Protein AF-A0A261XWN3-F1 (afdb_monomer)

Radius of gyration: 33.38 Å; Cα contacts (8 Å, |Δi|>4): 1521; chains: 1; bounding box: 101×88×65 Å

Secondary structure (DSSP, 8-state):
-PPP-SS--EEEEEEE----S-TT-PPEEEEEEEEEEPTTS--TTTSEEEEETTEEEEEEEETTEEEEEEEEGGGTT-GGG-EEEETTEEESSPPPTT-TT-SB----SSSS--PPPP--SS----SEEEEEGGG-SSSSEEEEEEEEEEEETTEEEEE-PEEEEE---------SS-TTB--GGGGGGB--GGGGGGG--TT-EEEE--BTTBS---HHHHHHHHHHHHHT-TTTS-EEEEESS---HHHHHHHHHTT-EEEEES----HHHHHHHHTTSSEE----TTHHHHHHHTTTTTTT-SS-SSEEEEEEEESEE-TT--EE--SB-BTHHHHHHTEEEEEEEEESSS---TTSEEB-PPPPTTSPPPP---STT---SBSSB---GGGEEEEEEE-PPP---PPPPPPHHHHHHHHHHHHHHHHHHHTTSS-TT-S-EEE-SSHHHHHHHHHHHHSS--SEEEE-SEE-THHHHHHHTT-EEEEEESEE---HHHHHHHHHTHHHHGGGEEEEBHHHHT-HHHHHHHT-EEEE--SEEETTS-EESSEETTTEE-S--TTHHHHHTT-SEEEEE--SEE--SS-TT-EESEESS-SS-SB-GGG--EEEETTEEEE-TT--HHHHHHHHHHHTS-HHHHHHHHHHHHHHHHHHHHTT--SS---TTTTTHHHHHHHHHS-S--S--

InterPro domains:
  IPR003702 Acetyl-CoA hydrolase/transferase, N-terminal [PF02550] (188-401)
  IPR026888 Acetyl-CoA hydrolase/transferase, C-terminal domain [PF13336] (502-652)
  IPR037171 NagB/RpiA transferase-like [SSF100950] (182-407)
  IPR037171 NagB/RpiA transferase-like [SSF100950] (412-689)
  IPR038460 Acetyl-CoA hydrolase/transferase, C-terminal domain superfamily [G3DSA:3.40.1080.20] (522-663)
  IPR046433 Acetyl-CoA hydrolase/transferase [PTHR43609] (181-693)

Sequence (693 aa):
MKSFIANPDTSLYRVTWEKRRDGNCLPRVDIISEAFWKEKQIPLGVYGTVVKDTVACLFGQFSKGIHLARVAANHVTDIKAYECWVNRVWTKRMPSSNTKGAVMTINIAGGQGTSTLVNGNASIPAYSLQSHPGMSKSGKDIYLSYTRNDVFAGHGFYSTPIVHVVWEVTLPKRDPGFPTVKRPSMFKHLMKAEDTLKFFKDGQYLGWSGFTGVGYPKMVPAALADHVEREGLQGKMKFNLFCGASVGAEIEDRWARNDMIDRRYPHQVGRNIKQGINTGRIRFADKHLSQFPQDLVYGFYTKDKPDNKKLDIVIIEATAITEEGAIVPGASVGASPELIQMADKVIIEVNTRIPSFEGLHDINFCSLPPNRKPYLVMAVEDRIGSTSIPVDPEKIIAVVESDRPDNTGSNTPADETAVAIAGHLIEFLEHEVKMGRLPKQLLPLQSGIGNIANAIIGGLAKGPFEQVTVWTEVLQDTFLDFFDSGKLKFASATSVRFSPNGFDHFYQNWSNYYDKLLLRSQQVSNSPEIIRRLGCIAMNTPVEFDIYGHANSTLVAGSGMLNGLGGSGDFLRNAKLSIMHTPSTRPTKSDKTGISCVVPMATHVDQTEHDLDVYVTEQGLADLRGLCPRDRAQVIIDKCAHPDYKDLLKDYLDSATKFCMRVGMGHEPHMLDKVFKMHVNLMNNGTMKIDSW

Mean predicted aligned error: 13.59 Å

Foldseek 3Di:
DPDDQDAAFDWDKDFADDPDDDPPDGTDIDTLGRRLDHRQAFPWQPLHWDDDDQKIWTWGDDDPAIWIWIAGNVCPSPLQRIWTQAPNDTHSDRDGPPRHRRHDDDPDPDRDDDDDDDDDPDDDQFPGKDWDVVVDPDNQWIWIWTWHWDDDPRDTDTDTDTDIGGHPPPPPPDPVDDPFEQAPVQVVQADALLVCLVLAAAAAEEEWEDDLQAFTDDGNLVSNLVVCVVVVCQLPRAYAYEYLEEHHQVRVVSCLVSLRYAEYDAWYAYDSVLVCVLVVSYHYYHDQSLCRLVCLLVLVVQPPPDPASAGAEYEGEAQHQDNLRFGQTDQFDRSVLSNLVRYQAYEYAHAPQAHHLQPQEQEDHDDDPPPGDDQPDQDQLDHRHHRGRDHDPVRYNHYYYHHDHRANADADEADPFLLLLLVQVLVVVVVCCVVVVAPLQGFAEEFDDHRSSLSNLLSVLVDRHACHEHLYAEAELSVVSSLVSNRYQAYEYRGYRYHPVSSVVCSVPVVSCRSRHHHYYSSVSLPLVNQQSRQYAYEEEFPAAELLGFGHRADDLLRRGRIHLYSLQSNLQRHNAHEYEDAQAPDWPVGRRQGGRYANHDSDGPDDSNSHQKYTTSQHIAGCPPHFRLVSSVRCLNRRHDPLCSVVSVQQSVVQQVVCVVVVNRRHGHDPVCRCVLVVCCVVPVGSRDPHD

Solvent-accessible surface area (backbone atoms only — not comparable to full-atom values): 36899 Å² total; per-residue (Å²): 130,85,80,85,71,83,58,60,56,38,61,39,72,44,76,49,76,75,98,72,92,63,100,76,75,74,62,49,74,43,79,74,30,76,56,63,29,45,64,76,50,65,43,61,41,75,68,34,71,49,75,55,100,62,38,30,38,22,25,11,62,44,104,85,43,42,31,46,33,36,25,48,56,94,41,74,89,40,81,83,61,34,28,29,44,38,70,93,39,80,34,69,67,80,70,58,88,81,44,81,51,31,53,58,89,69,96,60,92,63,88,76,94,64,84,83,84,86,91,73,100,66,90,73,78,55,85,46,63,46,79,36,65,89,72,31,88,74,86,42,37,36,34,35,36,35,31,28,80,43,77,58,96,91,41,81,40,83,44,66,56,75,43,77,46,67,48,75,89,60,72,84,75,74,64,98,66,74,84,39,58,56,28,75,82,53,60,82,30,58,46,58,43,69,71,52,54,85,79,66,59,62,72,39,35,36,28,37,23,6,25,68,16,18,26,37,56,61,50,50,63,44,40,52,49,52,49,32,64,75,72,70,30,59,67,67,46,28,26,34,40,39,34,31,28,20,41,32,39,87,51,54,21,48,34,34,65,42,37,29,43,45,31,44,32,28,26,46,56,41,70,40,39,34,47,29,38,68,70,68,64,24,49,67,51,58,37,45,39,32,49,49,42,52,41,48,71,73,24,72,81,27,68,89,44,92,91,50,70,46,32,54,39,23,35,36,26,20,20,30,29,39,67,89,50,24,38,16,41,45,53,16,37,17,32,37,51,37,40,59,69,36,34,57,28,31,35,40,31,38,29,75,67,55,77,69,42,70,67,34,33,37,39,65,71,83,65,62,78,96,72,50,75,83,79,88,58,85,52,74,83,56,80,85,51,36,44,40,44,79,59,69,70,88,31,50,70,34,34,26,81,28,73,71,78,72,59,61,53,80,80,69,76,61,47,74,56,24,45,42,28,25,49,52,51,49,54,48,54,51,49,35,30,76,71,68,77,35,55,75,36,54,51,27,36,25,46,50,88,54,46,46,41,42,22,34,45,46,44,47,53,70,43,92,50,42,64,26,37,29,50,15,56,51,43,44,51,41,52,54,57,19,46,75,65,64,28,44,58,36,38,23,19,13,23,52,48,37,25,65,68,41,44,52,53,48,64,77,44,37,86,80,43,53,92,33,42,39,32,20,29,26,49,59,49,34,22,49,72,47,37,40,72,60,32,19,35,23,40,38,64,47,71,32,27,16,32,56,41,30,27,16,55,32,41,55,90,45,66,41,59,60,45,36,59,35,50,54,60,35,37,27,66,26,29,68,41,15,34,40,42,41,62,25,48,41,61,42,100,84,26,79,62,18,33,61,22,56,36,78,48,51,66,35,78,71,36,53,46,90,33,48,36,34,40,33,10,55,68,28,61,26,80,39,76,92,54,54,44,62,57,26,26,53,41,33,43,74,20,28,33,39,79,95,47,30,65,60,54,47,53,48,51,55,52,15,36,57,54,20,50,77,73,74,53,48,70,69,47,68,48,84,95,48,48,56,49,40,60,53,33,27,75,77,71,46,23,33,81,68,98,71,134

Organism: NCBI:txid1938954

Nearest PDB structures (foldseek):
  8dh7-assembly1_B  TM=9.901E-01  e=1.823E-81  Saccharomyces cerevisiae
  5ddk-assembly1_B  TM=9.619E-01  e=1.184E-66  Acetobacter aceti 1023
  2g39-assembly1_B  TM=9.775E-01  e=2.939E-66  Pseudomonas aeruginosa
  4eu8-assembly1_B  TM=9.613E-01  e=2.777E-66  Acetobacter aceti
  2nvv-assembly1_B  TM=9.667E-01  e=1.214E-57  Porphyromonas gingivalis W83

pLDDT: mean 86.51, std 19.14, range [26.67, 98.94]

Structure (mmCIF, N/CA/C/O backbone):
data_AF-A0A261XWN3-F1
#
_entry.id   AF-A0A261XWN3-F1
#
loop_
_atom_site.group_PDB
_atom_site.id
_atom_site.type_symbol
_atom_site.label_atom_id
_atom_site.label_alt_id
_atom_site.label_comp_id
_atom_site.label_asym_id
_atom_site.label_entity_id
_atom_site.label_seq_id
_atom_site.pdbx_PDB_ins_code
_atom_site.Cartn_x
_atom_site.Cartn_y
_atom_site.Cartn_z
_atom_site.occupancy
_atom_site.B_iso_or_equiv
_atom_site.auth_seq_id
_atom_site.auth_comp_id
_atom_site.auth_asym_id
_atom_site.auth_atom_id
_atom_site.pdbx_PDB_model_num
ATOM 1 N N . MET A 1 1 ? -51.736 -49.912 36.281 1.00 42.69 1 MET A N 1
ATOM 2 C CA . MET A 1 1 ? -51.328 -49.181 35.060 1.00 42.69 1 MET A CA 1
ATOM 3 C C . MET A 1 1 ? -51.721 -50.026 33.860 1.00 42.69 1 MET A C 1
ATOM 5 O O . MET A 1 1 ? -51.369 -51.198 33.849 1.00 42.69 1 MET A O 1
ATOM 9 N N . LYS A 1 2 ? -52.498 -49.489 32.907 1.00 42.62 2 LYS A N 1
ATOM 10 C CA . LYS A 1 2 ? -52.750 -50.180 31.629 1.00 42.62 2 LYS A CA 1
ATOM 11 C C . LYS A 1 2 ? -51.411 -50.320 30.894 1.00 42.62 2 LYS A C 1
ATOM 13 O O . LYS A 1 2 ? -50.613 -49.387 30.916 1.00 42.62 2 LYS A O 1
ATOM 18 N N . SER A 1 3 ? -51.149 -51.493 30.325 1.00 50.66 3 SER A N 1
ATOM 19 C CA . SER A 1 3 ? -49.927 -51.809 29.580 1.00 50.66 3 SER A CA 1
ATOM 20 C C . SER A 1 3 ? -49.651 -50.762 28.496 1.00 50.66 3 SER A C 1
ATOM 22 O O . SER A 1 3 ? -50.551 -50.439 27.723 1.00 50.66 3 SER A O 1
ATOM 24 N N . PHE A 1 4 ? -48.416 -50.258 28.420 1.00 54.72 4 PHE A N 1
ATOM 25 C CA . PHE A 1 4 ? -47.949 -49.461 27.283 1.00 54.72 4 PHE A CA 1
ATOM 26 C C . PHE A 1 4 ? -48.111 -50.284 25.996 1.00 54.72 4 PHE A C 1
ATOM 28 O O . PHE A 1 4 ? -47.555 -51.377 25.890 1.00 54.72 4 PHE A O 1
ATOM 35 N N . ILE A 1 5 ? -48.879 -49.777 25.030 1.00 61.56 5 ILE A N 1
ATOM 36 C CA . ILE A 1 5 ? -49.000 -50.389 23.703 1.00 61.56 5 ILE A CA 1
ATOM 37 C C . ILE A 1 5 ? -47.857 -49.837 22.855 1.00 61.56 5 ILE A C 1
ATOM 39 O O . ILE A 1 5 ? -47.806 -48.643 22.562 1.00 61.56 5 ILE A O 1
ATOM 43 N N . ALA A 1 6 ? -46.906 -50.693 22.495 1.00 58.03 6 ALA A N 1
ATOM 44 C CA . ALA A 1 6 ? -45.806 -50.306 21.624 1.00 58.03 6 ALA A CA 1
ATOM 45 C C . ALA A 1 6 ? -46.310 -50.155 20.178 1.00 58.03 6 ALA A C 1
ATOM 47 O O . ALA A 1 6 ? -46.685 -51.144 19.551 1.00 58.03 6 ALA A O 1
ATOM 48 N N . ASN A 1 7 ? -46.233 -48.932 19.640 1.00 65.81 7 ASN A N 1
ATOM 49 C CA . ASN A 1 7 ? -46.698 -48.539 18.298 1.00 65.81 7 ASN A CA 1
ATOM 50 C C . ASN A 1 7 ? -48.232 -48.628 18.121 1.00 65.81 7 ASN A C 1
ATOM 52 O O . ASN A 1 7 ? -48.714 -49.501 17.390 1.00 65.81 7 ASN A O 1
ATOM 56 N N . PRO A 1 8 ? -48.989 -47.747 18.803 1.00 74.75 8 PRO A N 1
ATOM 57 C CA . PRO A 1 8 ? -50.446 -47.704 18.712 1.00 74.75 8 PRO A CA 1
ATOM 58 C C . PRO A 1 8 ? -50.922 -47.195 17.343 1.00 74.75 8 PRO A C 1
ATOM 60 O O . PRO A 1 8 ? -50.136 -46.672 16.547 1.00 74.75 8 PRO A O 1
ATOM 63 N N . ASP A 1 9 ? -52.227 -47.310 17.098 1.00 79.69 9 ASP A N 1
ATOM 64 C CA . ASP A 1 9 ? -52.885 -46.685 15.950 1.00 79.69 9 ASP A CA 1
ATOM 65 C C . ASP A 1 9 ? -52.555 -45.183 15.877 1.00 79.69 9 ASP A C 1
ATOM 67 O O . ASP A 1 9 ? -52.478 -44.492 16.894 1.00 79.69 9 ASP A O 1
ATOM 71 N N . THR A 1 10 ? -52.349 -44.673 14.663 1.00 80.38 10 THR A N 1
ATOM 72 C CA . THR A 1 10 ? -52.030 -43.262 14.412 1.00 80.38 10 THR A CA 1
ATOM 73 C C . THR A 1 10 ? -53.114 -42.615 13.561 1.00 80.38 10 THR A C 1
ATOM 75 O O . THR A 1 10 ? -53.377 -43.059 12.438 1.00 80.38 10 THR A O 1
ATOM 78 N N . SER A 1 11 ? -53.699 -41.530 14.065 1.00 79.38 11 SER A N 1
ATOM 79 C CA . SER A 1 11 ? -54.687 -40.735 13.338 1.00 79.38 11 SER A CA 1
ATOM 80 C C . SER A 1 11 ? -54.036 -39.827 12.285 1.00 79.38 11 SER A C 1
ATOM 82 O O . SER A 1 11 ? -52.962 -39.270 12.511 1.00 79.38 11 SER A O 1
ATOM 84 N N . LEU A 1 12 ? -54.718 -39.615 11.158 1.00 78.06 12 LEU A N 1
ATOM 85 C CA . LEU A 1 12 ? -54.385 -38.595 10.163 1.00 78.06 12 LEU A CA 1
ATOM 86 C C . LEU A 1 12 ? -55.371 -37.432 10.262 1.00 78.06 12 LEU A C 1
ATOM 88 O O . LEU A 1 12 ? -56.585 -37.632 10.187 1.00 78.06 12 LEU A O 1
ATOM 92 N N . TYR A 1 13 ? -54.839 -36.218 10.351 1.00 73.19 13 TYR A N 1
ATOM 93 C CA . TYR A 1 13 ? -55.606 -34.976 10.373 1.00 73.19 13 TYR A CA 1
ATOM 94 C C . TYR A 1 13 ? -55.293 -34.155 9.120 1.00 73.19 13 TYR A C 1
ATOM 96 O O . TYR A 1 13 ? -54.147 -34.109 8.672 1.00 73.19 13 TYR A O 1
ATOM 104 N N . ARG A 1 14 ? -56.300 -33.485 8.559 1.00 67.00 14 ARG A N 1
ATOM 105 C CA . ARG A 1 14 ? -56.140 -32.470 7.515 1.00 67.00 14 ARG A CA 1
ATOM 106 C C . ARG A 1 14 ? -56.407 -31.112 8.125 1.00 67.00 14 ARG A C 1
ATOM 108 O O . ARG A 1 14 ? -57.446 -30.898 8.737 1.00 67.00 14 ARG A O 1
ATOM 115 N N . VAL A 1 15 ? -55.490 -30.192 7.887 1.00 61.28 15 VAL A N 1
ATOM 116 C CA . VAL A 1 15 ? -55.626 -28.801 8.298 1.00 61.28 15 VAL A CA 1
ATOM 117 C C . VAL A 1 15 ? -55.860 -27.979 7.037 1.00 61.28 15 VAL A C 1
ATOM 119 O O . VAL A 1 15 ? -54.984 -27.905 6.178 1.00 61.28 15 VAL A O 1
ATOM 122 N N . THR A 1 16 ? -57.058 -27.417 6.891 1.00 51.59 16 THR A N 1
ATOM 123 C CA . THR A 1 16 ? -57.436 -26.601 5.730 1.00 51.59 16 THR A CA 1
ATOM 124 C C . THR A 1 16 ? -57.483 -25.138 6.143 1.00 51.59 16 THR A C 1
ATOM 126 O O . THR A 1 16 ? -58.129 -24.783 7.131 1.00 51.59 16 THR A O 1
ATOM 129 N N . TRP A 1 17 ? -56.804 -24.284 5.380 1.00 50.62 17 TRP A N 1
ATOM 130 C CA . TRP A 1 17 ? -56.793 -22.843 5.602 1.00 50.62 17 TRP A CA 1
ATOM 131 C C . TRP A 1 17 ? -57.309 -22.119 4.359 1.00 50.62 17 TRP A C 1
ATOM 133 O O . TRP A 1 17 ? -56.770 -22.294 3.266 1.00 50.62 17 TRP A O 1
ATOM 143 N N . GLU A 1 18 ? -58.355 -21.311 4.519 1.00 50.09 18 GLU A N 1
ATOM 144 C CA . GLU A 1 18 ? -58.918 -20.500 3.440 1.00 50.09 18 GLU A CA 1
ATOM 145 C C . GLU A 1 18 ? -58.514 -19.033 3.607 1.00 50.09 18 GLU A C 1
ATOM 147 O O . GLU A 1 18 ? -58.715 -18.423 4.652 1.00 50.09 18 GLU A O 1
ATOM 152 N N . LYS A 1 19 ? -57.982 -18.429 2.540 1.00 46.53 19 LYS A N 1
ATOM 153 C CA . LYS A 1 19 ? -57.465 -17.047 2.526 1.00 46.53 19 LYS A CA 1
ATOM 154 C C . LYS A 1 19 ? -58.572 -15.971 2.509 1.00 46.53 19 LYS A C 1
ATOM 156 O O . LYS A 1 19 ? -58.390 -14.915 1.900 1.00 46.53 19 LYS A O 1
ATOM 161 N N . ARG A 1 20 ? -59.756 -16.214 3.082 1.00 45.59 20 ARG A N 1
ATOM 162 C CA . ARG A 1 20 ? -60.883 -15.263 3.018 1.00 45.59 20 ARG A CA 1
ATOM 163 C C . ARG A 1 20 ? -61.178 -14.612 4.372 1.00 45.59 20 ARG A C 1
ATOM 165 O O . ARG A 1 20 ? -61.705 -15.243 5.269 1.00 45.59 20 ARG A O 1
ATOM 172 N N . ARG A 1 21 ? -60.876 -13.306 4.408 1.00 41.81 21 ARG A N 1
ATOM 173 C CA . ARG A 1 21 ? -61.419 -12.219 5.250 1.00 41.81 21 ARG A CA 1
ATOM 174 C C . ARG A 1 21 ? -61.673 -12.529 6.732 1.00 41.81 21 ARG A C 1
ATOM 176 O O . ARG A 1 21 ? -62.791 -12.383 7.194 1.00 41.81 21 ARG A O 1
ATOM 183 N N . ASP A 1 22 ? -60.615 -12.799 7.477 1.00 47.72 22 ASP A N 1
ATOM 184 C CA . ASP A 1 22 ? -60.169 -12.037 8.651 1.00 47.72 22 ASP A CA 1
ATOM 185 C C . ASP A 1 22 ? -58.890 -12.709 9.187 1.00 47.72 22 ASP A C 1
ATOM 187 O O . ASP A 1 22 ? -58.581 -13.850 8.843 1.00 47.72 22 ASP A O 1
ATOM 191 N N . GLY A 1 23 ? -58.082 -11.986 9.961 1.00 53.03 23 GLY A N 1
ATOM 192 C CA . GLY A 1 23 ? -56.857 -12.527 10.565 1.00 53.03 23 GLY A CA 1
ATOM 193 C C . GLY A 1 23 ? -57.100 -13.425 11.784 1.00 53.03 23 GLY A C 1
ATOM 194 O O . GLY A 1 23 ? -56.131 -13.760 12.456 1.00 53.03 23 GLY A O 1
ATOM 195 N N . ASN A 1 24 ? -58.356 -13.785 12.084 1.00 51.78 24 ASN A N 1
ATOM 196 C CA . ASN A 1 24 ? -58.763 -14.464 13.320 1.00 51.78 24 ASN A CA 1
ATOM 197 C C . ASN A 1 24 ? -59.394 -15.849 13.095 1.00 51.78 24 ASN A C 1
ATOM 199 O O . ASN A 1 24 ? -59.721 -16.537 14.063 1.00 51.78 24 ASN A O 1
ATOM 203 N N . CYS A 1 25 ? -59.541 -16.302 11.853 1.00 49.56 25 CYS A N 1
ATOM 204 C CA . CYS A 1 25 ? -60.016 -17.651 11.573 1.00 49.56 25 CYS A CA 1
ATOM 205 C C . CYS A 1 25 ? -58.917 -18.695 11.844 1.00 49.56 25 CYS A C 1
ATOM 207 O O . CYS A 1 25 ? -57.929 -18.794 11.110 1.00 49.56 25 CYS A O 1
ATOM 209 N N . LEU A 1 26 ? -59.110 -19.510 12.888 1.00 49.16 26 LEU A N 1
ATOM 210 C CA . LEU A 1 26 ? -58.318 -20.722 13.110 1.00 49.16 26 LEU A CA 1
ATOM 211 C C . LEU A 1 26 ? -58.491 -21.677 11.914 1.00 49.16 26 LEU A C 1
ATOM 213 O O . LEU A 1 26 ? -59.605 -21.816 11.401 1.00 49.16 26 LEU A O 1
ATOM 217 N N . PRO A 1 27 ? -57.422 -22.353 11.457 1.00 57.12 27 PRO A N 1
ATOM 218 C CA . PRO A 1 27 ? -57.544 -23.320 10.382 1.00 57.12 27 PRO A CA 1
ATOM 219 C C . PRO A 1 27 ? -58.463 -24.462 10.814 1.00 57.12 27 PRO A C 1
ATOM 221 O O . PRO A 1 27 ? -58.409 -24.945 11.948 1.00 57.12 27 PRO A O 1
ATOM 224 N N . ARG A 1 28 ? -59.308 -24.917 9.893 1.00 57.28 28 ARG A N 1
ATOM 225 C CA . ARG A 1 28 ? -60.199 -26.040 10.156 1.00 57.28 28 ARG A CA 1
ATOM 226 C C . ARG A 1 28 ? -59.373 -27.321 10.188 1.00 57.28 28 ARG A C 1
ATOM 228 O O . ARG A 1 28 ? -58.714 -27.652 9.203 1.00 57.28 28 ARG A O 1
ATOM 235 N N . VAL A 1 29 ? -59.427 -28.039 11.307 1.00 63.38 29 VAL A N 1
ATOM 236 C CA . VAL A 1 29 ? -58.814 -29.362 11.457 1.00 63.38 29 VAL A CA 1
ATOM 237 C C . VAL A 1 29 ? -59.904 -30.417 11.309 1.00 63.38 29 VAL A C 1
ATOM 239 O O . VAL A 1 29 ? -60.818 -30.483 12.124 1.00 63.38 29 VAL A O 1
ATOM 242 N N . ASP A 1 30 ? -59.805 -31.245 10.275 1.00 64.62 30 ASP A N 1
ATOM 243 C CA . ASP A 1 30 ? -60.663 -32.410 10.081 1.00 64.62 30 ASP A CA 1
ATOM 244 C C . ASP A 1 30 ? -59.860 -33.684 10.373 1.00 64.62 30 ASP A C 1
ATOM 246 O O . ASP A 1 30 ? -58.746 -33.854 9.869 1.00 64.62 30 ASP A O 1
ATOM 250 N N . ILE A 1 31 ? -60.428 -34.614 11.143 1.00 77.81 31 ILE A N 1
ATOM 251 C CA . ILE A 1 31 ? -59.877 -35.970 11.246 1.00 77.81 31 ILE A CA 1
ATOM 252 C C . ILE A 1 31 ? -60.199 -36.700 9.942 1.00 77.81 31 ILE A C 1
ATOM 254 O O . ILE A 1 31 ? -61.362 -36.854 9.579 1.00 77.81 31 ILE A O 1
ATOM 258 N N . ILE A 1 32 ? -59.170 -37.135 9.220 1.00 78.81 32 ILE A N 1
ATOM 259 C CA . ILE A 1 32 ? -59.316 -37.894 7.972 1.00 78.81 32 ILE A CA 1
ATOM 260 C C . ILE A 1 32 ? -59.486 -39.379 8.262 1.00 78.81 32 ILE A C 1
ATOM 262 O O . ILE A 1 32 ? -60.279 -40.051 7.609 1.00 78.81 32 ILE A O 1
ATOM 266 N N . SER A 1 33 ? -58.743 -39.892 9.240 1.00 80.94 33 SER A N 1
ATOM 267 C CA . SER A 1 33 ? -58.855 -41.272 9.703 1.00 80.94 33 SER A CA 1
ATOM 268 C C . SER A 1 33 ? -58.277 -41.383 11.106 1.00 80.94 33 SER A C 1
ATOM 270 O O . SER A 1 33 ? -57.119 -41.035 11.307 1.00 80.94 33 SER A O 1
ATOM 272 N N . GLU A 1 34 ? -59.044 -41.894 12.067 1.00 81.00 34 GLU A N 1
ATOM 273 C CA . GLU A 1 34 ? -58.589 -42.086 13.455 1.00 81.00 34 GLU A CA 1
ATOM 274 C C . GLU A 1 34 ? -57.545 -43.205 13.599 1.00 81.00 34 GLU A C 1
ATOM 276 O O . GLU A 1 34 ? -56.742 -43.180 14.522 1.00 81.00 34 GLU A O 1
ATOM 281 N N . ALA A 1 35 ? -57.507 -44.143 12.650 1.00 85.00 35 ALA A N 1
ATOM 282 C CA . ALA A 1 35 ? -56.547 -45.246 12.600 1.00 85.00 35 ALA A CA 1
ATOM 283 C C . ALA A 1 35 ? -55.936 -45.348 11.195 1.00 85.00 35 ALA A C 1
ATOM 285 O O . ALA A 1 35 ? -56.091 -46.350 10.493 1.00 85.00 35 ALA A O 1
ATOM 286 N N . PHE A 1 36 ? -55.315 -44.256 10.733 1.00 85.94 36 PHE A N 1
ATOM 287 C CA . PHE A 1 36 ? -54.688 -44.194 9.409 1.00 85.94 36 PHE A CA 1
ATOM 288 C C . PHE A 1 36 ? -53.533 -45.191 9.284 1.00 85.94 36 PHE A C 1
ATOM 290 O O . PHE A 1 36 ? -53.466 -45.941 8.311 1.00 85.94 36 PHE A O 1
ATOM 297 N N . TRP A 1 37 ? -52.687 -45.253 10.312 1.00 86.50 37 TRP A N 1
ATOM 298 C CA . TRP A 1 37 ? -51.779 -46.376 10.526 1.00 86.50 37 TRP A CA 1
ATOM 299 C C . TRP A 1 37 ? -52.345 -47.239 11.643 1.00 86.50 37 TRP A C 1
ATOM 301 O O . TRP A 1 37 ? -52.591 -46.734 12.734 1.00 86.50 37 TRP A O 1
ATOM 311 N N . LYS A 1 38 ? -52.567 -48.524 11.375 1.00 84.81 38 LYS A N 1
ATOM 312 C CA . LYS A 1 38 ? -53.023 -49.482 12.390 1.00 84.81 38 LYS A CA 1
ATOM 313 C C . LYS A 1 38 ? -51.866 -49.943 13.268 1.00 84.81 38 LYS A C 1
ATOM 315 O O . LYS A 1 38 ? -50.703 -49.849 12.872 1.00 84.81 38 LYS A O 1
ATOM 320 N N . GLU A 1 39 ? -52.194 -50.532 14.409 1.00 81.75 39 GLU A N 1
ATOM 321 C CA . GLU A 1 39 ? -51.248 -51.120 15.340 1.00 81.75 39 GLU A CA 1
ATOM 322 C C . GLU A 1 39 ? -50.303 -52.044 14.569 1.00 81.75 39 GLU A C 1
ATOM 324 O O . GLU A 1 39 ? -50.717 -52.878 13.755 1.00 81.75 39 GLU A O 1
ATOM 329 N N . LYS A 1 40 ? -49.006 -51.874 14.818 1.00 76.81 40 LYS A N 1
ATOM 330 C CA . LYS A 1 40 ? -47.920 -52.616 14.161 1.00 76.81 40 LYS A CA 1
ATOM 331 C C . LYS A 1 40 ? -47.696 -52.317 12.672 1.00 76.81 40 LYS A C 1
ATOM 333 O O . LYS A 1 40 ? -46.863 -52.985 12.053 1.00 76.81 40 LYS A O 1
ATOM 338 N N . GLN A 1 41 ? -48.369 -51.323 12.093 1.00 83.25 41 GLN A N 1
ATOM 339 C CA . GLN A 1 41 ? -47.976 -50.752 10.804 1.00 83.25 41 GLN A CA 1
ATOM 340 C C . GLN A 1 41 ? -46.892 -49.692 10.988 1.00 83.25 41 GLN A C 1
ATOM 342 O O . GLN A 1 41 ? -46.788 -49.051 12.029 1.00 83.25 41 GLN A O 1
ATOM 347 N N . ILE A 1 42 ? -46.072 -49.514 9.955 1.00 84.75 42 ILE A N 1
ATOM 348 C CA . ILE A 1 42 ? -45.021 -48.499 9.9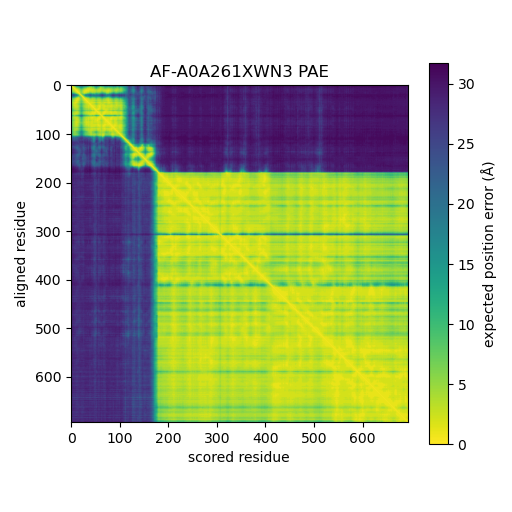43 1.00 84.75 42 ILE A CA 1
ATOM 349 C C . ILE A 1 42 ? -45.693 -47.129 9.768 1.00 84.75 42 ILE A C 1
ATOM 351 O O . ILE A 1 42 ? -46.308 -46.912 8.721 1.00 84.75 42 ILE A O 1
ATOM 355 N N . PRO A 1 43 ? -45.568 -46.198 10.731 1.00 82.44 43 PRO A N 1
ATOM 356 C CA . PRO A 1 43 ? -46.242 -44.909 10.659 1.00 82.44 43 PRO A CA 1
ATOM 357 C C . PRO A 1 43 ? -45.462 -43.946 9.751 1.00 82.44 43 PRO A C 1
ATOM 359 O O . PRO A 1 43 ? -44.684 -43.104 10.204 1.00 82.44 43 PRO A O 1
ATOM 362 N N . LEU A 1 44 ? -45.607 -44.113 8.435 1.00 80.38 44 LEU A N 1
ATOM 363 C CA . LEU A 1 44 ? -44.887 -43.320 7.436 1.00 80.38 44 LEU A CA 1
ATOM 364 C C . LEU A 1 44 ? -45.361 -41.860 7.472 1.00 80.38 44 LEU A C 1
ATOM 366 O O . LEU A 1 44 ? -46.555 -41.577 7.397 1.00 80.38 44 LEU A O 1
ATOM 370 N N . GLY A 1 45 ? -44.404 -40.939 7.585 1.00 71.56 45 GLY A N 1
ATOM 371 C CA . GLY A 1 45 ? -44.628 -39.501 7.746 1.00 71.56 45 GLY A CA 1
ATOM 372 C C . GLY A 1 45 ? -44.476 -39.014 9.188 1.00 71.56 45 GLY A C 1
ATOM 373 O O . GLY A 1 45 ? -44.201 -37.837 9.395 1.00 71.56 45 GLY A O 1
ATOM 374 N N . VAL A 1 46 ? -44.570 -39.909 10.182 1.00 72.06 46 VAL A N 1
ATOM 375 C CA . VAL A 1 46 ? -44.426 -39.550 11.607 1.00 72.06 46 VAL A CA 1
ATOM 376 C C . VAL A 1 46 ? -42.972 -39.279 11.985 1.00 72.06 46 VAL A C 1
ATOM 378 O O . VAL A 1 46 ? -42.703 -38.437 12.833 1.00 72.06 46 VAL A O 1
ATOM 381 N N . TYR A 1 47 ? -42.022 -39.967 11.347 1.00 62.09 47 TYR A N 1
ATOM 382 C CA . TYR A 1 47 ? -40.596 -39.764 11.619 1.00 62.09 47 TYR A CA 1
ATOM 383 C C . TYR A 1 47 ? -40.003 -38.586 10.833 1.00 62.09 47 TYR A C 1
ATOM 385 O O . TYR A 1 47 ? -38.970 -38.039 11.207 1.00 62.09 47 TYR A O 1
ATOM 393 N N . GLY A 1 48 ? -40.651 -38.194 9.738 1.00 59.47 48 GLY A N 1
ATOM 394 C CA . GLY A 1 48 ? -40.251 -37.060 8.918 1.00 59.47 48 GLY A CA 1
ATOM 395 C C . GLY A 1 48 ? -40.921 -37.094 7.553 1.00 59.47 48 GLY A C 1
ATOM 396 O O . GLY A 1 48 ? -41.363 -38.144 7.087 1.00 59.47 48 GLY A O 1
ATOM 397 N N . THR A 1 49 ? -40.981 -35.943 6.892 1.00 58.56 49 THR A N 1
ATOM 398 C CA . THR A 1 49 ? -41.531 -35.817 5.540 1.00 58.56 49 THR A CA 1
ATOM 399 C C . THR A 1 49 ? -40.732 -34.784 4.755 1.00 58.56 49 THR A C 1
ATOM 401 O O . THR A 1 49 ? -40.352 -33.756 5.307 1.00 58.56 49 THR A O 1
ATOM 404 N N . VAL A 1 50 ? -40.501 -35.035 3.468 1.00 51.19 50 VAL A N 1
ATOM 405 C CA . VAL A 1 50 ? -39.947 -34.062 2.518 1.00 51.19 50 VAL A CA 1
ATOM 406 C C . VAL A 1 50 ? -40.821 -34.071 1.277 1.00 51.19 50 VAL A C 1
ATOM 408 O O . VAL A 1 50 ? -41.042 -35.126 0.691 1.00 51.19 50 VAL A O 1
ATOM 411 N N . VAL A 1 51 ? -41.306 -32.909 0.851 1.00 52.44 51 VAL A N 1
ATOM 412 C CA . VAL A 1 51 ? -42.021 -32.772 -0.423 1.00 52.44 51 VAL A CA 1
ATOM 413 C C . VAL A 1 51 ? -41.087 -32.110 -1.421 1.00 52.44 51 VAL A C 1
ATOM 415 O O . VAL A 1 51 ? -40.533 -31.049 -1.140 1.00 52.44 51 VAL A O 1
ATOM 418 N N . LYS A 1 52 ? -40.904 -32.741 -2.580 1.00 47.16 52 LYS A N 1
ATOM 419 C CA . LYS A 1 52 ? -40.173 -32.170 -3.711 1.00 47.16 52 LYS A CA 1
ATOM 420 C C . LYS A 1 52 ? -41.047 -32.279 -4.954 1.00 47.16 52 LYS A C 1
ATOM 422 O O . LYS A 1 52 ? -41.589 -33.347 -5.242 1.00 47.16 52 LYS A O 1
ATOM 427 N N . ASP A 1 53 ? -41.193 -31.167 -5.666 1.00 67.62 53 ASP A N 1
ATOM 428 C CA . ASP A 1 53 ? -42.073 -31.025 -6.827 1.00 67.62 53 ASP A CA 1
ATOM 429 C C . ASP A 1 53 ? -43.533 -31.394 -6.486 1.00 67.62 53 ASP A C 1
ATOM 431 O O . ASP A 1 53 ? -44.216 -30.645 -5.791 1.00 67.62 53 ASP A O 1
ATOM 435 N N . THR A 1 54 ? -44.011 -32.560 -6.933 1.00 69.94 54 THR A N 1
ATOM 436 C CA . THR A 1 54 ? -45.368 -33.079 -6.674 1.00 69.94 54 THR A CA 1
ATOM 437 C C . THR A 1 54 ? -45.374 -34.387 -5.877 1.00 69.94 54 THR A C 1
ATOM 439 O O . THR A 1 54 ? -46.423 -35.017 -5.741 1.00 69.94 54 THR A O 1
ATOM 442 N N . VAL A 1 55 ? -44.228 -34.808 -5.330 1.00 60.94 55 VAL A N 1
ATOM 443 C CA . VAL A 1 55 ? -44.071 -36.083 -4.615 1.00 60.94 55 VAL A CA 1
ATOM 444 C C . VAL A 1 55 ? -43.675 -35.830 -3.161 1.00 60.94 55 VAL A C 1
ATOM 446 O O . VAL A 1 55 ? -42.692 -35.150 -2.870 1.00 60.94 55 VAL A O 1
ATOM 449 N N . ALA A 1 56 ? -44.440 -36.406 -2.237 1.00 65.81 56 ALA A N 1
ATOM 450 C CA . ALA A 1 56 ? -44.145 -36.443 -0.815 1.00 65.81 56 ALA A CA 1
ATOM 451 C C . ALA A 1 56 ? -43.372 -37.722 -0.473 1.00 65.81 56 ALA A C 1
ATOM 453 O O . ALA A 1 56 ? -43.879 -38.826 -0.665 1.00 65.81 56 ALA A O 1
ATOM 454 N N . CYS A 1 57 ? -42.159 -37.567 0.050 1.00 64.31 57 CYS A N 1
ATOM 455 C CA . CYS A 1 57 ? -41.331 -38.622 0.624 1.00 64.31 57 CYS A CA 1
ATOM 456 C C . CYS A 1 57 ? -41.557 -38.675 2.138 1.00 64.31 57 CYS A C 1
ATOM 458 O O . CYS A 1 57 ? -41.308 -37.700 2.842 1.00 64.31 57 CYS A O 1
ATOM 460 N N . LEU A 1 58 ? -42.023 -39.813 2.637 1.00 75.19 58 LEU A N 1
ATOM 461 C CA . LEU A 1 58 ? -42.523 -40.012 3.992 1.00 75.19 58 LEU A CA 1
ATOM 462 C C . LEU A 1 58 ? -41.647 -41.030 4.715 1.00 75.19 58 LEU A C 1
ATOM 464 O O . LEU A 1 58 ? -41.484 -42.161 4.255 1.00 75.19 58 LEU A O 1
ATOM 468 N N . PHE A 1 59 ? -41.104 -40.637 5.860 1.00 74.06 59 PHE A N 1
ATOM 469 C CA . PHE A 1 59 ? -40.237 -41.466 6.681 1.00 74.06 59 PHE A CA 1
ATOM 470 C C . PHE A 1 59 ? -41.009 -41.994 7.888 1.00 74.06 59 PHE A C 1
ATOM 472 O O . PHE A 1 59 ? -41.744 -41.257 8.547 1.00 74.06 59 PHE A O 1
ATOM 479 N N . GLY A 1 60 ? -40.845 -43.277 8.190 1.00 76.62 60 GLY A N 1
ATOM 480 C CA . GLY A 1 60 ? -41.420 -43.917 9.372 1.00 76.62 60 GLY A CA 1
ATOM 481 C C . GLY A 1 60 ? -40.350 -44.697 10.119 1.00 76.62 60 GLY A C 1
ATOM 482 O O . GLY A 1 60 ? -39.555 -45.398 9.496 1.00 76.62 60 GLY A O 1
ATOM 483 N N . GLN A 1 61 ? -40.319 -44.597 11.443 1.00 76.19 61 GLN A N 1
ATOM 484 C CA . GLN A 1 61 ? -39.436 -45.410 12.276 1.00 76.19 61 GLN A CA 1
ATOM 485 C C . GLN A 1 61 ? -40.253 -46.521 12.924 1.00 76.19 61 GLN A C 1
ATOM 487 O O . GLN A 1 61 ? -41.288 -46.255 13.531 1.00 76.19 61 GLN A O 1
ATOM 492 N N . PHE A 1 62 ? -39.795 -47.768 12.793 1.00 72.75 62 PHE A N 1
ATOM 493 C CA . PHE A 1 62 ? -40.503 -48.904 13.375 1.00 72.75 62 PHE A CA 1
ATOM 494 C C . PHE A 1 62 ? -39.550 -50.038 13.771 1.00 72.75 62 PHE A C 1
ATOM 496 O O . PHE A 1 62 ? -38.906 -50.637 12.917 1.00 72.75 62 PHE A O 1
ATOM 503 N N . SER A 1 63 ? -39.504 -50.385 15.063 1.00 63.47 63 SER A N 1
ATOM 504 C CA . SER A 1 63 ? -38.795 -51.513 15.716 1.00 63.47 63 SER A CA 1
ATOM 505 C C . SER A 1 63 ? -37.285 -51.729 15.455 1.00 63.47 63 SER A C 1
ATOM 507 O O . SER A 1 63 ? -36.572 -52.036 16.405 1.00 63.47 63 SER A O 1
ATOM 509 N N . LYS A 1 64 ? -36.775 -51.608 14.219 1.00 60.50 64 LYS A N 1
ATOM 510 C CA . LYS A 1 64 ? -35.385 -51.911 13.823 1.00 60.50 64 LYS A CA 1
ATOM 511 C C . LYS A 1 64 ? -34.819 -51.006 12.715 1.00 60.50 64 LYS A C 1
ATOM 513 O O . LYS A 1 64 ? -33.753 -51.309 12.185 1.00 60.50 64 LYS A O 1
ATOM 518 N N . GLY A 1 65 ? -35.484 -49.901 12.362 1.00 69.12 65 GLY A N 1
ATOM 519 C CA . GLY A 1 65 ? -34.911 -48.931 11.426 1.00 69.12 65 GLY A CA 1
ATOM 520 C C . GLY A 1 65 ? -35.887 -47.909 10.854 1.00 69.12 65 GLY A C 1
ATOM 521 O O . GLY A 1 65 ? -37.046 -47.831 11.268 1.00 69.12 65 GLY A O 1
ATOM 522 N N . ILE A 1 66 ? -35.375 -47.105 9.920 1.00 75.19 66 ILE A N 1
ATOM 523 C CA . ILE A 1 66 ? -36.123 -46.069 9.203 1.00 75.19 66 ILE A CA 1
ATOM 524 C C . ILE A 1 66 ? -36.572 -46.633 7.857 1.00 75.19 66 ILE A C 1
ATOM 526 O O . ILE A 1 66 ? -35.788 -47.217 7.107 1.00 75.19 66 ILE A O 1
ATOM 530 N N . HIS A 1 67 ? -37.843 -46.428 7.560 1.00 80.38 67 HIS A N 1
ATOM 531 C CA . HIS A 1 67 ? -38.511 -46.825 6.335 1.00 80.38 67 HIS A CA 1
ATOM 532 C C . HIS A 1 67 ? -38.885 -45.582 5.536 1.00 80.38 67 HIS A C 1
ATOM 534 O O . HIS A 1 67 ? -39.190 -44.540 6.117 1.00 80.38 67 HIS A O 1
ATOM 540 N N . LEU A 1 68 ? -38.880 -45.707 4.211 1.00 81.50 68 LEU A N 1
ATOM 541 C CA . LEU A 1 68 ? -39.204 -44.629 3.286 1.00 81.50 68 LEU A CA 1
ATOM 542 C C . LEU A 1 68 ? -40.363 -45.047 2.385 1.00 81.50 68 LEU A C 1
ATOM 544 O O . LEU A 1 68 ? -40.347 -46.132 1.800 1.00 81.50 68 LEU A O 1
ATOM 548 N N . ALA A 1 69 ? -41.323 -44.149 2.225 1.00 84.38 69 ALA A N 1
ATOM 549 C CA . ALA A 1 69 ? -42.342 -44.219 1.198 1.00 84.38 69 ALA A CA 1
ATOM 550 C C . ALA A 1 69 ? -42.377 -42.935 0.378 1.00 84.38 69 ALA A C 1
ATOM 552 O O . ALA A 1 69 ? -41.893 -41.892 0.813 1.00 84.38 69 ALA A O 1
ATOM 553 N N . ARG A 1 70 ? -42.970 -43.012 -0.807 1.00 83.88 70 ARG A N 1
ATOM 554 C CA . ARG A 1 70 ? -43.328 -41.854 -1.613 1.00 83.88 70 ARG A CA 1
ATOM 555 C C . ARG A 1 70 ? -44.779 -41.942 -2.051 1.00 83.88 70 ARG A C 1
ATOM 557 O O . ARG A 1 70 ? -45.305 -43.034 -2.262 1.00 83.88 70 ARG A O 1
ATOM 564 N N . VAL A 1 71 ? -45.405 -40.793 -2.228 1.00 84.38 71 VAL A N 1
ATOM 565 C CA . VAL A 1 71 ? -46.767 -40.665 -2.748 1.00 84.38 71 VAL A CA 1
ATOM 566 C C . VAL A 1 71 ? -46.897 -39.317 -3.450 1.00 84.38 71 VAL A C 1
ATOM 568 O O . VAL A 1 71 ? -46.188 -38.372 -3.108 1.00 84.38 71 VAL A O 1
ATOM 571 N N . ALA A 1 72 ? -47.779 -39.196 -4.441 1.00 81.50 72 ALA A N 1
ATOM 572 C CA . ALA A 1 72 ? -48.116 -37.879 -4.973 1.00 81.50 72 ALA A CA 1
ATOM 573 C C . ALA A 1 72 ? -48.680 -37.001 -3.840 1.00 81.50 72 ALA A C 1
ATOM 575 O O . ALA A 1 72 ? -49.491 -37.463 -3.040 1.00 81.50 72 ALA A O 1
ATOM 576 N N . ALA A 1 73 ? -48.260 -35.740 -3.753 1.00 72.44 73 ALA A N 1
ATOM 577 C CA . ALA A 1 73 ? -48.584 -34.860 -2.629 1.00 72.44 73 ALA A CA 1
ATOM 578 C C . ALA A 1 73 ? -50.102 -34.652 -2.448 1.00 72.44 73 ALA A C 1
ATOM 580 O O . ALA A 1 73 ? -50.582 -34.490 -1.332 1.00 72.44 73 ALA A O 1
ATOM 581 N N . ASN A 1 74 ? -50.875 -34.730 -3.533 1.00 79.06 74 ASN A N 1
ATOM 582 C CA . ASN A 1 74 ? -52.339 -34.672 -3.515 1.00 79.06 74 ASN A CA 1
ATOM 583 C C . ASN A 1 74 ? -53.030 -36.006 -3.154 1.00 79.06 74 ASN A C 1
ATOM 585 O O . ASN A 1 74 ? -54.252 -36.035 -3.059 1.00 79.06 74 ASN A O 1
ATOM 589 N N . HIS A 1 75 ? -52.274 -37.087 -2.942 1.00 84.44 75 HIS A N 1
ATOM 590 C CA . HIS A 1 75 ? -52.763 -38.423 -2.573 1.00 84.44 75 HIS A CA 1
ATOM 591 C C . HIS A 1 75 ? -52.241 -38.894 -1.201 1.00 84.44 75 HIS A C 1
ATOM 593 O O . HIS A 1 75 ? -52.381 -40.064 -0.857 1.00 84.44 75 HIS A O 1
ATOM 599 N N . VAL A 1 76 ? -51.671 -38.004 -0.379 1.00 81.88 76 VAL A N 1
ATOM 600 C CA . VAL A 1 76 ? -51.153 -38.335 0.971 1.00 81.88 76 VAL A CA 1
ATOM 601 C C . VAL A 1 76 ? -52.222 -38.865 1.939 1.00 81.88 76 VAL A C 1
ATOM 603 O O . VAL A 1 76 ? -51.900 -39.435 2.973 1.00 81.88 76 VAL A O 1
ATOM 606 N N . THR A 1 77 ? -53.505 -38.702 1.624 1.00 82.69 77 THR A N 1
ATOM 607 C CA . THR A 1 77 ? -54.613 -39.270 2.404 1.00 82.69 77 THR A CA 1
ATOM 608 C C . THR A 1 77 ? -55.050 -40.655 1.915 1.00 82.69 77 THR A C 1
ATOM 610 O O . THR A 1 77 ? -55.916 -41.261 2.539 1.00 82.69 77 THR A O 1
ATOM 613 N N . ASP A 1 78 ? -54.480 -41.173 0.822 1.00 88.38 78 ASP A N 1
ATOM 614 C CA . ASP A 1 78 ? -54.771 -42.506 0.291 1.00 88.38 78 ASP A CA 1
ATOM 615 C C . ASP A 1 78 ? -53.572 -43.439 0.481 1.00 88.38 78 ASP A C 1
ATOM 617 O O . ASP A 1 78 ? -52.635 -43.464 -0.316 1.00 88.38 78 ASP A O 1
ATOM 621 N N . ILE A 1 79 ? -53.633 -44.275 1.519 1.00 85.12 79 ILE A N 1
ATOM 622 C CA . ILE A 1 79 ? -52.603 -45.279 1.818 1.00 85.12 79 ILE A CA 1
ATOM 623 C C . ILE A 1 79 ? -52.334 -46.238 0.640 1.00 85.12 79 ILE A C 1
ATOM 625 O O . ILE A 1 79 ? -51.236 -46.780 0.531 1.00 85.12 79 ILE A O 1
ATOM 629 N N . LYS A 1 80 ? -53.299 -46.452 -0.271 1.00 89.44 80 LYS A N 1
ATOM 630 C CA . LYS A 1 80 ? -53.127 -47.337 -1.440 1.00 89.44 80 LYS A CA 1
ATOM 631 C C . LYS A 1 80 ? -52.282 -46.702 -2.547 1.00 89.44 80 LYS A C 1
ATOM 633 O O . LYS A 1 80 ? -51.796 -47.423 -3.420 1.00 89.44 80 LYS A O 1
ATOM 638 N N . ALA A 1 81 ? -52.097 -45.382 -2.515 1.00 88.06 81 ALA A N 1
ATOM 639 C CA . ALA A 1 81 ? -51.271 -44.644 -3.466 1.00 88.06 81 ALA A CA 1
ATOM 640 C C . ALA A 1 81 ? -49.775 -44.659 -3.102 1.00 88.06 81 ALA A C 1
ATOM 642 O O . ALA A 1 81 ? -48.947 -44.197 -3.887 1.00 88.06 81 ALA A O 1
ATOM 643 N N . TYR A 1 82 ? -49.423 -45.180 -1.924 1.00 91.06 82 TYR A N 1
ATOM 644 C CA . TYR A 1 82 ? -48.061 -45.149 -1.412 1.00 91.06 82 TYR A CA 1
ATOM 645 C C . TYR A 1 82 ? -47.198 -46.215 -2.083 1.00 91.06 82 TYR A C 1
ATOM 647 O O . TYR A 1 82 ? -47.577 -47.381 -2.207 1.00 91.06 82 TYR A O 1
ATOM 655 N N . GLU A 1 83 ? -45.983 -45.823 -2.444 1.00 91.44 83 GLU A N 1
ATOM 656 C CA . GLU A 1 83 ? -44.927 -46.736 -2.854 1.00 91.44 83 GLU A CA 1
ATOM 657 C C . GLU A 1 83 ? -43.841 -46.745 -1.783 1.00 91.44 83 GLU A C 1
ATOM 659 O O . GLU A 1 83 ? -43.282 -45.707 -1.446 1.00 91.44 83 GLU A O 1
ATOM 664 N N . CYS A 1 84 ? -43.525 -47.914 -1.242 1.00 87.75 84 CYS A N 1
ATOM 665 C CA . CYS A 1 84 ? -42.470 -48.094 -0.255 1.00 87.75 84 CYS A CA 1
ATOM 666 C C . CYS A 1 84 ? -41.154 -48.463 -0.931 1.00 87.75 84 CYS A C 1
ATOM 668 O O . CYS A 1 84 ? -41.131 -49.196 -1.922 1.00 87.75 84 CYS A O 1
ATOM 670 N N . TRP A 1 85 ? -40.052 -47.992 -0.362 1.00 84.50 85 TRP A N 1
ATOM 671 C CA . TRP A 1 85 ? -38.716 -48.360 -0.798 1.00 84.50 85 TRP A CA 1
ATOM 672 C C . TRP A 1 85 ? -38.305 -49.688 -0.159 1.00 84.50 85 TRP A C 1
ATOM 674 O O . TRP A 1 85 ? -38.105 -49.772 1.053 1.00 84.50 85 TRP A O 1
ATOM 684 N N . VAL A 1 86 ? -38.194 -50.741 -0.969 1.00 82.94 86 VAL A N 1
ATOM 685 C CA . VAL A 1 86 ? -37.816 -52.089 -0.519 1.00 82.94 86 VAL A CA 1
ATOM 686 C C . VAL A 1 86 ? -36.855 -52.694 -1.534 1.00 82.94 86 VAL A C 1
ATOM 688 O O . VAL A 1 86 ? -37.141 -52.698 -2.724 1.00 82.94 86 VAL A O 1
ATOM 691 N N . ASN A 1 87 ? -35.707 -53.215 -1.094 1.00 78.56 87 ASN A N 1
ATOM 692 C CA . ASN A 1 87 ? -34.694 -53.829 -1.970 1.00 78.56 87 ASN A CA 1
ATOM 693 C C . ASN A 1 87 ? -34.252 -52.923 -3.135 1.00 78.56 87 ASN A C 1
ATOM 695 O O . ASN A 1 87 ? -34.020 -53.391 -4.246 1.00 78.56 87 ASN A O 1
ATOM 699 N N . ARG A 1 88 ? -34.118 -51.617 -2.867 1.00 74.38 88 ARG A N 1
ATOM 700 C CA . ARG A 1 88 ? -33.734 -50.587 -3.849 1.00 74.38 88 ARG A CA 1
ATOM 701 C C . ARG A 1 88 ? -34.715 -50.401 -5.016 1.00 74.38 88 ARG A C 1
ATOM 703 O O . ARG A 1 88 ? -34.333 -49.878 -6.059 1.00 74.38 88 ARG A O 1
ATOM 710 N N . VAL A 1 89 ? -35.967 -50.813 -4.840 1.00 75.69 89 VAL A N 1
ATOM 711 C CA . VAL A 1 89 ? -37.051 -50.588 -5.799 1.00 75.69 89 VAL A CA 1
ATOM 712 C C . VAL A 1 89 ? -38.292 -50.057 -5.083 1.00 75.69 89 VAL A C 1
ATOM 714 O O . VAL A 1 89 ? -38.504 -50.305 -3.894 1.00 75.69 89 VAL A O 1
ATOM 717 N N . TRP A 1 90 ? -39.116 -49.305 -5.809 1.00 85.06 90 TRP A N 1
ATOM 718 C CA . TRP A 1 90 ? -40.400 -48.817 -5.312 1.00 85.06 90 TRP A CA 1
ATOM 719 C C . TRP A 1 90 ? -41.471 -49.890 -5.493 1.00 85.06 90 TRP A C 1
ATOM 721 O O . TRP A 1 90 ? -41.636 -50.432 -6.585 1.00 85.06 90 TRP A O 1
ATOM 731 N N . THR A 1 91 ? -42.199 -50.207 -4.424 1.00 87.56 91 THR A N 1
ATOM 732 C CA . THR A 1 91 ? -43.267 -51.212 -4.441 1.00 87.56 91 THR A CA 1
ATOM 733 C C . THR A 1 91 ? -44.526 -50.705 -3.755 1.00 87.56 91 THR A C 1
ATOM 735 O O . THR A 1 91 ? -44.463 -50.075 -2.704 1.00 87.56 91 THR A O 1
ATOM 738 N N . LYS A 1 92 ? -45.695 -51.028 -4.316 1.00 88.88 92 LYS A N 1
ATOM 739 C CA . LYS A 1 92 ? -47.006 -50.704 -3.724 1.00 88.88 92 LYS A CA 1
ATOM 740 C C . LYS A 1 92 ? -47.389 -51.616 -2.555 1.00 88.88 92 LYS A C 1
ATOM 742 O O . LYS A 1 92 ? -48.384 -51.379 -1.876 1.00 88.88 92 LYS A O 1
ATOM 747 N N . ARG A 1 93 ? -46.635 -52.695 -2.316 1.00 85.56 93 ARG A N 1
ATOM 748 C CA . ARG A 1 93 ? -46.879 -53.586 -1.177 1.00 85.56 93 ARG A CA 1
ATOM 749 C C . ARG A 1 93 ? -46.178 -53.025 0.061 1.00 85.56 93 ARG A C 1
ATOM 751 O O . ARG A 1 93 ? -44.952 -53.046 0.130 1.00 85.56 93 ARG A O 1
ATOM 758 N N . MET A 1 94 ? -46.966 -52.588 1.044 1.00 83.56 94 MET A N 1
ATOM 759 C CA . MET A 1 94 ? -46.465 -52.146 2.350 1.00 83.56 94 MET A CA 1
ATOM 760 C C . MET A 1 94 ? -45.628 -53.253 3.015 1.00 83.56 94 MET A C 1
ATOM 762 O O . MET A 1 94 ? -46.128 -54.374 3.177 1.00 83.56 94 MET A O 1
ATOM 766 N N . PRO A 1 95 ? -44.369 -52.977 3.396 1.00 82.62 95 PRO A N 1
ATOM 767 C CA . PRO A 1 95 ? -43.542 -53.952 4.084 1.00 82.62 95 PRO A CA 1
ATOM 768 C C . PRO A 1 95 ? -44.044 -54.165 5.515 1.00 82.62 95 PRO A C 1
ATOM 770 O O . PRO A 1 95 ? -44.470 -53.231 6.192 1.00 82.62 95 PRO A O 1
ATOM 773 N N . SER A 1 96 ? -43.949 -55.400 6.005 1.00 77.25 96 SER A N 1
ATOM 774 C CA . SER A 1 96 ? -43.995 -55.648 7.448 1.00 77.25 96 SER A CA 1
ATOM 775 C C . SER A 1 96 ? -42.667 -55.236 8.089 1.00 77.25 96 SER A C 1
ATOM 777 O O . SER A 1 96 ? -41.639 -55.161 7.408 1.00 77.25 96 SER A O 1
ATOM 779 N N . SER A 1 97 ? -42.664 -55.050 9.409 1.00 66.75 97 SER A N 1
ATOM 780 C CA . SER A 1 97 ? -41.480 -54.677 10.201 1.00 66.75 97 SER A CA 1
ATOM 781 C C . SER A 1 97 ? -40.262 -55.599 10.028 1.00 66.75 97 SER A C 1
ATOM 783 O O . SER A 1 97 ? -39.138 -55.185 10.292 1.00 66.75 97 SER A O 1
ATOM 785 N N . ASN A 1 98 ? -40.463 -56.830 9.545 1.00 71.19 98 ASN A N 1
ATOM 786 C CA . ASN A 1 98 ? -39.407 -57.823 9.321 1.00 71.19 98 ASN A CA 1
ATOM 787 C C . ASN A 1 98 ? -39.000 -57.975 7.842 1.00 71.19 98 ASN A C 1
ATOM 789 O O . ASN A 1 98 ? -38.239 -58.883 7.501 1.00 71.19 98 ASN A O 1
ATOM 793 N N . THR A 1 99 ? -39.504 -57.127 6.942 1.00 77.94 99 THR A N 1
ATOM 794 C CA . THR A 1 99 ? -39.202 -57.230 5.506 1.00 77.94 99 THR A CA 1
ATOM 795 C C . THR A 1 99 ? -37.738 -56.875 5.242 1.00 77.94 99 THR A C 1
ATOM 797 O O . THR A 1 99 ? -37.315 -55.732 5.434 1.00 77.94 99 THR A O 1
ATOM 800 N N . LYS A 1 100 ? -36.945 -57.849 4.774 1.00 73.50 100 LYS A N 1
ATOM 801 C CA . LYS A 1 100 ? -35.536 -57.624 4.412 1.00 73.50 100 LYS A CA 1
ATOM 802 C C . LYS A 1 100 ? -35.429 -56.587 3.286 1.00 73.50 100 LYS A C 1
ATOM 804 O O . LYS A 1 100 ? -36.163 -56.660 2.305 1.00 73.50 100 LYS A O 1
ATOM 809 N N . GLY A 1 101 ? -34.521 -55.625 3.462 1.00 67.50 101 GLY A N 1
ATOM 810 C CA . GLY A 1 101 ? -34.255 -54.541 2.509 1.00 67.50 101 GLY A CA 1
ATOM 811 C C . GLY A 1 101 ? -35.275 -53.397 2.493 1.00 67.50 101 GLY A C 1
ATOM 812 O O . GLY A 1 101 ? -35.156 -52.522 1.641 1.00 67.50 101 GLY A O 1
ATOM 813 N N . ALA A 1 102 ? -36.249 -53.382 3.413 1.00 71.31 102 ALA A N 1
ATOM 814 C CA . ALA A 1 102 ? -37.178 -52.261 3.609 1.00 71.31 102 ALA A CA 1
ATOM 815 C C . ALA A 1 102 ? -36.637 -51.167 4.550 1.00 71.31 102 ALA A C 1
ATOM 817 O O . ALA A 1 102 ? -37.233 -50.097 4.663 1.00 71.31 102 ALA A O 1
ATOM 818 N N . VAL A 1 103 ? -35.546 -51.454 5.264 1.00 68.44 103 VAL A N 1
ATOM 819 C CA . VAL A 1 103 ? -34.869 -50.514 6.163 1.00 68.44 103 VAL A CA 1
ATOM 820 C C . VAL A 1 103 ? -33.775 -49.795 5.386 1.00 68.44 103 VAL A C 1
ATOM 822 O O . VAL A 1 103 ? -32.936 -50.445 4.758 1.00 68.44 103 VAL A O 1
ATOM 825 N N . MET A 1 104 ? -33.766 -48.465 5.438 1.00 60.72 104 MET A N 1
ATOM 826 C CA . MET A 1 104 ? -32.688 -47.669 4.862 1.00 60.72 104 MET A CA 1
ATOM 827 C C . MET A 1 104 ? -31.525 -47.541 5.842 1.00 60.72 104 MET A C 1
ATOM 829 O O . MET A 1 104 ? -31.709 -47.137 6.990 1.00 60.72 104 MET A O 1
ATOM 833 N N . THR A 1 105 ? -30.313 -47.828 5.369 1.00 52.94 105 THR A N 1
ATOM 834 C CA . THR A 1 105 ? -29.085 -47.480 6.088 1.00 52.94 105 THR A CA 1
ATOM 835 C C . THR A 1 105 ? -28.818 -45.997 5.876 1.00 52.94 105 THR A C 1
ATOM 837 O O . THR A 1 105 ? -28.350 -45.586 4.817 1.00 52.94 105 THR A O 1
ATOM 840 N N . ILE A 1 106 ? -29.158 -45.186 6.870 1.00 49.00 106 ILE A N 1
ATOM 841 C CA . ILE A 1 106 ? -28.861 -43.757 6.875 1.00 49.00 106 ILE A CA 1
ATOM 842 C C . ILE A 1 106 ? -27.555 -43.587 7.659 1.00 49.00 106 ILE A C 1
ATOM 844 O O . ILE A 1 106 ? -27.536 -43.762 8.874 1.00 49.00 106 ILE A O 1
ATOM 848 N N . ASN A 1 107 ? -26.453 -43.293 6.960 1.00 37.06 107 ASN A N 1
ATOM 849 C CA . ASN A 1 107 ? -25.165 -42.958 7.580 1.00 37.06 107 ASN A CA 1
ATOM 850 C C . ASN A 1 107 ? -25.202 -41.513 8.091 1.00 37.06 107 ASN A C 1
ATOM 852 O O . ASN A 1 107 ? -24.568 -40.622 7.534 1.00 37.06 107 ASN A O 1
ATOM 856 N N . ILE A 1 108 ? -25.988 -41.280 9.138 1.00 38.75 108 ILE A N 1
ATOM 857 C CA . ILE A 1 108 ? -25.965 -40.033 9.897 1.00 38.75 108 ILE A CA 1
ATOM 858 C C . ILE A 1 108 ? -25.768 -40.436 11.355 1.00 38.75 108 ILE A C 1
ATOM 860 O O . ILE A 1 108 ? -26.590 -41.148 11.933 1.00 38.75 108 ILE A O 1
ATOM 864 N N . ALA A 1 109 ? -24.633 -40.045 11.929 1.00 30.03 109 ALA A N 1
ATOM 865 C CA . ALA A 1 109 ? -24.406 -40.163 13.359 1.00 30.03 109 ALA A CA 1
ATOM 866 C C . ALA A 1 109 ? -25.356 -39.188 14.072 1.00 30.03 109 ALA A C 1
ATOM 868 O O . ALA A 1 109 ? -25.282 -37.985 13.844 1.00 30.03 109 ALA A O 1
ATOM 869 N N . GLY A 1 110 ? -26.247 -39.719 14.911 1.00 37.12 110 GLY A N 1
ATOM 870 C CA . GLY A 1 110 ? -27.221 -38.935 15.675 1.00 37.12 110 GLY A CA 1
ATOM 871 C C . GLY A 1 110 ? -28.628 -39.026 15.091 1.00 37.12 110 GLY A C 1
ATOM 872 O O . GLY A 1 110 ? -28.936 -38.449 14.053 1.00 37.12 110 GLY A O 1
ATOM 873 N N . GLY A 1 111 ? -29.495 -39.780 15.769 1.00 40.03 111 GLY A N 1
ATOM 874 C CA . GLY A 1 111 ? -30.928 -39.758 15.504 1.00 40.03 111 GLY A CA 1
ATOM 875 C C . GLY A 1 111 ? -31.505 -38.367 15.779 1.00 40.03 111 GLY A C 1
ATOM 876 O O . GLY A 1 111 ? -31.146 -37.744 16.771 1.00 40.03 111 GLY A O 1
ATOM 877 N N . GLN A 1 112 ? -32.429 -37.955 14.908 1.00 34.72 112 GLN A N 1
ATOM 878 C CA . GLN A 1 112 ? -33.032 -36.621 14.783 1.00 34.72 112 GLN A CA 1
ATOM 879 C C . GLN A 1 112 ? -32.085 -35.564 14.196 1.00 34.72 112 GLN A C 1
ATOM 881 O O . GLN A 1 112 ? -31.153 -35.086 14.830 1.00 34.72 112 GLN A O 1
ATOM 886 N N . GLY A 1 113 ? -32.346 -35.209 12.936 1.00 35.16 113 GLY A N 1
ATOM 887 C CA . GLY A 1 113 ? -31.647 -34.136 12.241 1.00 35.16 113 GLY A CA 1
ATOM 888 C C . GLY A 1 113 ? -32.056 -32.776 12.795 1.00 35.16 113 GLY A C 1
ATOM 889 O O . GLY A 1 113 ? -33.128 -32.270 12.475 1.00 35.16 113 GLY A O 1
ATOM 890 N N . THR A 1 114 ? -31.170 -32.185 13.587 1.00 32.56 114 THR A N 1
ATOM 891 C CA . THR A 1 114 ? -31.203 -30.786 14.019 1.00 32.56 114 THR A CA 1
ATOM 892 C C . THR A 1 114 ? -29.864 -30.156 13.649 1.00 32.56 114 THR A C 1
ATOM 894 O O . THR A 1 114 ? -28.831 -30.507 14.210 1.00 32.56 114 THR A O 1
ATOM 897 N N . SER A 1 115 ? -29.856 -29.239 12.681 1.00 28.14 115 SER A N 1
ATOM 898 C CA . SER A 1 115 ? -28.693 -28.393 12.387 1.00 28.14 115 SER A CA 1
ATOM 899 C C . SER A 1 115 ? -28.739 -27.143 13.269 1.00 28.14 115 SER A C 1
ATOM 901 O O . SER A 1 115 ? -29.693 -26.369 13.180 1.00 28.14 115 SER A O 1
ATOM 903 N N . THR A 1 116 ? -27.729 -26.935 14.111 1.00 27.58 116 THR A N 1
ATOM 904 C CA . THR A 1 116 ? -27.525 -25.712 14.902 1.00 27.58 116 THR A CA 1
ATOM 905 C C . THR A 1 116 ? -26.917 -24.592 14.049 1.00 27.58 116 THR A C 1
ATOM 907 O O . THR A 1 116 ? -25.936 -24.812 13.343 1.00 27.58 116 THR A O 1
ATOM 910 N N . LEU A 1 117 ? -27.475 -23.379 14.145 1.00 26.67 117 LEU A N 1
ATOM 911 C CA . LEU A 1 117 ? -26.820 -22.121 13.758 1.00 26.67 117 LEU A CA 1
ATOM 912 C C . LEU A 1 117 ? -26.163 -21.509 15.007 1.00 26.67 117 LEU A C 1
ATOM 914 O O . LEU A 1 117 ? -26.754 -21.527 16.086 1.00 26.67 117 LEU A O 1
ATOM 918 N N . VAL A 1 118 ? -24.938 -21.004 14.860 1.00 27.84 118 VAL A N 1
ATOM 919 C CA . VAL A 1 118 ? -24.128 -20.357 15.908 1.00 27.84 118 VAL A CA 1
ATOM 920 C C . VAL A 1 118 ? -24.263 -18.827 15.782 1.00 27.84 118 VAL A C 1
ATOM 922 O O . VAL A 1 118 ? -24.293 -18.328 14.662 1.00 27.84 118 VAL A O 1
ATOM 925 N N . ASN A 1 119 ? -24.298 -18.126 16.929 1.00 29.00 119 ASN A N 1
ATOM 926 C CA . ASN A 1 119 ? -24.399 -16.666 17.174 1.00 29.00 119 ASN A CA 1
ATOM 927 C C . ASN A 1 119 ? -25.811 -16.039 17.211 1.00 29.00 119 ASN A C 1
ATOM 929 O O . ASN A 1 119 ? -26.266 -15.439 16.242 1.00 29.00 119 ASN A O 1
ATOM 933 N N . GLY A 1 120 ? -26.467 -16.078 18.378 1.00 31.39 120 GLY A N 1
ATOM 934 C CA . GLY A 1 120 ? -27.649 -15.260 18.679 1.00 31.39 120 GLY A CA 1
ATOM 935 C C . GLY A 1 120 ? -27.672 -14.791 20.140 1.00 31.39 120 GLY A C 1
ATOM 936 O O . GLY A 1 120 ? -27.326 -15.556 21.038 1.00 31.39 120 GLY A O 1
ATOM 937 N N . ASN A 1 121 ? -28.110 -13.548 20.376 1.00 27.58 121 ASN A N 1
ATOM 938 C CA . ASN A 1 121 ? -28.014 -12.834 21.665 1.00 27.58 121 ASN A CA 1
ATOM 939 C C . ASN A 1 121 ? -29.217 -13.080 22.602 1.00 27.58 121 ASN A C 1
ATOM 941 O O . ASN A 1 121 ? -29.556 -12.253 23.445 1.00 27.58 121 ASN A O 1
ATOM 945 N N . ALA A 1 122 ? -29.892 -14.225 22.467 1.00 32.34 122 ALA A N 1
ATOM 946 C CA . ALA A 1 122 ? -30.987 -14.617 23.350 1.00 32.34 122 ALA A CA 1
ATOM 947 C C . ALA A 1 122 ? -31.050 -16.141 23.516 1.00 32.34 122 ALA A C 1
ATOM 949 O O . ALA A 1 122 ? -31.028 -16.891 22.541 1.00 32.34 122 ALA A O 1
ATOM 950 N N . SER A 1 123 ? -31.183 -16.604 24.761 1.00 32.22 123 SER A N 1
ATOM 951 C CA . SER A 1 123 ? -31.503 -18.002 25.053 1.00 32.22 123 SER A CA 1
ATOM 952 C C . SER A 1 123 ? -32.993 -18.242 24.807 1.00 32.22 123 SER A C 1
ATOM 954 O O . SER A 1 123 ? -33.838 -17.639 25.471 1.00 32.22 123 SER A O 1
ATOM 956 N N . ILE A 1 124 ? -33.323 -19.119 23.857 1.00 36.88 124 ILE A N 1
ATOM 957 C CA . ILE A 1 124 ? -34.683 -19.636 23.681 1.00 36.88 124 ILE A CA 1
ATOM 958 C C . ILE A 1 124 ? -34.737 -20.994 24.394 1.00 36.88 124 ILE A C 1
ATOM 960 O O . ILE A 1 124 ? -34.048 -21.920 23.961 1.00 36.88 124 ILE A O 1
ATOM 964 N N . PRO A 1 125 ? -35.533 -21.164 25.464 1.00 37.31 125 PRO A N 1
ATOM 965 C CA . PRO A 1 125 ? -35.696 -22.465 26.099 1.00 37.31 125 PRO A CA 1
ATOM 966 C C . PRO A 1 125 ? -36.502 -23.373 25.160 1.00 37.31 125 PRO A C 1
ATOM 968 O O . PRO A 1 125 ? -37.731 -23.324 25.139 1.00 37.31 125 PRO A O 1
ATOM 971 N N . ALA A 1 126 ? -35.809 -24.170 24.344 1.00 38.91 126 ALA A N 1
ATOM 972 C CA . ALA A 1 126 ? -36.422 -25.037 23.345 1.00 38.91 126 ALA A CA 1
ATOM 973 C C . ALA A 1 126 ? -35.948 -26.493 23.471 1.00 38.91 126 ALA A C 1
ATOM 975 O O . ALA A 1 126 ? -34.759 -26.775 23.582 1.00 38.91 126 ALA A O 1
ATOM 976 N N . TYR A 1 127 ? -36.900 -27.420 23.420 1.00 39.75 127 TYR A N 1
ATOM 977 C CA . TYR A 1 127 ? -36.712 -28.871 23.413 1.00 39.75 127 TYR A CA 1
ATOM 978 C C . TYR A 1 127 ? -36.349 -29.402 22.012 1.00 39.75 127 TYR A C 1
ATOM 980 O O . TYR A 1 127 ? -35.726 -30.451 21.879 1.00 39.75 127 TYR A O 1
ATOM 988 N N . SER A 1 128 ? -36.733 -28.672 20.960 1.00 47.53 128 SER A N 1
ATOM 989 C CA . SER A 1 128 ? -36.347 -28.903 19.563 1.00 47.53 128 SER A CA 1
ATOM 990 C C . SER A 1 128 ? -36.457 -27.596 18.769 1.00 47.53 128 SER A C 1
ATOM 992 O O . SER A 1 128 ? -37.297 -26.757 19.096 1.00 47.53 128 SER A O 1
ATOM 994 N N . LEU A 1 129 ? -35.616 -27.414 17.745 1.00 43.19 129 LEU A N 1
ATOM 995 C CA . LEU A 1 129 ? -35.593 -26.244 16.857 1.00 43.19 129 LEU A CA 1
ATOM 996 C C . LEU A 1 129 ? -35.464 -26.727 15.410 1.00 43.19 129 LEU A C 1
ATOM 998 O O . LEU A 1 129 ? -34.546 -27.471 15.094 1.00 43.19 129 LEU A O 1
ATOM 1002 N N . GLN A 1 130 ? -36.360 -26.310 14.525 1.00 48.47 130 GLN A N 1
ATOM 1003 C CA . GLN A 1 130 ? -36.367 -26.733 13.128 1.00 48.47 130 GLN A CA 1
ATOM 1004 C C . GLN A 1 130 ? -36.480 -25.514 12.218 1.00 48.47 130 GLN A C 1
ATOM 1006 O O . GLN A 1 130 ? -37.347 -24.661 12.412 1.00 48.47 130 GLN A O 1
ATOM 1011 N N . SER A 1 131 ? -35.584 -25.431 11.237 1.00 44.84 131 SER A N 1
ATOM 1012 C CA . SER A 1 131 ? -35.581 -24.377 10.231 1.00 44.84 131 SER A CA 1
ATOM 1013 C C . SER A 1 131 ? -36.349 -24.806 8.984 1.00 44.84 131 SER A C 1
ATOM 1015 O O . SER A 1 131 ? -36.297 -25.961 8.559 1.00 44.84 131 SER A O 1
ATOM 1017 N N . HIS A 1 132 ? -37.059 -23.855 8.381 1.00 56.22 132 HIS A N 1
ATOM 1018 C CA . HIS A 1 132 ? -37.892 -24.072 7.200 1.00 56.22 132 HIS A CA 1
ATOM 1019 C C . HIS A 1 132 ? -37.396 -23.199 6.037 1.00 56.22 132 HIS A C 1
ATOM 1021 O O . HIS A 1 132 ? -38.070 -22.243 5.648 1.00 56.22 132 HIS A O 1
ATOM 1027 N N . PRO A 1 133 ? -36.211 -23.488 5.463 1.00 42.41 133 PRO A N 1
ATOM 1028 C CA . PRO A 1 133 ? -35.611 -22.659 4.414 1.00 42.41 133 PRO A CA 1
ATOM 1029 C C . PRO A 1 133 ? -36.458 -22.616 3.135 1.00 42.41 133 PRO A C 1
ATOM 1031 O O . PRO A 1 133 ? -36.473 -21.607 2.445 1.00 42.41 133 PRO A O 1
ATOM 1034 N N . GLY A 1 134 ? -37.238 -23.665 2.851 1.00 48.34 134 GLY A N 1
ATOM 1035 C CA . GLY A 1 134 ? -38.171 -23.690 1.717 1.00 48.34 134 GLY A CA 1
ATOM 1036 C C . GLY A 1 134 ? -39.403 -22.790 1.880 1.00 48.34 134 GLY A C 1
ATOM 1037 O O . GLY A 1 134 ? -40.149 -22.609 0.922 1.00 48.34 134 GLY A O 1
ATOM 1038 N N . MET A 1 135 ? -39.633 -22.237 3.076 1.00 48.03 135 MET A N 1
ATOM 1039 C CA . MET A 1 135 ? -40.660 -21.217 3.306 1.00 48.03 135 MET A CA 1
ATOM 1040 C C . MET A 1 135 ? -40.134 -19.795 3.073 1.00 48.03 135 MET A C 1
ATOM 1042 O O . MET A 1 135 ? -40.943 -18.875 2.952 1.00 48.03 135 MET A O 1
ATOM 1046 N N . SER A 1 136 ? -38.810 -19.619 2.975 1.00 49.84 136 SER A N 1
ATOM 1047 C CA . SER A 1 136 ? -38.212 -18.355 2.553 1.00 49.84 136 SER A CA 1
ATOM 1048 C C . SER A 1 136 ? -38.559 -18.085 1.097 1.00 49.84 136 SER A C 1
ATOM 1050 O O . SER A 1 136 ? -38.382 -18.946 0.233 1.00 49.84 136 SER A O 1
ATOM 1052 N N . LYS A 1 137 ? -39.048 -16.879 0.811 1.00 50.62 137 LYS A N 1
ATOM 1053 C CA . LYS A 1 137 ? -39.332 -16.445 -0.568 1.00 50.62 137 LYS A CA 1
ATOM 1054 C C . LYS A 1 137 ? -38.294 -15.476 -1.112 1.00 50.62 137 LYS A C 1
ATOM 1056 O O . LYS A 1 137 ? -38.260 -15.256 -2.318 1.00 50.62 137 LYS A O 1
ATOM 1061 N N . SER A 1 138 ? -37.490 -14.876 -0.241 1.00 49.72 138 SER A N 1
ATOM 1062 C CA . SER A 1 138 ? -36.615 -13.751 -0.582 1.00 49.72 138 SER A CA 1
ATOM 1063 C C . SER A 1 138 ? -35.130 -14.044 -0.363 1.00 49.72 138 SER A C 1
ATOM 1065 O O . SER A 1 138 ? -34.305 -13.198 -0.699 1.00 49.72 138 SER A O 1
ATOM 1067 N N . GLY A 1 139 ? -34.780 -15.193 0.237 1.00 53.62 139 GLY A N 1
ATOM 1068 C CA . GLY A 1 139 ? -33.431 -15.441 0.759 1.00 53.62 139 GLY A CA 1
ATOM 1069 C C . GLY A 1 139 ? -33.055 -14.506 1.918 1.00 53.62 139 GLY A C 1
ATOM 1070 O O . GLY A 1 139 ? -31.901 -14.491 2.336 1.00 53.62 139 GLY A O 1
ATOM 1071 N N . LYS A 1 140 ? -34.019 -13.711 2.413 1.00 50.28 140 LYS A N 1
ATOM 1072 C CA . LYS A 1 140 ? -33.882 -12.705 3.472 1.00 50.28 140 LYS A CA 1
ATOM 1073 C C . LYS A 1 140 ? -34.788 -12.988 4.679 1.00 50.28 140 LYS A C 1
ATOM 1075 O O . LYS A 1 140 ? -35.148 -12.110 5.453 1.00 50.28 140 LYS A O 1
ATOM 1080 N N . ASP A 1 141 ? -35.243 -14.222 4.803 1.00 47.91 141 ASP A N 1
ATOM 1081 C CA . ASP A 1 141 ? -36.110 -14.665 5.879 1.00 47.91 141 ASP A CA 1
ATOM 1082 C C . ASP A 1 141 ? -35.994 -16.176 6.085 1.00 47.91 141 ASP A C 1
ATOM 1084 O O . ASP A 1 141 ? -35.663 -16.924 5.171 1.00 47.91 141 ASP A O 1
ATOM 1088 N N . ILE A 1 142 ? -36.263 -16.652 7.295 1.00 54.53 142 ILE A N 1
ATOM 1089 C CA . ILE A 1 142 ? -36.380 -18.069 7.611 1.00 54.53 142 ILE A CA 1
ATOM 1090 C C . ILE A 1 142 ? -37.513 -18.238 8.601 1.00 54.53 142 ILE A C 1
ATOM 1092 O O . ILE A 1 142 ? -37.671 -17.469 9.544 1.00 54.53 142 ILE A O 1
ATOM 1096 N N . TYR A 1 143 ? -38.325 -19.260 8.401 1.00 53.72 143 TYR A N 1
ATOM 1097 C CA . TYR A 1 143 ? -39.296 -19.638 9.410 1.00 53.72 143 TYR A CA 1
ATOM 1098 C C . TYR A 1 143 ? -38.631 -20.663 10.320 1.00 53.72 143 TYR A C 1
ATOM 1100 O O . TYR A 1 143 ? -38.064 -21.647 9.844 1.00 53.72 143 TYR A O 1
ATOM 1108 N N . LEU A 1 144 ? -38.668 -20.420 11.624 1.00 45.91 144 LEU A N 1
ATOM 1109 C CA . LEU A 1 144 ? -38.183 -21.341 12.642 1.00 45.91 144 LEU A CA 1
ATOM 1110 C C . LEU A 1 144 ? -39.377 -21.847 13.430 1.00 45.91 144 LEU A C 1
ATOM 1112 O O . LEU A 1 144 ? -40.189 -21.056 13.892 1.00 45.91 144 LEU A O 1
ATOM 1116 N N . SER A 1 145 ? -39.474 -23.152 13.630 1.00 49.84 145 SER A N 1
ATOM 1117 C CA . SER A 1 145 ? -40.369 -23.709 14.639 1.00 49.84 145 SER A CA 1
ATOM 1118 C C . SER A 1 145 ? -39.538 -24.227 15.795 1.00 49.84 145 SER A C 1
ATOM 1120 O O . SER A 1 145 ? -38.597 -24.988 15.568 1.00 49.84 145 SER A O 1
ATOM 1122 N N . TYR A 1 146 ? -39.880 -23.854 17.021 1.00 48.03 146 TYR A N 1
ATOM 1123 C CA . TYR A 1 146 ? -39.208 -24.382 18.204 1.00 48.03 146 TYR A CA 1
ATOM 1124 C C . TYR A 1 146 ? -40.226 -24.862 19.220 1.00 48.03 146 TYR A C 1
ATOM 1126 O O . TYR A 1 146 ? -41.275 -24.250 19.354 1.00 48.03 146 TYR A O 1
ATOM 1134 N N . THR A 1 147 ? -39.934 -25.950 19.926 1.00 50.75 147 THR A N 1
ATOM 1135 C CA . THR A 1 147 ? -40.837 -26.501 20.945 1.00 50.75 147 THR A CA 1
ATOM 1136 C C . THR A 1 147 ? -40.412 -26.005 22.317 1.00 50.75 147 THR A C 1
ATOM 1138 O O . THR A 1 147 ? -39.309 -26.329 22.739 1.00 50.75 147 THR A O 1
ATOM 1141 N N . ARG A 1 148 ? -41.253 -25.265 23.040 1.00 43.03 148 ARG A N 1
ATOM 1142 C CA . ARG A 1 148 ? -40.988 -24.819 24.421 1.00 43.03 148 ARG A CA 1
ATOM 1143 C C . ARG A 1 148 ? -42.012 -25.386 25.398 1.00 43.03 148 ARG A C 1
ATOM 1145 O O . ARG A 1 148 ? -43.092 -25.797 24.988 1.00 43.03 148 ARG A O 1
ATOM 1152 N N . ASN A 1 149 ? -41.656 -25.424 26.680 1.00 51.69 149 ASN A N 1
ATOM 1153 C CA . ASN A 1 149 ? -42.567 -25.820 27.752 1.00 51.69 149 ASN A CA 1
ATOM 1154 C C . ASN A 1 149 ? -43.120 -24.558 28.429 1.00 51.69 149 ASN A C 1
ATOM 1156 O O . ASN A 1 149 ? -42.363 -23.807 29.042 1.00 51.69 149 ASN A O 1
ATOM 1160 N N . ASP A 1 150 ? -44.416 -24.320 28.277 1.00 48.91 150 ASP A N 1
ATOM 1161 C CA . ASP A 1 150 ? -45.145 -23.189 28.834 1.00 48.91 150 ASP A CA 1
ATOM 1162 C C . ASP A 1 150 ? -45.959 -23.592 30.050 1.00 48.91 150 ASP A C 1
ATOM 1164 O O . ASP A 1 150 ? -46.589 -24.644 30.063 1.00 48.91 150 ASP A O 1
ATOM 1168 N N . VAL A 1 151 ? -46.006 -22.716 31.054 1.00 47.12 151 VAL A N 1
ATOM 1169 C CA . VAL A 1 151 ? -46.861 -22.909 32.226 1.00 47.12 151 VAL A CA 1
ATOM 1170 C C . VAL A 1 151 ? -48.030 -21.942 32.148 1.00 47.12 151 VAL A C 1
ATOM 1172 O O . VAL A 1 151 ? -47.855 -20.730 32.260 1.00 47.12 151 VAL A O 1
ATOM 1175 N N . PHE A 1 152 ? -49.235 -22.481 31.990 1.00 40.47 152 PHE A N 1
ATOM 1176 C CA . PHE A 1 152 ? -50.473 -21.710 32.055 1.00 40.47 152 PHE A CA 1
ATOM 1177 C C . PHE A 1 152 ? -51.410 -22.368 33.068 1.00 40.47 152 PHE A C 1
ATOM 1179 O O . PHE A 1 152 ? -51.633 -23.575 33.024 1.00 40.47 152 PHE A O 1
ATOM 1186 N N . ALA A 1 153 ? -51.910 -21.588 34.029 1.00 45.97 153 ALA A N 1
ATOM 1187 C CA . ALA A 1 153 ? -52.757 -22.080 35.122 1.00 45.97 153 ALA A CA 1
ATOM 1188 C C . ALA A 1 153 ? -52.176 -23.291 35.900 1.00 45.97 153 ALA A C 1
ATOM 1190 O O . ALA A 1 153 ? -52.909 -24.190 36.298 1.00 45.97 153 ALA A O 1
ATOM 1191 N N . GLY A 1 154 ? -50.855 -23.327 36.123 1.00 38.69 154 GLY A N 1
ATOM 1192 C CA . GLY A 1 154 ? -50.197 -24.355 36.948 1.00 38.69 154 GLY A CA 1
ATOM 1193 C C . GLY A 1 154 ? -49.909 -25.694 36.254 1.00 38.69 154 GLY A C 1
ATOM 1194 O O . GLY A 1 154 ? -49.364 -26.593 36.891 1.00 38.69 154 GLY A O 1
ATOM 1195 N N . HIS A 1 155 ? -50.208 -25.827 34.959 1.00 37.72 155 HIS A N 1
ATOM 1196 C CA . HIS A 1 155 ? -49.897 -27.013 34.156 1.00 37.72 155 HIS A CA 1
ATOM 1197 C C . HIS A 1 155 ? -48.877 -26.687 33.056 1.00 37.72 155 HIS A C 1
ATOM 1199 O O . HIS A 1 155 ? -48.910 -25.595 32.489 1.00 37.72 155 HIS A O 1
ATOM 1205 N N . GLY A 1 156 ? -47.967 -27.630 32.780 1.00 42.16 156 GLY A N 1
ATOM 1206 C CA . GLY A 1 156 ? -46.966 -27.521 31.715 1.00 42.16 156 GLY A CA 1
ATOM 1207 C C . GLY A 1 156 ? -47.513 -28.000 30.368 1.00 42.16 156 GLY A C 1
ATOM 1208 O O . GLY A 1 156 ? -48.097 -29.080 30.289 1.00 42.16 156 GLY A O 1
ATOM 1209 N N . PHE A 1 157 ? -47.306 -27.219 29.314 1.00 45.62 157 PHE A N 1
ATOM 1210 C CA . PHE A 1 157 ? -47.753 -27.485 27.950 1.00 45.62 157 PHE A CA 1
ATOM 1211 C C . PHE A 1 157 ? -46.580 -27.350 26.985 1.00 45.62 157 PHE A C 1
ATOM 1213 O O . PHE A 1 157 ? -45.796 -26.414 27.092 1.00 45.62 157 PHE A O 1
ATOM 1220 N N . TYR A 1 158 ? -46.480 -28.237 25.997 1.00 45.44 158 TYR A N 1
ATOM 1221 C CA . TYR A 1 158 ? -45.551 -28.031 24.890 1.00 45.44 158 TYR A CA 1
ATOM 1222 C C . TYR A 1 158 ? -46.208 -27.145 23.834 1.00 45.44 158 TYR A C 1
ATOM 1224 O O . TYR A 1 158 ? -47.237 -27.516 23.270 1.00 45.44 158 TYR A O 1
ATOM 1232 N N . SER A 1 159 ? -45.622 -25.984 23.566 1.00 48.62 159 SER A N 1
ATOM 1233 C CA . SER A 1 159 ? -46.015 -25.117 22.460 1.00 48.62 159 SER A CA 1
ATOM 1234 C C . SER A 1 159 ? -44.925 -25.148 21.393 1.00 48.62 159 SER A C 1
ATOM 1236 O O . SER A 1 159 ? -43.737 -25.157 21.714 1.00 48.62 159 SER A O 1
ATOM 1238 N N . THR A 1 160 ? -45.319 -25.188 20.118 1.00 45.31 160 THR A N 1
ATOM 1239 C CA . THR A 1 160 ? -44.378 -25.161 18.986 1.00 45.31 160 THR A CA 1
ATOM 1240 C C . THR A 1 160 ? -44.645 -23.938 18.109 1.00 45.31 160 THR A C 1
ATOM 1242 O O . THR A 1 160 ? -45.182 -24.072 17.007 1.00 45.31 160 THR A O 1
ATOM 1245 N N . PRO A 1 161 ? -44.363 -22.718 18.605 1.00 47.59 161 PRO A N 1
ATOM 1246 C CA . PRO A 1 161 ? -44.525 -21.502 17.822 1.00 47.59 161 PRO A CA 1
ATOM 1247 C C . PRO A 1 161 ? -43.680 -21.549 16.546 1.00 47.59 161 PRO A C 1
ATOM 1249 O O . PRO A 1 161 ? -42.509 -21.936 16.565 1.00 47.59 161 PRO A O 1
ATOM 1252 N N . ILE A 1 162 ? -44.285 -21.113 15.441 1.00 43.50 162 ILE A N 1
ATOM 1253 C CA . ILE A 1 162 ? -43.573 -20.776 14.212 1.00 43.50 162 ILE A CA 1
ATOM 1254 C C . ILE A 1 162 ? -43.250 -19.293 14.283 1.00 43.50 162 ILE A C 1
ATOM 1256 O O . ILE A 1 162 ? -44.140 -18.446 14.336 1.00 43.50 162 ILE A O 1
ATOM 1260 N N . VAL A 1 163 ? -41.965 -18.991 14.281 1.00 42.34 163 VAL A N 1
ATOM 1261 C CA . VAL A 1 163 ? -41.440 -17.640 14.232 1.00 42.34 163 VAL A CA 1
ATOM 1262 C C . VAL A 1 163 ? -41.003 -17.381 12.805 1.00 42.34 163 VAL A C 1
ATOM 1264 O O . VAL A 1 163 ? -40.152 -18.089 12.267 1.00 42.34 163 VAL A O 1
ATOM 1267 N N . HIS A 1 164 ? -41.598 -16.377 12.175 1.00 49.81 164 HIS A N 1
ATOM 1268 C CA . HIS A 1 164 ? -41.073 -15.837 10.932 1.00 49.81 164 HIS A CA 1
ATOM 1269 C C . HIS A 1 164 ? -39.913 -14.918 11.281 1.00 49.81 164 HIS A C 1
ATOM 1271 O O . HIS A 1 164 ? -40.113 -13.811 11.772 1.00 49.81 164 HIS A O 1
ATOM 1277 N N . VAL A 1 165 ? -38.697 -15.399 11.078 1.00 42.62 165 VAL A N 1
ATOM 1278 C CA . VAL A 1 165 ? -37.497 -14.591 11.236 1.00 42.62 165 VAL A CA 1
ATOM 1279 C C . VAL A 1 165 ? -37.230 -13.949 9.887 1.00 42.62 165 VAL A C 1
ATOM 1281 O O . VAL A 1 165 ? -36.554 -14.516 9.038 1.00 42.62 165 VAL A O 1
ATOM 1284 N N . VAL A 1 166 ? -37.821 -12.783 9.659 1.00 42.50 166 VAL A N 1
ATOM 1285 C CA . VAL A 1 166 ? -37.435 -11.924 8.538 1.00 42.50 166 VAL A CA 1
ATOM 1286 C C . VAL A 1 166 ? -36.202 -11.162 8.969 1.00 42.50 166 VAL A C 1
ATOM 1288 O O . VAL A 1 166 ? -36.252 -10.443 9.965 1.00 42.50 166 VAL A O 1
ATOM 1291 N N . TRP A 1 167 ? -35.108 -11.293 8.229 1.00 45.97 167 TRP A N 1
ATOM 1292 C CA . TRP A 1 167 ? -34.042 -10.311 8.312 1.00 45.97 167 TRP A CA 1
ATOM 1293 C C . TRP A 1 167 ? -34.210 -9.363 7.140 1.00 45.97 167 TRP A C 1
ATOM 1295 O O . TRP A 1 167 ? -33.917 -9.664 5.986 1.00 45.97 167 TRP A O 1
ATOM 1305 N N . GLU A 1 168 ? -34.684 -8.162 7.418 1.00 35.03 168 GLU A N 1
ATOM 1306 C CA . GLU A 1 168 ? -34.437 -7.108 6.457 1.00 35.03 168 GLU A CA 1
ATOM 1307 C C . GLU A 1 168 ? -32.920 -6.892 6.394 1.00 35.03 168 GLU A C 1
ATOM 1309 O O . GLU A 1 168 ? -32.276 -6.640 7.411 1.00 35.03 168 GLU A O 1
ATOM 1314 N N . VAL A 1 169 ? -32.340 -6.914 5.189 1.00 39.06 169 VAL A N 1
ATOM 1315 C CA . VAL A 1 169 ? -31.195 -6.028 4.943 1.00 39.06 169 VAL A CA 1
ATOM 1316 C C . VAL A 1 169 ? -31.795 -4.632 4.852 1.00 39.06 169 VAL A C 1
ATOM 1318 O O . VAL A 1 169 ? -31.967 -4.071 3.771 1.00 39.06 169 VAL A O 1
ATOM 1321 N N . THR A 1 170 ? -32.231 -4.109 5.989 1.00 31.53 170 THR A N 1
ATOM 1322 C CA . THR A 1 170 ? -32.423 -2.686 6.136 1.00 31.53 170 THR A CA 1
ATOM 1323 C C . THR A 1 170 ? -31.004 -2.132 6.120 1.00 31.53 170 THR A C 1
ATOM 1325 O O . THR A 1 170 ? -30.196 -2.448 6.994 1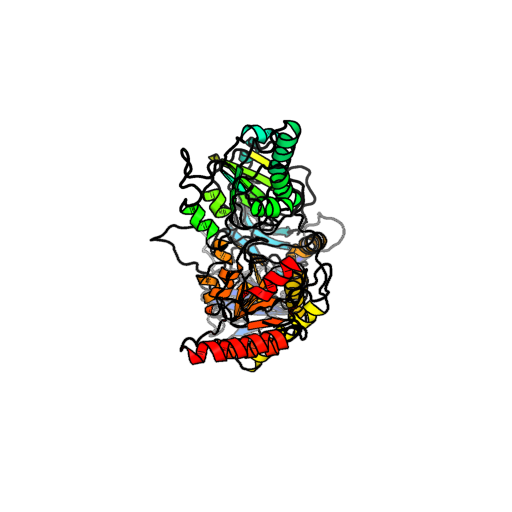.00 31.53 170 THR A O 1
ATOM 1328 N N . LEU A 1 171 ? -30.684 -1.265 5.150 1.00 36.59 171 LEU A N 1
ATOM 1329 C CA . LEU A 1 171 ? -29.811 -0.149 5.515 1.00 36.59 171 LEU A CA 1
ATOM 1330 C C . LEU A 1 171 ? -30.397 0.381 6.825 1.00 36.59 171 LEU A C 1
ATOM 1332 O O . LEU A 1 171 ? -31.621 0.562 6.850 1.00 36.59 171 LEU A O 1
ATOM 1336 N N . PRO A 1 172 ? -29.623 0.581 7.901 1.00 28.94 172 PRO A N 1
ATOM 1337 C CA . PRO A 1 172 ? -30.179 1.185 9.094 1.00 28.94 172 PRO A CA 1
ATOM 1338 C C . PRO A 1 172 ? -30.781 2.538 8.689 1.00 28.94 172 PRO A C 1
ATOM 1340 O O . PRO A 1 172 ? -30.077 3.533 8.525 1.00 28.94 172 PRO A O 1
ATOM 1343 N N . LYS A 1 173 ? -32.104 2.591 8.487 1.00 33.28 173 LYS A N 1
ATOM 1344 C CA . LYS A 1 173 ? -32.846 3.838 8.557 1.00 33.28 173 LYS A CA 1
ATOM 1345 C C . LYS A 1 173 ? -32.859 4.151 10.035 1.00 33.28 173 LYS A C 1
ATOM 1347 O O . LYS A 1 173 ? -33.597 3.526 10.788 1.00 33.28 173 LYS A O 1
ATOM 1352 N N . ARG A 1 174 ? -31.945 5.058 10.393 1.00 37.34 174 ARG A N 1
ATOM 1353 C CA . ARG A 1 174 ? -31.781 5.717 11.689 1.00 37.34 174 ARG A CA 1
ATOM 1354 C C . ARG A 1 174 ? -33.098 5.709 12.471 1.00 37.34 174 ARG A C 1
ATOM 1356 O O . ARG A 1 174 ? -33.982 6.522 12.206 1.00 37.34 174 ARG A O 1
ATOM 1363 N N . ASP A 1 175 ? -33.185 4.823 13.458 1.00 30.95 175 ASP A N 1
ATOM 1364 C CA . ASP A 1 175 ? -33.813 5.224 14.707 1.00 30.95 175 ASP A CA 1
ATOM 1365 C C . ASP A 1 175 ? -32.944 6.385 15.235 1.00 30.95 175 ASP A C 1
ATOM 1367 O O . ASP A 1 175 ? -31.713 6.250 15.228 1.00 30.95 175 ASP A O 1
ATOM 1371 N N . PRO A 1 176 ? -33.495 7.553 15.605 1.00 30.11 176 PRO A N 1
ATOM 1372 C CA . PRO A 1 176 ? -32.702 8.702 16.045 1.00 30.11 176 PRO A CA 1
ATOM 1373 C C . PRO A 1 176 ? -31.857 8.470 17.316 1.00 30.11 176 PRO A C 1
ATOM 1375 O O . PRO A 1 176 ? -31.256 9.420 17.811 1.00 30.11 176 PRO A O 1
ATOM 1378 N N . GLY A 1 177 ? -31.781 7.243 17.848 1.00 34.81 177 GLY A N 1
ATOM 1379 C CA . GLY A 1 177 ? -30.934 6.857 18.976 1.00 34.81 177 GLY A CA 1
ATOM 1380 C C . GLY A 1 177 ? -29.970 5.708 18.650 1.00 34.81 177 GLY A C 1
ATOM 1381 O O . GLY A 1 177 ? -30.364 4.552 18.657 1.00 34.81 177 GLY A O 1
ATOM 1382 N N . PHE A 1 178 ? -28.695 6.031 18.403 1.00 48.84 178 PHE A N 1
ATOM 1383 C CA . PHE A 1 178 ? -27.494 5.204 18.662 1.00 48.84 178 PHE A CA 1
ATOM 1384 C C . PHE A 1 178 ? -27.586 3.643 18.590 1.00 48.84 178 PHE A C 1
ATOM 1386 O O . PHE A 1 178 ? -27.194 2.980 19.552 1.00 48.84 178 PHE A O 1
ATOM 1393 N N . PRO A 1 179 ? -27.960 2.985 17.468 1.00 54.03 179 PRO A N 1
ATOM 1394 C CA . PRO A 1 179 ? -27.933 1.512 17.375 1.00 54.03 179 PRO A CA 1
ATOM 1395 C C . PRO A 1 179 ? -26.524 0.905 17.190 1.00 54.03 179 PRO A C 1
ATOM 1397 O O . PRO A 1 179 ? -26.373 -0.310 17.094 1.00 54.03 179 PRO A O 1
ATOM 1400 N N . THR A 1 180 ? -25.479 1.732 17.101 1.00 77.94 180 THR A N 1
ATOM 1401 C CA . THR A 1 180 ? -24.093 1.314 16.825 1.00 77.94 180 THR A CA 1
ATOM 1402 C C . THR A 1 180 ? -23.279 1.007 18.082 1.00 77.94 180 THR A C 1
ATOM 1404 O O . THR A 1 180 ? -22.276 0.309 17.985 1.00 77.94 180 THR A O 1
ATOM 1407 N N . VAL A 1 181 ? -23.691 1.465 19.269 1.00 86.81 181 VAL A N 1
ATOM 1408 C CA . VAL A 1 181 ? -23.024 1.147 20.546 1.00 86.81 181 VAL A CA 1
ATOM 1409 C C . VAL A 1 181 ? -23.898 0.182 21.338 1.00 86.81 181 VAL A C 1
ATOM 1411 O O . VAL A 1 181 ? -24.802 0.596 22.060 1.00 86.81 181 VAL A O 1
ATOM 1414 N N . LYS A 1 182 ? -23.628 -1.120 21.213 1.00 88.69 182 LYS A N 1
ATOM 1415 C CA . LYS A 1 182 ? -24.477 -2.175 21.788 1.00 88.69 182 LYS A CA 1
ATOM 1416 C C . LYS A 1 182 ? -24.228 -2.429 23.278 1.00 88.69 182 LYS A C 1
ATOM 1418 O O . LYS A 1 182 ? -25.038 -3.087 23.920 1.00 88.69 182 LYS A O 1
ATOM 1423 N N . ARG A 1 183 ? -23.135 -1.909 23.855 1.00 88.62 183 ARG A N 1
ATOM 1424 C CA . ARG A 1 183 ? -22.789 -2.069 25.280 1.00 88.62 183 ARG A CA 1
ATOM 1425 C C . ARG A 1 183 ? -23.181 -0.829 26.104 1.00 88.62 183 ARG A C 1
ATOM 1427 O O . ARG A 1 183 ? -22.438 0.155 26.079 1.00 88.62 183 ARG A O 1
ATOM 1434 N N . PRO A 1 184 ? -24.253 -0.867 26.927 1.00 87.50 184 PRO A N 1
ATOM 1435 C CA . PRO A 1 184 ? -24.756 0.321 27.626 1.00 87.50 184 PRO A CA 1
ATOM 1436 C C . PRO A 1 184 ? -23.751 0.992 28.567 1.00 87.50 184 PRO A C 1
ATOM 1438 O O . PRO A 1 184 ? -23.764 2.209 28.738 1.00 87.50 184 PRO A O 1
ATOM 1441 N N . SER A 1 185 ? -22.826 0.225 29.154 1.00 88.12 185 SER A N 1
ATOM 1442 C CA . SER A 1 185 ? -21.795 0.788 30.031 1.00 88.12 185 SER A CA 1
ATOM 1443 C C . SER A 1 185 ? -20.849 1.761 29.318 1.00 88.12 185 SER A C 1
ATOM 1445 O O . SER A 1 185 ? -20.151 2.505 29.999 1.00 88.12 185 SER A O 1
ATOM 1447 N N . MET A 1 186 ? -20.807 1.765 27.979 1.00 89.31 186 MET A N 1
ATOM 1448 C CA . MET A 1 186 ? -19.977 2.682 27.192 1.00 89.31 186 MET A CA 1
ATOM 1449 C C . MET A 1 186 ? -20.550 4.102 27.131 1.00 89.31 186 MET A C 1
ATOM 1451 O O . MET A 1 186 ? -19.790 5.047 26.937 1.00 89.31 186 MET A O 1
ATOM 1455 N N . PHE A 1 187 ? -21.853 4.293 27.380 1.00 88.06 187 PHE A N 1
ATOM 1456 C CA . PHE A 1 187 ? -22.477 5.623 27.342 1.00 88.06 187 PHE A CA 1
ATOM 1457 C C . PHE A 1 187 ? -21.919 6.584 28.399 1.00 88.06 187 PHE A C 1
ATOM 1459 O O . PHE A 1 187 ? -21.947 7.793 28.195 1.00 88.06 187 PHE A O 1
ATOM 1466 N N . LYS A 1 188 ? -21.327 6.072 29.488 1.00 89.88 188 LYS A N 1
ATOM 1467 C CA . LYS A 1 188 ? -20.641 6.904 30.494 1.00 89.88 188 LYS A CA 1
ATOM 1468 C C . LYS A 1 188 ? -19.397 7.625 29.947 1.00 89.88 188 LYS A C 1
ATOM 1470 O O . LYS A 1 188 ? -18.917 8.559 30.579 1.00 89.88 188 LYS A O 1
ATOM 1475 N N . HIS A 1 189 ? -18.869 7.173 28.807 1.00 94.12 189 HIS A N 1
ATOM 1476 C CA . HIS A 1 189 ? -17.717 7.763 28.123 1.00 94.12 189 HIS A CA 1
ATOM 1477 C C . HIS A 1 189 ? -18.119 8.649 26.939 1.00 94.12 189 HIS A C 1
ATOM 1479 O O . HIS A 1 189 ? -17.237 9.183 26.268 1.00 94.12 189 HIS A O 1
ATOM 1485 N N . LEU A 1 190 ? -19.419 8.797 26.657 1.00 93.50 190 LEU A N 1
ATOM 1486 C CA . LEU A 1 190 ? -19.892 9.617 25.550 1.00 93.50 190 LEU A CA 1
ATOM 1487 C C . LEU A 1 190 ? -19.529 11.087 25.790 1.00 93.50 190 LEU A C 1
ATOM 1489 O O . LEU A 1 190 ? -19.850 11.647 26.839 1.00 93.50 190 LEU A O 1
ATOM 1493 N N . MET A 1 191 ? -18.875 11.714 24.818 1.00 94.44 191 MET A N 1
ATOM 1494 C CA . MET A 1 191 ? -18.541 13.137 24.862 1.00 94.44 191 MET A CA 1
ATOM 1495 C C . MET A 1 191 ? -18.438 13.735 23.460 1.00 94.44 191 MET A C 1
ATOM 1497 O O . MET A 1 191 ? -18.336 13.004 22.473 1.00 94.44 191 MET A O 1
ATOM 1501 N N . LYS A 1 192 ? -18.467 15.068 23.362 1.00 94.94 192 LYS A N 1
ATOM 1502 C CA . LYS A 1 192 ? -18.199 15.747 22.090 1.00 94.94 192 LYS A CA 1
ATOM 1503 C C . LYS A 1 192 ? -16.703 15.733 21.791 1.00 94.94 192 LYS A C 1
ATOM 1505 O O . LYS A 1 192 ? -15.881 15.603 22.699 1.00 94.94 192 LYS A O 1
ATOM 1510 N N . ALA A 1 193 ? -16.337 15.908 20.523 1.00 97.12 193 ALA A N 1
ATOM 1511 C CA . ALA A 1 193 ? -14.935 15.940 20.116 1.00 97.12 193 ALA A CA 1
ATOM 1512 C C . ALA A 1 193 ? -14.145 17.034 20.860 1.00 97.12 193 ALA A C 1
ATOM 1514 O O . ALA A 1 193 ? -13.023 16.796 21.299 1.00 97.12 193 ALA A O 1
ATOM 1515 N N . GLU A 1 194 ? -14.746 18.200 21.091 1.00 97.69 194 GLU A N 1
ATOM 1516 C CA . GLU A 1 194 ? -14.123 19.328 21.791 1.00 97.69 194 GLU A CA 1
ATOM 1517 C C . GLU A 1 194 ? -13.868 19.032 23.277 1.00 97.69 194 GLU A C 1
ATOM 1519 O O . GLU A 1 194 ? -12.890 19.512 23.852 1.00 97.69 194 GLU A O 1
ATOM 1524 N N . ASP A 1 195 ? -14.692 18.187 23.904 1.00 97.62 195 ASP A N 1
ATOM 1525 C CA . ASP A 1 195 ? -14.523 17.802 25.311 1.00 97.62 195 ASP A CA 1
ATOM 1526 C C . ASP A 1 195 ? -13.273 16.931 25.524 1.00 97.62 195 ASP A C 1
ATOM 1528 O O . ASP A 1 195 ? -12.757 16.839 26.646 1.00 97.62 195 ASP A O 1
ATOM 1532 N N . THR A 1 196 ? -12.771 16.304 24.452 1.00 98.38 196 THR A N 1
ATOM 1533 C CA . THR A 1 196 ? -11.562 15.471 24.478 1.00 98.38 196 THR A CA 1
ATOM 1534 C C . THR A 1 196 ? -10.270 16.292 24.522 1.00 98.38 196 THR A C 1
ATOM 1536 O O . THR A 1 196 ? -9.237 15.757 24.922 1.00 98.38 196 THR A O 1
ATOM 1539 N N . LEU A 1 197 ? -10.308 17.591 24.184 1.00 98.25 197 LEU A N 1
ATOM 1540 C CA . LEU A 1 197 ? -9.115 18.447 24.057 1.00 98.25 197 LEU A CA 1
ATOM 1541 C C . LEU A 1 197 ? -8.242 18.453 25.321 1.00 98.25 197 LEU A C 1
ATOM 1543 O O . LEU A 1 197 ? -7.018 18.462 25.234 1.00 98.25 197 LEU A O 1
ATOM 1547 N N . LYS A 1 198 ? -8.865 18.355 26.500 1.00 97.88 198 LYS A N 1
ATOM 1548 C CA . LYS A 1 198 ? -8.191 18.295 27.810 1.00 97.88 198 LYS A CA 1
ATOM 1549 C C . LYS A 1 198 ? -7.239 17.104 27.991 1.00 97.88 198 LYS A C 1
ATOM 1551 O O . LYS A 1 198 ? -6.431 17.114 28.918 1.00 97.88 198 LYS A O 1
ATOM 1556 N N . PHE A 1 199 ? -7.355 16.064 27.164 1.00 98.44 199 PHE A N 1
ATOM 1557 C CA . PHE A 1 199 ? -6.496 14.880 27.233 1.00 98.44 199 PHE A CA 1
ATOM 1558 C C . PHE A 1 199 ? -5.180 15.050 26.468 1.00 98.44 199 PHE A C 1
ATOM 1560 O O . PHE A 1 199 ? -4.234 14.297 26.714 1.00 98.44 199 PHE A O 1
ATOM 1567 N N . PHE A 1 200 ? -5.104 16.040 25.577 1.00 98.38 200 PHE A N 1
ATOM 1568 C CA . PHE A 1 200 ? -3.981 16.210 24.669 1.00 98.38 200 PHE A CA 1
ATOM 1569 C C . PHE A 1 200 ? -2.965 17.222 25.192 1.00 98.38 200 PHE A C 1
ATOM 1571 O O . PHE A 1 200 ? -3.310 18.309 25.654 1.00 98.38 200 PHE A O 1
ATOM 1578 N N . LYS A 1 201 ? -1.688 16.854 25.101 1.00 96.81 201 LYS A N 1
ATOM 1579 C CA . LYS A 1 201 ? -0.534 17.666 25.497 1.00 96.81 201 LYS A CA 1
ATOM 1580 C C . LYS A 1 201 ? 0.546 17.566 24.427 1.00 96.81 201 LYS A C 1
ATOM 1582 O O . LYS A 1 201 ? 0.674 16.531 23.776 1.00 96.81 201 LYS A O 1
ATOM 1587 N N . ASP A 1 202 ? 1.322 18.635 24.278 1.00 97.69 202 ASP A N 1
ATOM 1588 C CA . ASP A 1 202 ? 2.489 18.653 23.395 1.00 97.69 202 ASP A CA 1
ATOM 1589 C C . ASP A 1 202 ? 3.438 17.470 23.676 1.00 97.69 202 ASP A C 1
ATOM 1591 O O . ASP A 1 202 ? 3.597 17.033 24.819 1.00 97.69 202 ASP A O 1
ATOM 1595 N N . GLY A 1 203 ? 4.032 16.924 22.615 1.00 96.06 203 GLY A N 1
ATOM 1596 C CA . GLY A 1 203 ? 5.005 15.834 22.668 1.00 96.06 203 GLY A CA 1
ATOM 1597 C C . GLY A 1 203 ? 4.419 14.422 22.797 1.00 96.06 203 GLY A C 1
ATOM 1598 O O . GLY A 1 203 ? 5.179 13.451 22.743 1.00 96.06 203 GLY A O 1
ATOM 1599 N N . GLN A 1 204 ? 3.097 14.268 22.933 1.00 97.06 204 GLN A N 1
ATOM 1600 C CA . GLN A 1 204 ? 2.462 12.953 23.080 1.00 97.06 204 GLN A CA 1
ATOM 1601 C C . GLN A 1 204 ? 2.627 12.046 21.850 1.00 97.06 204 GLN A C 1
ATOM 1603 O O . GLN A 1 204 ? 2.790 12.490 20.710 1.00 97.06 204 GLN A O 1
ATOM 1608 N N . TYR A 1 205 ? 2.563 10.741 22.108 1.00 97.94 205 TYR A N 1
ATOM 1609 C CA . TYR A 1 205 ? 2.623 9.662 21.131 1.00 97.94 205 TYR A CA 1
ATOM 1610 C C . TYR A 1 205 ? 1.201 9.201 20.828 1.00 97.94 205 TYR A C 1
ATOM 1612 O O . TYR A 1 205 ? 0.544 8.597 21.679 1.00 97.94 205 TYR A O 1
ATOM 1620 N N . LEU A 1 206 ? 0.734 9.500 19.619 1.00 98.44 206 LEU A N 1
ATOM 1621 C CA . LEU A 1 206 ? -0.633 9.265 19.180 1.00 98.44 206 LEU A CA 1
ATOM 1622 C C . LEU A 1 206 ? -0.699 8.147 18.144 1.00 98.44 206 LEU A C 1
ATOM 1624 O O . LEU A 1 206 ? 0.070 8.133 17.184 1.00 98.44 206 LEU A O 1
ATOM 1628 N N . GLY A 1 207 ? -1.650 7.235 18.321 1.00 98.62 207 GLY A N 1
ATOM 1629 C CA . GLY A 1 207 ? -1.981 6.217 17.327 1.00 98.62 207 GLY A CA 1
ATOM 1630 C C . GLY A 1 207 ? -3.317 6.507 16.658 1.00 98.62 207 GLY A C 1
ATOM 1631 O O . GLY A 1 207 ? -4.290 6.724 17.373 1.00 98.62 207 GLY A O 1
ATOM 1632 N N . TRP A 1 208 ? -3.402 6.473 15.331 1.00 98.69 208 TRP A N 1
ATOM 1633 C CA . TRP A 1 208 ? -4.674 6.581 14.609 1.00 98.69 208 TRP A CA 1
ATOM 1634 C C . TRP A 1 208 ? -4.970 5.314 13.818 1.00 98.69 208 TRP A C 1
ATOM 1636 O O . TRP A 1 208 ? -4.086 4.763 13.154 1.00 98.69 208 TRP A O 1
ATOM 1646 N N . SER A 1 209 ? -6.233 4.883 13.833 1.00 98.56 209 SER A N 1
ATOM 1647 C CA . SER A 1 209 ? -6.706 3.979 12.787 1.00 98.56 209 SER A CA 1
ATOM 1648 C C . SER A 1 209 ? -6.605 4.659 11.424 1.00 98.56 209 SER A C 1
ATOM 1650 O O . SER A 1 209 ? -6.480 5.881 11.306 1.00 98.56 209 SER A O 1
ATOM 1652 N N . GLY A 1 210 ? -6.679 3.845 10.381 1.00 97.25 210 GLY A N 1
ATOM 1653 C CA . GLY A 1 210 ? -6.788 4.331 9.021 1.00 97.25 210 GLY A CA 1
ATOM 1654 C C . GLY A 1 210 ? -5.699 3.812 8.107 1.00 97.25 210 GLY A C 1
ATOM 1655 O O . GLY A 1 210 ? -4.543 3.586 8.485 1.00 97.25 210 GLY A O 1
ATOM 1656 N N . PHE A 1 211 ? -6.119 3.613 6.869 1.00 97.88 211 PHE A N 1
ATOM 1657 C CA . PHE A 1 211 ? -5.302 3.025 5.835 1.00 97.88 211 PHE A CA 1
ATOM 1658 C C . PHE A 1 211 ? -5.771 3.553 4.485 1.00 97.88 211 PHE A C 1
ATOM 1660 O O . PHE A 1 211 ? -6.938 3.427 4.131 1.00 97.88 211 PHE A O 1
ATOM 1667 N N . THR A 1 212 ? -4.879 4.155 3.704 1.00 94.19 212 THR A N 1
ATOM 1668 C CA . THR A 1 212 ? -5.160 4.673 2.352 1.00 94.19 212 THR A CA 1
ATOM 1669 C C . THR A 1 212 ? -6.300 5.689 2.252 1.00 94.19 212 THR A C 1
ATOM 1671 O O . THR A 1 212 ? -6.959 5.798 1.216 1.00 94.19 212 THR A O 1
ATOM 1674 N N . GLY A 1 213 ? -6.497 6.478 3.310 1.00 93.88 213 GLY A N 1
ATOM 1675 C CA . GLY A 1 213 ? -7.534 7.511 3.353 1.00 93.88 213 GLY A CA 1
ATOM 1676 C C . GLY A 1 213 ? -8.934 6.992 3.673 1.00 93.88 213 GLY A C 1
ATOM 1677 O O . GLY A 1 213 ? -9.902 7.637 3.289 1.00 93.88 213 GLY A O 1
ATOM 1678 N N . VAL A 1 214 ? -9.047 5.844 4.350 1.00 95.00 214 VAL A N 1
ATOM 1679 C CA . VAL A 1 214 ? -10.319 5.301 4.858 1.00 95.00 214 VAL A CA 1
ATOM 1680 C C . VAL A 1 214 ? -10.157 4.742 6.274 1.00 95.00 214 VAL A C 1
ATOM 1682 O O . VAL A 1 214 ? -9.060 4.300 6.637 1.00 95.00 214 VAL A O 1
ATOM 1685 N N . GLY A 1 215 ? -11.218 4.751 7.084 1.00 95.62 215 GLY A N 1
ATOM 1686 C CA . GLY A 1 215 ? -11.211 4.174 8.439 1.00 95.62 215 GLY A CA 1
ATOM 1687 C C . GLY A 1 215 ? -10.376 4.948 9.470 1.00 95.62 215 GLY A C 1
ATOM 1688 O O . GLY A 1 215 ? -9.916 4.365 10.453 1.00 95.62 215 GLY A O 1
ATOM 1689 N N . TYR A 1 216 ? -10.089 6.227 9.222 1.00 97.38 216 TYR A N 1
ATOM 1690 C CA . TYR A 1 216 ? -9.320 7.111 10.110 1.00 97.38 216 TYR A CA 1
ATOM 1691 C C . TYR A 1 216 ? -10.250 7.985 10.960 1.00 97.38 216 TYR A C 1
ATOM 1693 O O . TYR A 1 216 ? -11.342 8.321 10.491 1.00 97.38 216 TYR A O 1
ATOM 1701 N N . PRO A 1 217 ? -9.830 8.397 12.173 1.00 97.62 217 PRO A N 1
ATOM 1702 C CA . PRO A 1 217 ? -10.593 9.334 12.991 1.00 97.62 217 PRO A CA 1
ATOM 1703 C C . PRO A 1 217 ? -10.663 10.717 12.334 1.00 97.62 217 PRO A C 1
ATOM 1705 O O . PRO A 1 217 ? -9.694 11.196 11.740 1.00 97.62 217 PRO A O 1
ATOM 1708 N N . LYS A 1 218 ? -11.819 11.371 12.445 1.00 96.88 218 LYS A N 1
ATOM 1709 C CA . LYS A 1 218 ? -12.162 12.598 11.712 1.00 96.88 218 LYS A CA 1
ATOM 1710 C C . LYS A 1 218 ? -12.512 13.743 12.650 1.00 96.88 218 LYS A C 1
ATOM 1712 O O . LYS A 1 218 ? -12.131 14.881 12.380 1.00 96.88 218 LYS A O 1
ATOM 1717 N N . MET A 1 219 ? -13.243 13.469 13.728 1.00 97.69 219 MET A N 1
ATOM 1718 C CA . MET A 1 219 ? -13.832 14.511 14.570 1.00 97.69 219 MET A CA 1
ATOM 1719 C C . MET A 1 219 ? -12.844 15.045 15.605 1.00 97.69 219 MET A C 1
ATOM 1721 O O . MET A 1 219 ? -12.627 16.253 15.679 1.00 97.69 219 MET A O 1
ATOM 1725 N N . VAL A 1 220 ? -12.189 14.165 16.360 1.00 98.50 220 VAL A N 1
ATOM 1726 C CA . VAL A 1 220 ? -11.212 14.531 17.393 1.00 98.50 220 VAL A CA 1
ATOM 1727 C C . VAL A 1 220 ? -9.961 15.163 16.779 1.00 98.50 220 VAL A C 1
ATOM 1729 O O . VAL A 1 220 ? -9.576 16.247 17.228 1.00 98.50 220 VAL A O 1
ATOM 1732 N N . PRO A 1 221 ? -9.349 14.603 15.713 1.00 98.38 221 PRO A N 1
ATOM 1733 C CA . PRO A 1 221 ? -8.249 15.280 15.033 1.00 98.38 221 PRO A CA 1
ATOM 1734 C C . PRO A 1 221 ? -8.629 16.651 14.460 1.00 98.38 221 PRO A C 1
ATOM 1736 O O . PRO A 1 221 ? -7.816 17.577 14.508 1.00 98.38 221 PRO A O 1
ATOM 1739 N N . ALA A 1 222 ? -9.851 16.815 13.937 1.00 98.19 222 ALA A N 1
ATOM 1740 C CA . ALA A 1 222 ? -10.318 18.113 13.453 1.00 98.19 222 ALA A CA 1
ATOM 1741 C C . ALA A 1 222 ? -10.469 19.124 14.598 1.00 98.19 222 ALA A C 1
ATOM 1743 O O . ALA A 1 222 ? -9.956 20.234 14.477 1.00 98.19 222 ALA A O 1
ATOM 1744 N N . ALA A 1 223 ? -11.078 18.727 15.720 1.00 98.44 223 ALA A N 1
ATOM 1745 C CA . ALA A 1 223 ? -11.233 19.584 16.894 1.00 98.44 223 ALA A CA 1
ATOM 1746 C C . ALA A 1 223 ? -9.876 20.032 17.470 1.00 98.44 223 ALA A C 1
ATOM 1748 O O . ALA A 1 223 ? -9.715 21.187 17.864 1.00 98.44 223 ALA A O 1
ATOM 1749 N N . LEU A 1 224 ? -8.873 19.146 17.472 1.00 98.44 224 LEU A N 1
ATOM 1750 C CA . LEU A 1 224 ? -7.493 19.484 17.842 1.00 98.44 224 LEU A CA 1
ATOM 1751 C C . LEU A 1 224 ? -6.873 20.522 16.902 1.00 98.44 224 LEU A C 1
ATOM 1753 O O . LEU A 1 224 ? -6.243 21.468 17.370 1.00 98.44 224 LEU A O 1
ATOM 1757 N N . ALA A 1 225 ? -7.065 20.373 15.589 1.00 98.38 225 ALA A N 1
ATOM 1758 C CA . ALA A 1 225 ? -6.585 21.356 14.621 1.00 98.38 225 ALA A CA 1
ATOM 1759 C C . ALA A 1 225 ? -7.281 22.716 14.798 1.00 98.38 225 ALA A C 1
ATOM 1761 O O . ALA A 1 225 ? -6.607 23.743 14.763 1.00 98.38 225 ALA A O 1
ATOM 1762 N N . ASP A 1 226 ? -8.595 22.727 15.043 1.00 98.50 226 ASP A N 1
ATOM 1763 C CA . ASP A 1 226 ? -9.361 23.948 15.323 1.00 98.50 226 ASP A CA 1
ATOM 1764 C C . ASP A 1 226 ? -8.861 24.640 16.602 1.00 98.50 226 ASP A C 1
ATOM 1766 O O . ASP A 1 226 ? -8.703 25.861 16.633 1.00 98.50 226 ASP A O 1
ATOM 1770 N N . HIS A 1 227 ? -8.561 23.869 17.653 1.00 98.38 227 HIS A N 1
ATOM 1771 C CA . HIS A 1 227 ? -7.978 24.382 18.893 1.00 98.38 227 HIS A CA 1
ATOM 1772 C C . HIS A 1 227 ? -6.599 25.009 18.660 1.00 98.38 227 HIS A C 1
ATOM 1774 O O . HIS A 1 227 ? -6.360 26.138 19.085 1.00 98.38 227 HIS A O 1
ATOM 1780 N N . VAL A 1 228 ? -5.711 24.316 17.940 1.00 98.50 228 VAL A N 1
ATOM 1781 C CA . VAL A 1 228 ? -4.377 24.834 17.605 1.00 98.50 228 VAL A CA 1
ATOM 1782 C C . VAL A 1 228 ? -4.463 26.130 16.801 1.00 98.50 228 VAL A C 1
ATOM 1784 O O . VAL A 1 228 ? -3.708 27.066 17.068 1.00 98.50 228 VAL A O 1
ATOM 1787 N N . GLU A 1 229 ? -5.391 26.203 15.845 1.00 98.38 229 GLU A N 1
ATOM 1788 C CA . GLU A 1 229 ? -5.609 27.399 15.033 1.00 98.38 229 GLU A CA 1
ATOM 1789 C C . GLU A 1 229 ? -6.158 28.570 15.855 1.00 98.38 229 GLU A C 1
ATOM 1791 O O . GLU A 1 229 ? -5.651 29.685 15.731 1.00 98.38 229 GLU A O 1
ATOM 1796 N N . ARG A 1 230 ? -7.148 28.319 16.720 1.00 98.25 230 ARG A N 1
ATOM 1797 C CA . ARG A 1 230 ? -7.791 29.348 17.548 1.00 98.25 230 ARG A CA 1
ATOM 1798 C C . ARG A 1 230 ? -6.864 29.918 18.620 1.00 98.25 230 ARG A C 1
ATOM 1800 O O . ARG A 1 230 ? -6.882 31.122 18.848 1.00 98.25 230 ARG A O 1
ATOM 1807 N N . GLU A 1 231 ? -6.067 29.072 19.268 1.00 98.00 231 GLU A N 1
ATOM 1808 C CA . GLU A 1 231 ? -5.202 29.474 20.387 1.00 98.00 231 GLU A CA 1
ATOM 1809 C C . GLU A 1 231 ? -3.776 29.879 19.950 1.00 98.00 231 GLU A C 1
ATOM 1811 O O . GLU A 1 231 ? -2.943 30.233 20.785 1.00 98.00 231 GLU A O 1
ATOM 1816 N N . GLY A 1 232 ? -3.452 29.826 18.651 1.00 97.56 232 GLY A N 1
ATOM 1817 C CA . GLY A 1 232 ? -2.129 30.215 18.145 1.00 97.56 232 GLY A CA 1
ATOM 1818 C C . GLY A 1 232 ? -0.997 29.264 18.572 1.00 97.56 232 GLY A C 1
ATOM 1819 O O . GLY A 1 232 ? 0.093 29.708 18.974 1.00 97.56 232 GLY A O 1
ATOM 1820 N N . LEU A 1 233 ? -1.265 27.954 18.533 1.00 98.31 233 LEU A N 1
ATOM 1821 C CA . LEU A 1 233 ? -0.363 26.884 18.988 1.00 98.31 233 LEU A CA 1
ATOM 1822 C C . LEU A 1 233 ? 0.395 26.181 17.849 1.00 98.31 233 LEU A C 1
ATOM 1824 O O . LEU A 1 233 ? 1.025 25.147 18.076 1.00 98.31 233 LEU A O 1
ATOM 1828 N N . GLN A 1 234 ? 0.349 26.713 16.627 1.00 98.19 234 GLN A N 1
ATOM 1829 C CA . GLN A 1 234 ? 1.054 26.148 15.474 1.00 98.19 234 GLN A CA 1
ATOM 1830 C C . GLN A 1 234 ? 2.557 26.041 15.769 1.00 98.19 234 GLN A C 1
ATOM 1832 O O . GLN A 1 234 ? 3.175 27.000 16.237 1.00 98.19 234 GLN A O 1
ATOM 1837 N N . GLY A 1 235 ? 3.128 24.856 15.547 1.00 97.38 235 GLY A N 1
ATOM 1838 C CA . GLY A 1 235 ? 4.525 24.536 15.874 1.00 97.38 235 GLY A CA 1
ATOM 1839 C C . GLY A 1 235 ? 4.851 24.445 17.373 1.00 97.38 235 GLY A C 1
ATOM 1840 O O . GLY A 1 235 ? 5.988 24.136 17.722 1.00 97.38 235 GLY A O 1
ATOM 1841 N N . LYS A 1 236 ? 3.881 24.694 18.266 1.00 97.75 236 LYS A N 1
ATOM 1842 C CA . LYS A 1 236 ? 4.030 24.595 19.733 1.00 97.75 236 LYS A CA 1
ATOM 1843 C C . LYS A 1 236 ? 3.350 23.365 20.328 1.00 97.75 236 LYS A C 1
ATOM 1845 O O . LYS A 1 236 ? 3.729 22.947 21.412 1.00 97.75 236 LYS A O 1
ATOM 1850 N N . MET A 1 237 ? 2.316 22.847 19.663 1.00 98.06 237 MET A N 1
ATOM 1851 C CA . MET A 1 237 ? 1.613 21.627 20.055 1.00 98.06 237 MET A CA 1
ATOM 1852 C C . MET A 1 237 ? 1.789 20.585 18.952 1.00 98.06 237 MET A C 1
ATOM 1854 O O . MET A 1 237 ? 1.036 20.558 17.976 1.00 98.06 237 MET A O 1
ATOM 1858 N N . LYS A 1 238 ? 2.829 19.764 19.092 1.00 98.31 238 LYS A N 1
ATOM 1859 C CA . LYS A 1 238 ? 3.216 18.736 18.130 1.00 98.31 238 LYS A CA 1
ATOM 1860 C C . LYS A 1 238 ? 3.065 17.338 18.716 1.00 98.31 238 LYS A C 1
ATOM 1862 O O . LYS A 1 238 ? 3.201 17.125 19.918 1.00 98.31 238 LYS A O 1
ATOM 1867 N N . PHE A 1 239 ? 2.850 16.361 17.842 1.00 98.31 239 PHE A N 1
ATOM 1868 C CA . PHE A 1 239 ? 2.621 14.970 18.219 1.00 98.31 239 PHE A CA 1
ATOM 1869 C C . PHE A 1 239 ? 3.489 14.002 17.414 1.00 98.31 239 PHE A C 1
ATOM 1871 O O . PHE A 1 239 ? 3.820 14.242 16.250 1.00 98.31 239 PHE A O 1
ATOM 1878 N N . ASN A 1 240 ? 3.828 12.870 18.030 1.00 98.00 240 ASN A N 1
ATOM 1879 C CA . ASN A 1 240 ? 4.431 11.725 17.352 1.00 98.00 240 ASN A CA 1
ATOM 1880 C C . ASN A 1 240 ? 3.296 10.825 16.852 1.00 98.00 240 ASN A C 1
ATOM 1882 O O . ASN A 1 240 ? 2.600 10.230 17.670 1.00 98.00 240 ASN A O 1
ATOM 1886 N N . LEU A 1 241 ? 3.084 10.757 15.538 1.00 98.31 241 LEU A N 1
ATOM 1887 C CA . LEU A 1 241 ? 1.899 10.148 14.937 1.00 98.31 241 LEU A CA 1
ATOM 1888 C C . LEU A 1 241 ? 2.199 8.794 14.274 1.00 98.31 241 LEU A C 1
ATOM 1890 O O . LEU A 1 241 ? 3.058 8.678 13.393 1.00 98.31 241 LEU A O 1
ATOM 1894 N N . PHE A 1 242 ? 1.435 7.780 14.674 1.00 98.38 242 PHE A N 1
ATOM 1895 C CA . PHE A 1 242 ? 1.542 6.393 14.231 1.00 98.38 242 PHE A CA 1
ATOM 1896 C C . PHE A 1 242 ? 0.214 5.941 13.616 1.00 98.38 242 PHE A C 1
ATOM 1898 O O . PHE A 1 242 ? -0.796 5.872 14.311 1.00 98.38 242 PHE A O 1
ATOM 1905 N N . CYS A 1 243 ? 0.208 5.616 12.326 1.00 97.81 243 CYS A N 1
ATOM 1906 C CA . CYS A 1 243 ? -0.995 5.176 11.606 1.00 97.81 243 CYS A CA 1
ATOM 1907 C C . CYS A 1 243 ? -0.749 3.819 10.939 1.00 97.81 243 CYS A C 1
ATOM 1909 O O . CYS A 1 243 ? 0.389 3.365 10.881 1.00 97.81 243 CYS A O 1
ATOM 1911 N N . GLY A 1 244 ? -1.786 3.183 10.384 1.00 97.75 244 GLY A N 1
ATOM 1912 C CA . GLY A 1 244 ? -1.588 1.987 9.559 1.00 97.75 244 GLY A CA 1
ATOM 1913 C C . GLY A 1 244 ? -0.814 2.291 8.270 1.00 97.75 244 GLY A C 1
ATOM 1914 O O . GLY A 1 244 ? 0.266 1.749 8.029 1.00 97.75 244 GLY A O 1
ATOM 1915 N N . ALA A 1 245 ? -1.340 3.232 7.482 1.00 97.31 245 ALA A N 1
ATOM 1916 C CA . ALA A 1 245 ? -0.679 3.813 6.313 1.00 97.31 245 ALA A CA 1
ATOM 1917 C C . ALA A 1 245 ? -1.034 5.309 6.193 1.00 97.31 245 ALA A C 1
ATOM 1919 O O . ALA A 1 245 ? -0.944 6.045 7.179 1.00 97.31 245 ALA A O 1
ATOM 1920 N N . SER A 1 246 ? -1.426 5.788 5.008 1.00 94.94 246 SER A N 1
ATOM 1921 C CA . SER A 1 246 ? -1.966 7.145 4.846 1.00 94.94 246 SER A CA 1
ATOM 1922 C C . SER A 1 246 ? -3.399 7.257 5.375 1.00 94.94 246 SER A C 1
ATOM 1924 O O . SER A 1 246 ? -4.175 6.302 5.319 1.00 94.94 246 SER A O 1
ATOM 1926 N N . VAL A 1 247 ? -3.766 8.438 5.865 1.00 94.62 247 VAL A N 1
ATOM 1927 C CA . VAL A 1 247 ? -5.132 8.767 6.308 1.00 94.62 247 VAL A CA 1
ATOM 1928 C C . VAL A 1 247 ? -5.717 9.881 5.428 1.00 94.62 247 VAL A C 1
ATOM 1930 O O . VAL A 1 247 ? -5.093 10.265 4.437 1.00 94.62 247 VAL A O 1
ATOM 1933 N N . GLY A 1 248 ? -6.930 10.360 5.722 1.00 90.50 248 GLY A N 1
ATOM 1934 C CA . GLY A 1 248 ? -7.568 11.420 4.934 1.00 90.50 248 GLY A CA 1
ATOM 1935 C C . GLY A 1 248 ? -6.739 12.702 4.909 1.00 90.50 248 GLY A C 1
ATOM 1936 O O . GLY A 1 248 ? -6.366 13.242 5.959 1.00 90.50 248 GLY A O 1
ATOM 1937 N N . ALA A 1 249 ? -6.449 13.198 3.704 1.00 86.94 249 ALA A N 1
ATOM 1938 C CA . ALA A 1 249 ? -5.610 14.376 3.506 1.00 86.94 249 ALA A CA 1
ATOM 1939 C C . ALA A 1 249 ? -6.238 15.637 4.121 1.00 86.94 249 ALA A C 1
ATOM 1941 O O . ALA A 1 249 ? -5.529 16.512 4.606 1.00 86.94 249 ALA A O 1
ATOM 1942 N N . GLU A 1 250 ? -7.565 15.728 4.172 1.00 89.62 250 GLU A N 1
ATOM 1943 C CA . GLU A 1 250 ? -8.274 16.853 4.782 1.00 89.62 250 GLU A CA 1
ATOM 1944 C C . GLU A 1 250 ? -8.029 16.985 6.295 1.00 89.62 250 GLU A C 1
ATOM 1946 O O . GLU A 1 250 ? -8.190 18.076 6.846 1.00 89.62 250 GLU A O 1
ATOM 1951 N N . ILE A 1 251 ? -7.594 15.906 6.953 1.00 93.94 251 ILE A N 1
ATOM 1952 C CA . ILE A 1 251 ? -7.235 15.891 8.373 1.00 93.94 251 ILE A CA 1
ATOM 1953 C C . ILE A 1 251 ? -5.716 15.962 8.550 1.00 93.94 251 ILE A C 1
ATOM 1955 O O . ILE A 1 251 ? -5.199 16.913 9.139 1.00 93.94 251 ILE A O 1
ATOM 1959 N N . GLU A 1 252 ? -4.978 14.985 8.025 1.00 95.94 252 GLU A N 1
ATOM 1960 C CA . GLU A 1 252 ? -3.537 14.870 8.275 1.00 95.94 252 GLU A CA 1
ATOM 1961 C C . GLU A 1 252 ? -2.723 15.956 7.565 1.00 95.94 252 GLU A C 1
ATOM 1963 O O . GLU A 1 252 ? -1.794 16.518 8.148 1.00 95.94 252 GLU A O 1
ATOM 1968 N N . ASP A 1 253 ? -3.089 16.324 6.335 1.00 96.38 253 ASP A N 1
ATOM 1969 C CA . ASP A 1 253 ? -2.382 17.386 5.615 1.00 96.38 253 ASP A CA 1
ATOM 1970 C C . ASP A 1 253 ? -2.657 18.761 6.249 1.00 96.38 253 ASP A C 1
ATOM 1972 O O . ASP A 1 253 ? -1.796 19.645 6.229 1.00 96.38 253 ASP A O 1
ATOM 1976 N N . ARG A 1 254 ? -3.822 18.930 6.896 1.00 96.75 254 ARG A N 1
ATOM 1977 C CA . ARG A 1 254 ? -4.128 20.097 7.740 1.00 96.75 254 ARG A CA 1
ATOM 1978 C C . ARG A 1 254 ? -3.259 20.124 8.998 1.00 96.75 254 ARG A C 1
ATOM 1980 O O . ARG A 1 254 ? -2.699 21.175 9.305 1.00 96.75 254 ARG A O 1
ATOM 1987 N N . TRP A 1 255 ? -3.086 18.994 9.684 1.00 98.38 255 TRP A N 1
ATOM 1988 C CA . TRP A 1 255 ? -2.149 18.880 10.811 1.00 98.38 255 TRP A CA 1
ATOM 1989 C C . TRP A 1 255 ? -0.717 19.229 10.392 1.00 98.38 255 TRP A C 1
ATOM 1991 O O . TRP A 1 255 ? -0.040 20.004 11.068 1.00 98.38 255 TRP A O 1
ATOM 2001 N N . ALA A 1 256 ? -0.271 18.729 9.238 1.00 98.19 256 ALA A N 1
ATOM 2002 C CA . ALA A 1 256 ? 1.039 19.061 8.691 1.00 98.19 256 ALA A CA 1
ATOM 2003 C C . ALA A 1 256 ? 1.176 20.549 8.328 1.00 98.19 256 ALA A C 1
ATOM 2005 O O . ALA A 1 256 ? 2.244 21.127 8.546 1.00 98.19 256 ALA A O 1
ATOM 2006 N N . ARG A 1 257 ? 0.118 21.185 7.802 1.00 97.94 257 ARG A N 1
ATOM 2007 C CA . ARG A 1 257 ? 0.071 22.633 7.525 1.00 97.94 257 ARG A CA 1
ATOM 2008 C C . ARG A 1 257 ? 0.178 23.471 8.802 1.00 97.94 257 ARG A C 1
ATOM 2010 O O . ARG A 1 257 ? 0.847 24.497 8.785 1.00 97.94 257 ARG A O 1
ATOM 2017 N N . ASN A 1 258 ? -0.435 23.019 9.894 1.00 98.25 258 ASN A N 1
ATOM 2018 C CA . ASN A 1 258 ? -0.390 23.680 11.203 1.00 98.25 258 ASN A CA 1
ATOM 2019 C C . ASN A 1 258 ? 0.852 23.315 12.036 1.00 98.25 258 ASN A C 1
ATOM 2021 O O . ASN A 1 258 ? 0.958 23.714 13.194 1.00 98.25 258 ASN A O 1
ATOM 2025 N N . ASP A 1 259 ? 1.785 22.561 11.452 1.00 98.31 259 ASP A N 1
ATOM 2026 C CA . ASP A 1 259 ? 3.010 22.088 12.098 1.00 98.31 259 ASP A CA 1
ATOM 2027 C C . ASP A 1 259 ? 2.769 21.275 13.381 1.00 98.31 259 ASP A C 1
ATOM 2029 O O . ASP A 1 259 ? 3.520 21.370 14.343 1.00 98.31 259 ASP A O 1
ATOM 2033 N N . MET A 1 260 ? 1.714 20.455 13.391 1.00 98.75 260 MET A N 1
ATOM 2034 C CA . MET A 1 260 ? 1.314 19.624 14.537 1.00 98.75 260 MET A CA 1
ATOM 2035 C C . MET A 1 260 ? 1.967 18.232 14.545 1.00 98.75 260 MET A C 1
ATOM 2037 O O . MET A 1 260 ? 1.749 17.452 15.468 1.00 98.75 260 MET A O 1
ATOM 2041 N N . ILE A 1 261 ? 2.740 17.877 13.517 1.00 98.62 261 ILE A N 1
ATOM 2042 C CA . ILE A 1 261 ? 3.344 16.544 13.377 1.00 98.62 261 ILE A CA 1
ATOM 2043 C C . ILE A 1 261 ? 4.845 16.662 13.586 1.00 98.62 261 ILE A C 1
ATOM 2045 O O . ILE A 1 261 ? 5.532 17.376 12.860 1.00 98.62 261 ILE A O 1
ATOM 2049 N N . ASP A 1 262 ? 5.362 15.943 14.572 1.00 98.12 262 ASP A N 1
ATOM 2050 C CA . ASP A 1 262 ? 6.788 15.910 14.860 1.00 98.12 262 ASP A CA 1
ATOM 2051 C C . ASP A 1 262 ? 7.472 14.652 14.311 1.00 98.12 262 ASP A C 1
ATOM 2053 O O . ASP A 1 262 ? 8.522 14.739 13.668 1.00 98.12 262 ASP A O 1
ATOM 2057 N N . ARG A 1 263 ? 6.838 13.490 14.502 1.00 97.69 263 ARG A N 1
ATOM 2058 C CA . ARG A 1 263 ? 7.217 12.223 13.865 1.00 97.69 263 ARG A CA 1
ATOM 2059 C C . ARG A 1 263 ? 6.036 11.604 13.135 1.00 97.69 263 ARG A C 1
ATOM 2061 O O . ARG A 1 263 ? 4.910 11.727 13.612 1.00 97.69 263 ARG A O 1
ATOM 2068 N N . ARG A 1 264 ? 6.293 10.898 12.033 1.00 98.00 264 ARG A N 1
ATOM 2069 C CA . ARG A 1 264 ? 5.265 10.160 11.289 1.00 98.00 264 ARG A CA 1
ATOM 2070 C C . ARG A 1 264 ? 5.760 8.809 10.776 1.00 98.00 264 ARG A C 1
ATOM 2072 O O . ARG A 1 264 ? 6.849 8.732 10.216 1.00 98.00 264 ARG A O 1
ATOM 2079 N N . TYR A 1 265 ? 4.923 7.779 10.916 1.00 97.56 265 TYR A N 1
ATOM 2080 C CA . TYR A 1 265 ? 5.165 6.414 10.425 1.00 97.56 265 TYR A CA 1
ATOM 2081 C C . TYR A 1 265 ? 3.859 5.716 10.015 1.00 97.56 265 TYR A C 1
ATOM 2083 O O . TYR A 1 265 ? 2.826 6.030 10.616 1.00 97.56 265 TYR A O 1
ATOM 2091 N N . PRO A 1 266 ? 3.864 4.740 9.088 1.00 97.44 266 PRO A N 1
ATOM 2092 C CA . PRO A 1 266 ? 4.961 4.341 8.193 1.00 97.44 266 PRO A CA 1
ATOM 2093 C C . PRO A 1 266 ? 4.765 4.814 6.738 1.00 97.44 266 PRO A C 1
ATOM 2095 O O . PRO A 1 266 ? 5.595 4.549 5.883 1.00 97.44 266 PRO A O 1
ATOM 2098 N N . HIS A 1 267 ? 3.644 5.453 6.410 1.00 97.75 267 HIS A N 1
ATOM 2099 C CA . HIS A 1 267 ? 3.324 5.874 5.044 1.00 97.75 267 HIS A CA 1
ATOM 2100 C C . HIS A 1 267 ? 2.387 7.079 5.086 1.00 97.75 267 HIS A C 1
ATOM 2102 O O . HIS A 1 267 ? 1.497 7.118 5.934 1.00 97.75 267 HIS A O 1
ATOM 2108 N N . GLN A 1 268 ? 2.547 8.041 4.180 1.00 96.56 268 GLN A N 1
ATOM 2109 C CA . GLN A 1 268 ? 1.735 9.260 4.142 1.00 96.56 268 GLN A CA 1
ATOM 2110 C C . GLN A 1 268 ? 1.303 9.622 2.723 1.00 96.56 268 GLN A C 1
ATOM 2112 O O . GLN A 1 268 ? 1.909 9.180 1.751 1.00 96.56 268 GLN A O 1
ATOM 2117 N N . VAL A 1 269 ? 0.240 10.420 2.616 1.00 93.75 269 VAL A N 1
ATOM 2118 C CA . VAL A 1 269 ? -0.154 11.084 1.370 1.00 93.75 269 VAL A CA 1
ATOM 2119 C C . VAL A 1 269 ? -0.672 12.476 1.714 1.00 93.75 269 VAL A C 1
ATOM 2121 O O . VAL A 1 269 ? -1.631 12.620 2.465 1.00 93.75 269 VAL A O 1
ATOM 2124 N N . GLY A 1 270 ? -0.073 13.507 1.128 1.00 94.12 270 GLY A N 1
ATOM 2125 C CA . GLY A 1 270 ? -0.550 14.883 1.244 1.00 94.12 270 GLY A CA 1
ATOM 2126 C C . GLY A 1 270 ? 0.507 15.879 0.782 1.00 94.12 270 GLY A C 1
ATOM 2127 O O . GLY A 1 270 ? 1.698 15.566 0.722 1.00 94.12 270 GLY A O 1
ATOM 2128 N N . ARG A 1 271 ? 0.091 17.086 0.393 1.00 95.94 271 ARG A N 1
ATOM 2129 C CA . ARG A 1 271 ? 1.020 18.089 -0.143 1.00 95.94 271 ARG A CA 1
ATOM 2130 C C . ARG A 1 271 ? 1.883 18.691 0.963 1.00 95.94 271 ARG A C 1
ATOM 2132 O O . ARG A 1 271 ? 3.099 18.773 0.801 1.00 95.94 271 ARG A O 1
ATOM 2139 N N . ASN A 1 272 ? 1.258 19.129 2.050 1.00 97.88 272 ASN A N 1
ATOM 2140 C CA . ASN A 1 272 ? 1.911 19.805 3.166 1.00 97.88 272 ASN A CA 1
ATOM 2141 C C . ASN A 1 272 ? 2.734 18.833 4.014 1.00 97.88 272 ASN A C 1
ATOM 2143 O O . ASN A 1 272 ? 3.814 19.206 4.470 1.00 97.88 272 ASN A O 1
ATOM 2147 N N . ILE A 1 273 ? 2.270 17.593 4.194 1.00 97.75 273 ILE A N 1
ATOM 2148 C CA . ILE A 1 273 ? 3.034 16.558 4.901 1.00 97.75 273 ILE A CA 1
ATOM 2149 C C . ILE A 1 273 ? 4.274 16.144 4.108 1.00 97.75 273 ILE A C 1
ATOM 2151 O O . ILE A 1 273 ? 5.377 16.189 4.649 1.00 97.75 273 ILE A O 1
ATOM 2155 N N . LYS A 1 274 ? 4.139 15.886 2.800 1.00 97.69 274 LYS A N 1
ATOM 2156 C CA . LYS A 1 274 ? 5.279 15.617 1.917 1.00 97.69 274 LYS A CA 1
ATOM 2157 C C . LYS A 1 274 ? 6.272 16.777 1.902 1.00 97.69 274 LYS A C 1
ATOM 2159 O O . LYS A 1 274 ? 7.479 16.559 1.970 1.00 97.69 274 LYS A O 1
ATOM 2164 N N . GLN A 1 275 ? 5.781 18.016 1.823 1.00 98.31 275 GLN A N 1
ATOM 2165 C CA . GLN A 1 275 ? 6.641 19.194 1.908 1.00 98.31 275 GLN A CA 1
ATOM 2166 C C . GLN A 1 275 ? 7.353 19.257 3.263 1.00 98.31 275 GLN A C 1
ATOM 2168 O O . GLN A 1 275 ? 8.561 19.435 3.288 1.00 98.31 275 GLN A O 1
ATOM 2173 N N . GLY A 1 276 ? 6.635 19.061 4.373 1.00 98.31 276 GLY A N 1
ATOM 2174 C CA . GLY A 1 276 ? 7.212 19.072 5.717 1.00 98.31 276 GLY A CA 1
ATOM 2175 C C . GLY A 1 276 ? 8.306 18.022 5.915 1.00 98.31 276 GLY A C 1
ATOM 2176 O O . GLY A 1 276 ? 9.307 18.317 6.562 1.00 98.31 276 GLY A O 1
ATOM 2177 N N . ILE A 1 277 ? 8.153 16.837 5.321 1.00 98.62 277 ILE A N 1
ATOM 2178 C CA . ILE A 1 277 ? 9.173 15.778 5.328 1.00 98.62 277 ILE A CA 1
ATOM 2179 C C . ILE A 1 277 ? 10.403 16.215 4.538 1.00 98.62 277 ILE A C 1
ATOM 2181 O O . ILE A 1 277 ? 11.508 16.242 5.073 1.00 98.62 277 ILE A O 1
ATOM 2185 N N . ASN A 1 278 ? 10.209 16.629 3.285 1.00 98.44 278 ASN A N 1
ATOM 2186 C CA . ASN A 1 278 ? 11.313 16.998 2.400 1.00 98.44 278 ASN A CA 1
ATOM 2187 C C . ASN A 1 278 ? 12.038 18.286 2.832 1.00 98.44 278 ASN A C 1
ATOM 2189 O O . ASN A 1 278 ? 13.176 18.505 2.432 1.00 98.44 278 ASN A O 1
ATOM 2193 N N . THR A 1 279 ? 11.419 19.128 3.668 1.00 98.19 279 THR A N 1
ATOM 2194 C CA . THR A 1 279 ? 12.074 20.290 4.296 1.00 98.19 279 THR A CA 1
ATOM 2195 C C . THR A 1 279 ? 12.612 20.000 5.702 1.00 98.19 279 THR A C 1
ATOM 2197 O O . THR A 1 279 ? 13.018 20.931 6.391 1.00 98.19 279 THR A O 1
ATOM 2200 N N . GLY A 1 280 ? 12.563 18.749 6.177 1.00 97.56 280 GLY A N 1
ATOM 2201 C CA . GLY A 1 280 ? 13.083 18.335 7.488 1.00 97.56 280 GLY A CA 1
ATOM 2202 C C . GLY A 1 280 ? 12.263 18.784 8.705 1.00 97.56 280 GLY A C 1
ATOM 2203 O O . GLY A 1 280 ? 12.696 18.604 9.840 1.00 97.56 280 GLY A O 1
ATOM 2204 N N . ARG A 1 281 ? 11.073 19.356 8.495 1.00 97.75 281 ARG A N 1
ATOM 2205 C CA . ARG A 1 281 ? 10.177 19.840 9.560 1.00 97.75 281 ARG A CA 1
ATOM 2206 C C . ARG A 1 281 ? 9.408 18.702 10.242 1.00 97.75 281 ARG A C 1
ATOM 2208 O O . ARG A 1 281 ? 9.097 18.791 11.428 1.00 97.75 281 ARG A O 1
ATOM 2215 N N . ILE A 1 282 ? 9.130 17.633 9.493 1.00 98.62 282 ILE A N 1
ATOM 2216 C CA . ILE A 1 282 ? 8.482 16.407 9.971 1.00 98.62 282 ILE A CA 1
ATOM 2217 C C . ILE A 1 282 ? 9.488 15.262 9.867 1.00 98.62 282 ILE A C 1
ATOM 2219 O O . ILE A 1 282 ? 10.001 14.978 8.786 1.00 98.62 282 ILE A O 1
ATOM 2223 N N . ARG A 1 283 ? 9.747 14.571 10.980 1.00 98.12 283 ARG A N 1
ATOM 2224 C CA . ARG A 1 283 ? 10.640 13.407 11.004 1.00 98.12 283 ARG A CA 1
ATOM 2225 C C . ARG A 1 283 ? 9.865 12.172 10.555 1.00 98.12 283 ARG A C 1
ATOM 2227 O O . ARG A 1 283 ? 9.007 11.675 11.281 1.00 98.12 283 ARG A O 1
ATOM 2234 N N . PHE A 1 284 ? 10.155 11.675 9.364 1.00 98.25 284 PHE A N 1
ATOM 2235 C CA . PHE A 1 284 ? 9.454 10.534 8.782 1.00 98.25 284 PHE A CA 1
ATOM 2236 C C . PHE A 1 284 ? 10.409 9.371 8.563 1.00 98.25 284 PHE A C 1
ATOM 2238 O O . PHE A 1 284 ? 11.554 9.573 8.163 1.00 98.25 284 PHE A O 1
ATOM 2245 N N . ALA A 1 285 ? 9.922 8.163 8.819 1.00 95.19 285 ALA A N 1
ATOM 2246 C CA . ALA A 1 285 ? 10.504 6.971 8.234 1.00 95.19 285 ALA A CA 1
ATOM 2247 C C . ALA A 1 285 ? 9.374 6.082 7.743 1.00 95.19 285 ALA A C 1
ATOM 2249 O O . ALA A 1 285 ? 8.401 5.826 8.463 1.00 95.19 285 ALA A O 1
ATOM 2250 N N . ASP A 1 286 ? 9.529 5.601 6.527 1.00 96.25 286 ASP A N 1
ATOM 2251 C CA . ASP A 1 286 ? 8.722 4.535 5.996 1.00 96.25 286 ASP A CA 1
ATOM 2252 C C . ASP A 1 286 ? 9.270 3.164 6.378 1.00 96.25 286 ASP A C 1
ATOM 2254 O O . ASP A 1 286 ? 10.402 2.989 6.836 1.00 96.25 286 ASP A O 1
ATOM 2258 N N . LYS A 1 287 ? 8.386 2.178 6.296 1.00 96.62 287 LYS A N 1
ATOM 2259 C CA . LYS A 1 287 ? 8.643 0.804 6.703 1.00 96.62 287 LYS A CA 1
ATOM 2260 C C . LYS A 1 287 ? 7.734 -0.106 5.893 1.00 96.62 287 LYS A C 1
ATOM 2262 O O . LYS A 1 287 ? 6.605 0.282 5.593 1.00 96.62 287 LYS A O 1
ATOM 2267 N N . HIS A 1 288 ? 8.198 -1.323 5.615 1.00 98.38 288 HIS A N 1
ATOM 2268 C CA . HIS A 1 288 ? 7.329 -2.406 5.162 1.00 98.38 288 HIS A CA 1
ATOM 2269 C C . HIS A 1 288 ? 6.079 -2.476 6.044 1.00 98.38 288 HIS A C 1
ATOM 2271 O O . HIS A 1 288 ? 6.182 -2.559 7.275 1.00 98.38 288 HIS A O 1
ATOM 2277 N N . LEU A 1 289 ? 4.900 -2.418 5.430 1.00 98.31 289 LEU A N 1
ATOM 2278 C CA . LEU A 1 289 ? 3.650 -2.296 6.176 1.00 98.31 289 LEU A CA 1
ATOM 2279 C C . LEU A 1 289 ? 3.352 -3.538 7.012 1.00 98.31 289 LEU A C 1
ATOM 2281 O O . LEU A 1 289 ? 2.748 -3.396 8.074 1.00 98.31 289 LEU A O 1
ATOM 2285 N N . SER A 1 290 ? 3.848 -4.715 6.620 1.00 97.50 290 SER A N 1
ATOM 2286 C CA . SER A 1 290 ? 3.771 -5.921 7.455 1.00 97.50 290 SER A CA 1
ATOM 2287 C C . SER A 1 290 ? 4.596 -5.818 8.747 1.00 97.50 290 SER A C 1
ATOM 2289 O O . SER A 1 290 ? 4.242 -6.409 9.768 1.00 97.50 290 SER A O 1
ATOM 2291 N N . GLN A 1 291 ? 5.693 -5.051 8.719 1.00 97.81 291 GLN A N 1
ATOM 2292 C CA . GLN A 1 291 ? 6.666 -4.965 9.808 1.00 97.81 291 GLN A CA 1
ATOM 2293 C C . GLN A 1 291 ? 6.380 -3.822 10.780 1.00 97.81 291 GLN A C 1
ATOM 2295 O O . GLN A 1 291 ? 6.732 -3.911 11.952 1.00 97.81 291 GLN A O 1
ATOM 2300 N N . PHE A 1 292 ? 5.752 -2.740 10.325 1.00 97.94 292 PHE A N 1
ATOM 2301 C CA . PHE A 1 292 ? 5.465 -1.602 11.197 1.00 97.94 292 PHE A CA 1
ATOM 2302 C C . PHE A 1 292 ? 4.680 -1.990 12.477 1.00 97.94 292 PHE A C 1
ATOM 2304 O O . PHE A 1 292 ? 5.143 -1.643 13.568 1.00 97.94 292 PHE A O 1
ATOM 2311 N N . PRO A 1 293 ? 3.563 -2.750 12.410 1.00 96.81 293 PRO A N 1
ATOM 2312 C CA . PRO A 1 293 ? 2.789 -3.096 13.604 1.00 96.81 293 PRO A CA 1
ATOM 2313 C C . PRO A 1 293 ? 3.574 -3.956 14.604 1.00 96.81 293 PRO A C 1
ATOM 2315 O O . PRO A 1 293 ? 3.526 -3.709 15.809 1.00 96.81 293 PRO A O 1
ATOM 2318 N N . GLN A 1 294 ? 4.363 -4.927 14.132 1.00 95.75 294 GLN A N 1
ATOM 2319 C CA . GLN A 1 294 ? 5.198 -5.741 15.022 1.00 95.75 294 GLN A CA 1
ATOM 2320 C C . GLN A 1 294 ? 6.323 -4.927 15.672 1.00 95.75 294 GLN A C 1
ATOM 2322 O O . GLN A 1 294 ? 6.561 -5.094 16.865 1.00 95.75 294 GLN A O 1
ATOM 2327 N N . ASP A 1 295 ? 6.975 -4.024 14.937 1.00 97.06 295 ASP A N 1
ATOM 2328 C CA . ASP A 1 295 ? 8.069 -3.197 15.455 1.00 97.06 295 ASP A CA 1
ATOM 2329 C C . ASP A 1 295 ? 7.542 -2.195 16.501 1.00 97.06 295 ASP A C 1
ATOM 2331 O O . ASP A 1 295 ? 8.231 -1.861 17.471 1.00 97.06 295 ASP A O 1
ATOM 2335 N N . LEU A 1 296 ? 6.278 -1.780 16.359 1.00 96.50 296 LEU A N 1
ATOM 2336 C CA . LEU A 1 296 ? 5.540 -1.039 17.377 1.00 96.50 296 LEU A CA 1
ATOM 2337 C C . LEU A 1 296 ? 5.328 -1.855 18.647 1.00 96.50 296 LEU A C 1
ATOM 2339 O O . LEU A 1 296 ? 5.662 -1.369 19.726 1.00 96.50 296 LEU A O 1
ATOM 2343 N N . VAL A 1 297 ? 4.857 -3.096 18.537 1.00 96.56 297 VAL A N 1
ATOM 2344 C CA . VAL A 1 297 ? 4.666 -3.976 19.702 1.00 96.56 297 VAL A CA 1
ATOM 2345 C C . VAL A 1 297 ? 6.001 -4.381 20.343 1.00 96.56 297 VAL A C 1
ATOM 2347 O O . VAL A 1 297 ? 6.074 -4.563 21.557 1.00 96.56 297 VAL A O 1
ATOM 2350 N N . TYR A 1 298 ? 7.089 -4.448 19.570 1.00 95.75 298 TYR A N 1
ATOM 2351 C CA . TYR A 1 298 ? 8.451 -4.628 20.091 1.00 95.75 298 TYR A CA 1
ATOM 2352 C C . TYR A 1 298 ? 8.966 -3.407 20.864 1.00 95.75 298 TYR A C 1
ATOM 2354 O O . TYR A 1 298 ? 9.946 -3.512 21.603 1.00 95.75 298 TYR A O 1
ATOM 2362 N N . GLY A 1 299 ? 8.309 -2.255 20.717 1.00 94.62 299 GLY A N 1
ATOM 2363 C CA . GLY A 1 299 ? 8.656 -1.017 21.401 1.00 94.62 299 GLY A CA 1
ATOM 2364 C C . GLY A 1 299 ? 9.724 -0.189 20.691 1.00 94.62 299 GLY A C 1
ATOM 2365 O O . GLY A 1 299 ? 10.237 0.752 21.286 1.00 94.62 299 GLY A O 1
ATOM 2366 N N . PHE A 1 300 ? 10.070 -0.466 19.427 1.00 95.19 300 PHE A N 1
ATOM 2367 C CA . PHE A 1 300 ? 11.098 0.314 18.718 1.00 95.19 300 PHE A CA 1
ATOM 2368 C C . PHE A 1 300 ? 10.699 1.773 18.494 1.00 95.19 300 PHE A C 1
ATOM 2370 O O . PHE A 1 300 ? 11.565 2.647 18.469 1.00 95.19 300 PHE A O 1
ATOM 2377 N N . TYR A 1 301 ? 9.399 2.047 18.408 1.00 94.75 301 TYR A N 1
ATOM 2378 C CA . TYR A 1 301 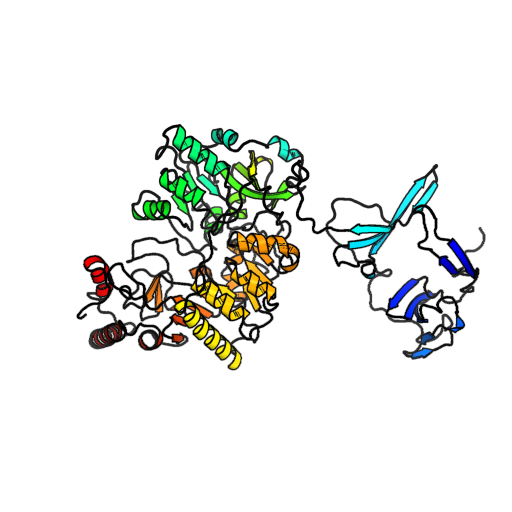? 8.872 3.405 18.281 1.00 94.75 301 TYR A CA 1
ATOM 2379 C C . TYR A 1 301 ? 8.628 4.103 19.625 1.00 94.75 301 TYR A C 1
ATOM 2381 O O . TYR A 1 301 ? 8.403 5.307 19.640 1.00 94.75 301 TYR A O 1
ATOM 2389 N N . THR A 1 302 ? 8.695 3.384 20.749 1.00 94.31 302 THR A N 1
ATOM 2390 C CA . THR A 1 302 ? 8.522 3.942 22.104 1.00 94.31 302 THR A CA 1
ATOM 2391 C C . THR A 1 302 ? 9.777 3.815 22.970 1.00 94.31 302 THR A C 1
ATOM 2393 O O . THR A 1 302 ? 9.778 4.266 24.112 1.00 94.31 302 THR A O 1
ATOM 2396 N N . LYS A 1 303 ? 10.868 3.243 22.439 1.00 92.19 303 LYS A N 1
ATOM 2397 C CA . LYS A 1 303 ? 12.119 2.968 23.168 1.00 92.19 303 LYS A CA 1
ATOM 2398 C C . LYS A 1 303 ? 12.757 4.207 23.800 1.00 92.19 303 LYS A C 1
ATOM 2400 O O . LYS A 1 303 ? 13.381 4.091 24.847 1.00 92.19 303 LYS A O 1
ATOM 2405 N N . ASP A 1 304 ? 12.583 5.369 23.172 1.00 88.00 304 ASP A N 1
ATOM 2406 C CA . ASP A 1 304 ? 13.172 6.639 23.610 1.00 88.00 304 ASP A CA 1
ATOM 2407 C C . ASP A 1 304 ? 12.173 7.479 24.445 1.00 88.00 304 ASP A C 1
ATOM 2409 O O . ASP A 1 304 ? 12.433 8.644 24.745 1.00 88.00 304 ASP A O 1
ATOM 2413 N N . LYS A 1 305 ? 11.011 6.912 24.814 1.00 90.94 305 LYS A N 1
ATOM 2414 C CA . LYS A 1 305 ? 9.981 7.576 25.626 1.00 90.94 305 LYS A CA 1
ATOM 2415 C C . LYS A 1 305 ? 10.264 7.382 27.132 1.00 90.94 305 LYS A C 1
ATOM 2417 O O . LYS A 1 305 ? 10.335 6.230 27.561 1.00 90.94 305 LYS A O 1
ATOM 2422 N N . PRO A 1 306 ? 10.382 8.454 27.947 1.00 79.94 306 PRO A N 1
ATOM 2423 C CA . PRO A 1 306 ? 10.843 8.356 29.343 1.00 79.94 306 PRO A CA 1
ATOM 2424 C C . PRO A 1 306 ? 9.919 7.582 30.302 1.00 79.94 306 PRO A C 1
ATOM 2426 O O . PRO A 1 306 ? 10.389 6.709 31.027 1.00 79.94 306 PRO A O 1
ATOM 2429 N N . ASP A 1 307 ? 8.610 7.866 30.285 1.00 77.38 307 ASP A N 1
ATOM 2430 C CA . ASP A 1 307 ? 7.734 7.539 31.430 1.00 77.38 307 ASP A CA 1
ATOM 2431 C C . ASP A 1 307 ? 6.681 6.458 31.138 1.00 77.38 307 ASP A C 1
ATOM 2433 O O . ASP A 1 307 ? 6.027 5.940 32.041 1.00 77.38 307 ASP A O 1
ATOM 2437 N N . ASN A 1 308 ? 6.496 6.093 29.868 1.00 66.06 308 ASN A N 1
ATOM 2438 C CA . ASN A 1 308 ? 5.489 5.121 29.458 1.00 66.06 308 ASN A CA 1
ATOM 2439 C C . ASN A 1 308 ? 5.891 4.489 28.117 1.00 66.06 308 ASN A C 1
ATOM 2441 O O . ASN A 1 308 ? 5.945 5.187 27.108 1.00 66.06 308 ASN A O 1
ATOM 2445 N N . LYS A 1 309 ? 6.147 3.172 28.096 1.00 85.81 309 LYS A N 1
ATOM 2446 C CA . LYS A 1 309 ? 6.537 2.414 26.886 1.00 85.81 309 LYS A CA 1
ATOM 2447 C C . LYS A 1 309 ? 5.382 2.182 25.894 1.00 85.81 309 LYS A C 1
ATOM 2449 O O . LYS A 1 309 ? 5.582 1.529 24.871 1.00 85.81 309 LYS A O 1
ATOM 2454 N N . LYS A 1 310 ? 4.184 2.688 26.195 1.00 94.50 310 LYS A N 1
ATOM 2455 C CA . LYS A 1 310 ? 2.986 2.655 25.349 1.00 94.50 310 LYS A CA 1
ATOM 2456 C C . LYS A 1 310 ? 2.761 3.990 24.636 1.00 94.50 310 LYS A C 1
ATOM 2458 O O . LYS A 1 310 ? 3.332 5.021 25.007 1.00 94.50 310 LYS A O 1
ATOM 2463 N N . LEU A 1 311 ? 1.894 3.960 23.630 1.00 97.62 311 LEU A N 1
ATOM 2464 C CA . LEU A 1 311 ? 1.295 5.149 23.034 1.00 97.62 311 LEU A CA 1
ATOM 2465 C C . LEU A 1 311 ? 0.374 5.815 24.061 1.00 97.62 311 LEU A C 1
ATOM 2467 O O . LEU A 1 311 ? -0.347 5.124 24.781 1.00 97.62 311 LEU A O 1
ATOM 2471 N N . ASP A 1 312 ? 0.411 7.143 24.140 1.00 98.00 312 ASP A N 1
ATOM 2472 C CA . ASP A 1 312 ? -0.338 7.894 25.150 1.00 98.00 312 ASP A CA 1
ATOM 2473 C C . ASP A 1 312 ? -1.842 7.811 24.884 1.00 98.00 312 ASP A C 1
ATOM 2475 O O . ASP A 1 312 ? -2.619 7.467 25.776 1.00 98.00 312 ASP A O 1
ATOM 2479 N N . ILE A 1 313 ? -2.250 8.084 23.643 1.00 98.62 313 ILE A N 1
ATOM 2480 C CA . ILE A 1 313 ? -3.652 8.040 23.226 1.00 98.62 313 ILE A CA 1
ATOM 2481 C C . ILE A 1 313 ? -3.743 7.406 21.843 1.00 98.62 313 ILE A C 1
ATOM 2483 O O . ILE A 1 313 ? -3.054 7.812 20.907 1.00 98.62 313 ILE A O 1
ATOM 2487 N N . VAL A 1 314 ? -4.631 6.427 21.705 1.00 98.88 314 VAL A N 1
ATOM 2488 C CA . VAL A 1 314 ? -4.997 5.842 20.416 1.00 98.88 314 VAL A CA 1
ATOM 2489 C C . VAL A 1 314 ? -6.432 6.214 20.078 1.00 98.88 314 VAL A C 1
ATOM 2491 O O . VAL A 1 314 ? -7.326 6.053 20.904 1.00 98.88 314 VAL A O 1
ATOM 2494 N N . ILE A 1 315 ? -6.644 6.721 18.867 1.00 98.81 315 ILE A N 1
ATOM 2495 C CA . ILE A 1 315 ? -7.943 7.141 18.349 1.00 98.81 315 ILE A CA 1
ATOM 2496 C C . ILE A 1 315 ? -8.317 6.206 17.198 1.00 98.81 315 ILE A C 1
ATOM 2498 O O . ILE A 1 315 ? -7.637 6.181 16.171 1.00 98.81 315 ILE A O 1
ATOM 2502 N N . ILE A 1 316 ? -9.375 5.419 17.378 1.00 98.44 316 ILE A N 1
ATOM 2503 C CA . ILE A 1 316 ? -9.847 4.449 16.382 1.00 98.44 316 ILE A CA 1
ATOM 2504 C C . ILE A 1 316 ? -11.241 4.850 15.913 1.00 98.44 316 ILE A C 1
ATOM 2506 O O . ILE A 1 316 ? -12.132 5.063 16.735 1.00 98.44 316 ILE A O 1
ATOM 2510 N N . GLU A 1 317 ? -11.440 4.909 14.600 1.00 98.19 317 GLU A N 1
ATOM 2511 C CA . GLU A 1 317 ? -12.776 4.947 14.016 1.00 98.19 317 GLU A CA 1
ATOM 2512 C C . GLU A 1 317 ? -13.411 3.549 14.035 1.00 98.19 317 GLU A C 1
ATOM 2514 O O . GLU A 1 317 ? -12.785 2.544 13.689 1.00 98.19 317 GLU A O 1
ATOM 2519 N N . ALA A 1 318 ? -14.678 3.496 14.425 1.00 97.88 318 ALA A N 1
ATOM 2520 C CA . ALA A 1 318 ? -15.479 2.293 14.525 1.00 97.88 318 ALA A CA 1
ATOM 2521 C C . ALA A 1 318 ? -16.822 2.486 13.825 1.00 97.88 318 ALA A C 1
ATOM 2523 O O . ALA A 1 318 ? -17.394 3.572 13.844 1.00 97.88 318 ALA A O 1
ATOM 2524 N N . THR A 1 319 ? -17.373 1.416 13.267 1.00 96.12 319 THR A N 1
ATOM 2525 C CA . THR A 1 319 ? -18.755 1.409 12.761 1.00 96.12 319 THR A CA 1
ATOM 2526 C C . THR A 1 319 ? -19.736 0.894 13.803 1.00 96.12 319 THR A C 1
ATOM 2528 O O . THR A 1 319 ? -20.920 1.217 13.762 1.00 96.12 319 THR A O 1
ATOM 2531 N N . ALA A 1 320 ? -19.245 0.116 14.770 1.00 95.88 320 ALA A N 1
ATOM 2532 C CA . ALA A 1 320 ? -20.010 -0.321 15.924 1.00 95.88 320 ALA A CA 1
ATOM 2533 C C . ALA A 1 320 ? -19.106 -0.659 17.121 1.00 95.88 320 ALA A C 1
ATOM 2535 O O . ALA A 1 320 ? -17.907 -0.907 16.986 1.00 95.88 320 ALA A O 1
ATOM 2536 N N . ILE A 1 321 ? -19.714 -0.712 18.301 1.00 95.81 321 ILE A N 1
ATOM 2537 C CA . ILE A 1 321 ? -19.180 -1.338 19.506 1.00 95.81 321 ILE A CA 1
ATOM 2538 C C . ILE A 1 321 ? -20.118 -2.501 19.842 1.00 95.81 321 ILE A C 1
ATOM 2540 O O . ILE A 1 321 ? -21.321 -2.295 20.010 1.00 95.81 321 ILE A O 1
ATOM 2544 N N . THR A 1 322 ? -19.572 -3.713 19.916 1.00 94.94 322 THR A N 1
ATOM 2545 C CA . THR A 1 322 ? -20.313 -4.955 20.221 1.00 94.94 322 THR A CA 1
ATOM 2546 C C . THR A 1 322 ? -20.874 -4.964 21.648 1.00 94.94 322 THR A C 1
ATOM 2548 O O . THR A 1 322 ? -20.548 -4.096 22.463 1.00 94.94 322 THR A O 1
ATOM 2551 N N . GLU A 1 323 ? -21.713 -5.949 21.976 1.00 92.00 323 GLU A N 1
ATOM 2552 C CA . GLU A 1 323 ? -22.277 -6.117 23.327 1.00 92.00 323 GLU A CA 1
ATOM 2553 C C . GLU A 1 323 ? -21.179 -6.387 24.367 1.00 92.00 323 GLU A C 1
ATOM 2555 O O . GLU A 1 323 ? -21.230 -5.889 25.494 1.00 92.00 323 GLU A O 1
ATOM 2560 N N . GLU A 1 324 ? -20.114 -7.073 23.953 1.00 92.25 324 GLU A N 1
ATOM 2561 C CA . GLU A 1 324 ? -18.914 -7.337 24.744 1.00 92.25 324 GLU A CA 1
ATOM 2562 C C . GLU A 1 324 ? -18.014 -6.098 24.865 1.00 92.25 324 GLU A C 1
ATOM 2564 O O . GLU A 1 324 ? -17.084 -6.077 25.671 1.00 92.25 324 GLU A O 1
ATOM 2569 N N . GLY A 1 325 ? -18.288 -5.025 24.119 1.00 93.56 325 GLY A N 1
ATOM 2570 C CA . GLY A 1 325 ? -17.491 -3.798 24.111 1.00 93.56 325 GLY A CA 1
ATOM 2571 C C . GLY A 1 325 ? -16.290 -3.821 23.164 1.00 93.56 325 GLY A C 1
ATOM 2572 O O . GLY A 1 325 ? -15.466 -2.913 23.232 1.00 93.56 325 GLY A O 1
ATOM 2573 N N . ALA A 1 326 ? -16.172 -4.829 22.296 1.00 97.06 326 ALA A N 1
ATOM 2574 C CA . ALA A 1 326 ? -15.156 -4.876 21.247 1.00 97.06 326 ALA A CA 1
ATOM 2575 C C . ALA A 1 326 ? -15.487 -3.907 20.099 1.00 97.06 326 ALA A C 1
ATOM 2577 O O . ALA A 1 326 ? -16.655 -3.697 19.763 1.00 97.06 326 ALA A O 1
ATOM 2578 N N . ILE A 1 327 ? -14.445 -3.346 19.489 1.00 98.31 327 ILE A N 1
ATOM 2579 C CA . ILE A 1 327 ? -14.524 -2.330 18.437 1.00 98.31 327 ILE A CA 1
ATOM 2580 C C . ILE A 1 327 ? -14.699 -3.019 17.084 1.00 98.31 327 ILE A C 1
ATOM 2582 O O . ILE A 1 327 ? -13.876 -3.853 16.711 1.00 98.31 327 ILE A O 1
ATOM 2586 N N . VAL A 1 328 ? -15.734 -2.656 16.331 1.00 98.19 328 VAL A N 1
ATOM 2587 C CA . VAL A 1 328 ? -15.910 -3.065 14.933 1.00 98.19 328 VAL A CA 1
ATOM 2588 C C . VAL A 1 328 ? -15.313 -1.975 14.036 1.00 98.19 328 VAL A C 1
ATOM 2590 O O . VAL A 1 328 ? -15.868 -0.873 14.012 1.00 98.19 328 VAL A O 1
ATOM 2593 N N . PRO A 1 329 ? -14.204 -2.230 13.314 1.00 97.88 329 PRO A N 1
ATOM 2594 C CA . PRO A 1 329 ? -13.602 -1.236 12.423 1.00 97.88 329 PRO A CA 1
ATOM 2595 C C . PRO A 1 329 ? -14.526 -0.817 11.267 1.00 97.88 329 PRO A C 1
ATOM 2597 O O . PRO A 1 329 ? -15.620 -1.354 11.085 1.00 97.88 329 PRO A O 1
ATOM 2600 N N . GLY A 1 330 ? -14.084 0.163 10.480 1.00 94.88 330 GLY A N 1
ATOM 2601 C CA . GLY A 1 330 ? -14.741 0.562 9.233 1.00 94.88 330 GLY A CA 1
ATOM 2602 C C . GLY A 1 330 ? -14.179 -0.146 8.006 1.00 94.88 330 GLY A C 1
ATOM 2603 O O . GLY A 1 330 ? -13.856 -1.335 8.043 1.00 94.88 330 GLY A O 1
ATOM 2604 N N . ALA A 1 331 ? -14.035 0.616 6.922 1.00 95.38 331 ALA A N 1
ATOM 2605 C CA . ALA A 1 331 ? -13.519 0.148 5.638 1.00 95.38 331 ALA A CA 1
ATOM 2606 C C . ALA A 1 331 ? -12.023 -0.217 5.645 1.00 95.38 331 ALA A C 1
ATOM 2608 O O . ALA A 1 331 ? -11.504 -0.672 4.628 1.00 95.38 331 ALA A O 1
ATOM 2609 N N . SER A 1 332 ? -11.318 -0.057 6.769 1.00 97.88 332 SER A N 1
ATOM 2610 C CA . SER A 1 332 ? -9.953 -0.551 6.938 1.00 97.88 332 SER A CA 1
ATOM 2611 C C . SER A 1 332 ? -9.687 -1.091 8.339 1.00 97.88 332 SER A C 1
ATOM 2613 O O . SER A 1 332 ? -10.349 -0.724 9.311 1.00 97.88 332 SER A O 1
ATOM 2615 N N . VAL A 1 333 ? -8.683 -1.967 8.432 1.00 98.62 333 VAL A N 1
ATOM 2616 C CA . VAL A 1 333 ? -8.117 -2.435 9.706 1.00 98.62 333 VAL A CA 1
ATOM 2617 C C . VAL A 1 333 ? -6.762 -1.774 9.955 1.00 98.62 333 VAL A C 1
ATOM 2619 O O . VAL A 1 333 ? -6.546 -1.187 11.019 1.00 98.62 333 VAL A O 1
ATOM 2622 N N . GLY A 1 334 ? -5.845 -1.845 8.982 1.00 98.06 334 GLY A N 1
ATOM 2623 C CA . GLY A 1 334 ? -4.487 -1.317 9.115 1.00 98.06 334 GLY A CA 1
ATOM 2624 C C . GLY A 1 334 ? -3.752 -1.906 10.324 1.00 98.06 334 GLY A C 1
ATOM 2625 O O . GLY A 1 334 ? -3.785 -3.117 10.546 1.00 98.06 334 GLY A O 1
ATOM 2626 N N . ALA A 1 335 ? -3.121 -1.040 11.118 1.00 98.25 335 ALA A N 1
ATOM 2627 C CA . ALA A 1 335 ? -2.411 -1.393 12.351 1.00 98.25 335 ALA A CA 1
ATOM 2628 C C . ALA A 1 335 ? -3.281 -1.266 13.620 1.00 98.25 335 ALA A C 1
ATOM 2630 O O . ALA A 1 335 ? -2.754 -1.263 14.731 1.00 98.25 335 ALA A O 1
ATOM 2631 N N . SER A 1 336 ? -4.604 -1.103 13.487 1.00 98.62 336 SER A N 1
ATOM 2632 C CA . SER A 1 336 ? -5.498 -0.825 14.624 1.00 98.62 336 SER A CA 1
ATOM 2633 C C . SER A 1 336 ? -5.397 -1.839 15.777 1.00 98.62 336 SER A C 1
ATOM 2635 O O . SER A 1 336 ? -5.384 -1.393 16.927 1.00 98.62 336 SER A O 1
ATOM 2637 N N . PRO A 1 337 ? -5.280 -3.166 15.543 1.00 98.38 337 PRO A N 1
ATOM 2638 C CA . PRO A 1 337 ? -5.113 -4.129 16.633 1.00 98.38 337 PRO A CA 1
ATOM 2639 C C . PRO A 1 337 ? -3.845 -3.866 17.455 1.00 98.38 337 PRO A C 1
ATOM 2641 O O . PRO A 1 337 ? -3.901 -3.768 18.679 1.00 98.38 337 PRO A O 1
ATOM 2644 N N . GLU A 1 338 ? -2.705 -3.671 16.797 1.00 98.19 338 GLU A N 1
ATOM 2645 C CA . GLU A 1 338 ? -1.424 -3.405 17.452 1.00 98.19 338 GLU A CA 1
ATOM 2646 C C . GLU A 1 338 ? -1.369 -2.013 18.095 1.00 98.19 338 GLU A C 1
ATOM 2648 O O . GLU A 1 338 ? -0.798 -1.859 19.176 1.00 98.19 338 GLU A O 1
ATOM 2653 N N . LEU A 1 339 ? -2.017 -1.007 17.497 1.00 98.62 339 LEU A N 1
ATOM 2654 C CA . LEU A 1 339 ? -2.188 0.308 18.117 1.00 98.62 339 LEU A CA 1
ATOM 2655 C C . LEU A 1 339 ? -2.966 0.179 19.436 1.00 98.62 339 LEU A C 1
ATOM 2657 O O . LEU A 1 339 ? -2.502 0.667 20.462 1.00 98.62 339 LEU A O 1
ATOM 2661 N N . ILE A 1 340 ? -4.089 -0.548 19.454 1.00 98.44 340 ILE A N 1
ATOM 2662 C CA . ILE A 1 340 ? -4.868 -0.820 20.677 1.00 98.44 340 ILE A CA 1
ATOM 2663 C C . ILE A 1 340 ? -4.062 -1.631 21.705 1.00 98.44 340 ILE A C 1
ATOM 2665 O O . ILE A 1 340 ? -4.115 -1.344 22.909 1.00 98.44 340 ILE A O 1
ATOM 2669 N N . GLN A 1 341 ? -3.272 -2.610 21.255 1.00 96.94 341 GLN A N 1
ATOM 2670 C CA . GLN A 1 341 ? -2.360 -3.377 22.112 1.00 96.94 341 GLN A CA 1
ATOM 2671 C C . GLN A 1 341 ? -1.366 -2.453 22.826 1.00 96.94 341 GLN A C 1
ATOM 2673 O O . GLN A 1 341 ? -1.132 -2.593 24.031 1.00 96.94 341 GLN A O 1
ATOM 2678 N N . MET A 1 342 ? -0.851 -1.466 22.091 1.00 97.31 342 MET A N 1
ATOM 2679 C CA . MET A 1 342 ? 0.125 -0.486 22.557 1.00 97.31 342 MET A CA 1
ATOM 2680 C C . MET A 1 342 ? -0.492 0.787 23.135 1.00 97.31 342 MET A C 1
ATOM 2682 O O . MET A 1 342 ? 0.259 1.687 23.492 1.00 97.31 342 MET A O 1
ATOM 2686 N N . ALA A 1 343 ? -1.814 0.875 23.281 1.00 97.94 343 ALA A N 1
ATOM 2687 C CA . ALA A 1 343 ? -2.483 2.045 23.839 1.00 97.94 343 ALA A CA 1
ATOM 2688 C C . ALA A 1 343 ? -2.438 2.052 25.374 1.00 97.94 343 ALA A C 1
ATOM 2690 O O . ALA A 1 343 ? -2.751 1.038 26.020 1.00 97.94 343 ALA A O 1
ATOM 2691 N N . ASP A 1 344 ? -2.106 3.205 25.955 1.00 97.62 344 ASP A N 1
ATOM 2692 C CA . ASP A 1 344 ? -2.421 3.517 27.349 1.00 97.62 344 ASP A CA 1
ATOM 2693 C C . ASP A 1 344 ? -3.891 3.926 27.485 1.00 97.62 344 ASP A C 1
ATOM 2695 O O . ASP A 1 344 ? -4.643 3.275 28.211 1.00 97.62 344 ASP A O 1
ATOM 2699 N N . LYS A 1 345 ? -4.323 4.930 26.709 1.00 98.44 345 LYS A N 1
ATOM 2700 C CA . LYS A 1 345 ? -5.720 5.372 26.611 1.00 98.44 345 LYS A CA 1
ATOM 2701 C C . LYS A 1 345 ? -6.275 5.224 25.197 1.00 98.44 345 LYS A C 1
ATOM 2703 O O . LYS A 1 345 ? -5.543 5.339 24.216 1.00 98.44 345 LYS A O 1
ATOM 2708 N N . VAL A 1 346 ? -7.582 4.993 25.101 1.00 98.81 346 VAL A N 1
ATOM 2709 C CA . VAL A 1 346 ? -8.306 4.804 23.839 1.00 98.81 346 VAL A CA 1
ATOM 2710 C C . VAL A 1 346 ? -9.469 5.787 23.741 1.00 98.81 346 VAL A C 1
ATOM 2712 O O . VAL A 1 346 ? -10.253 5.946 24.679 1.00 98.81 346 VAL A O 1
ATOM 2715 N N . ILE A 1 347 ? -9.585 6.420 22.580 1.00 98.88 347 ILE A N 1
ATOM 2716 C CA . ILE A 1 347 ? -10.753 7.179 22.143 1.00 98.88 347 ILE A CA 1
ATOM 2717 C C . ILE A 1 347 ? -11.363 6.433 20.958 1.00 98.88 347 ILE A C 1
ATOM 2719 O O . ILE A 1 347 ? -10.653 6.070 20.019 1.00 98.88 347 ILE A O 1
ATOM 2723 N N . ILE A 1 348 ? -12.672 6.197 21.004 1.00 98.62 348 ILE A N 1
ATOM 2724 C CA . ILE A 1 348 ? -13.401 5.532 19.921 1.00 98.62 348 ILE A CA 1
ATOM 2725 C C . ILE A 1 348 ? -14.291 6.566 19.235 1.00 98.62 348 ILE A C 1
ATOM 2727 O O . ILE A 1 348 ? -15.183 7.125 19.870 1.00 98.62 348 ILE A O 1
ATOM 2731 N N . GLU A 1 349 ? -14.070 6.803 17.946 1.00 97.94 349 GLU A N 1
ATOM 2732 C CA . GLU A 1 349 ? -14.992 7.567 17.104 1.00 97.94 349 GLU A CA 1
ATOM 2733 C C . GLU A 1 349 ? -15.971 6.609 16.426 1.00 97.94 349 GLU A C 1
ATOM 2735 O O . GLU A 1 349 ? -15.597 5.878 15.516 1.00 97.94 349 GLU A O 1
ATOM 2740 N N . VAL A 1 350 ? -17.227 6.591 16.864 1.00 97.25 350 VAL A N 1
ATOM 2741 C CA . VAL A 1 350 ? -18.263 5.744 16.264 1.00 97.25 350 VAL A CA 1
ATOM 2742 C C . VAL A 1 350 ? -18.914 6.506 15.117 1.00 97.25 350 VAL A C 1
ATOM 2744 O O . VAL A 1 350 ? -19.645 7.470 15.342 1.00 97.25 350 VAL A O 1
ATOM 2747 N N . ASN A 1 351 ? -18.643 6.077 13.887 1.00 94.88 351 ASN A N 1
ATOM 2748 C CA . ASN A 1 351 ? -19.164 6.698 12.681 1.00 94.88 351 ASN A CA 1
ATOM 2749 C C . ASN A 1 351 ? -20.593 6.223 12.393 1.00 94.88 351 ASN A C 1
ATOM 2751 O O . ASN A 1 351 ? -20.808 5.106 11.926 1.00 94.88 351 ASN A O 1
ATOM 2755 N N . THR A 1 352 ? -21.577 7.077 12.665 1.00 89.75 352 THR A N 1
ATOM 2756 C CA . THR A 1 352 ? -23.007 6.775 12.501 1.00 89.75 352 THR A CA 1
ATOM 2757 C C . THR A 1 352 ? -23.523 7.053 11.089 1.00 89.75 352 THR A C 1
ATOM 2759 O O . THR A 1 352 ? -24.700 6.808 10.810 1.00 89.75 352 THR A O 1
ATOM 2762 N N . ARG A 1 353 ? -22.671 7.557 10.183 1.00 87.19 353 ARG A N 1
ATOM 2763 C CA . ARG A 1 353 ? -23.034 7.829 8.784 1.00 87.19 353 ARG A CA 1
ATOM 2764 C C . ARG A 1 353 ? -22.903 6.606 7.874 1.00 87.19 353 ARG A C 1
ATOM 2766 O O . ARG A 1 353 ? -23.606 6.539 6.868 1.00 87.19 353 ARG A O 1
ATOM 2773 N N . ILE A 1 354 ? -22.003 5.680 8.186 1.00 87.00 354 ILE A N 1
ATOM 2774 C CA . ILE A 1 354 ? -21.704 4.503 7.354 1.00 87.00 354 ILE A CA 1
ATOM 2775 C C . ILE A 1 354 ? -22.327 3.231 7.957 1.00 87.00 354 ILE A C 1
ATOM 2777 O O . ILE A 1 354 ? -22.594 3.201 9.161 1.00 87.00 354 ILE A O 1
ATOM 2781 N N . PRO A 1 355 ? -22.613 2.185 7.154 1.00 87.00 355 PRO A N 1
ATOM 2782 C CA . PRO A 1 355 ? -23.157 0.937 7.688 1.00 87.00 355 PRO A CA 1
ATOM 2783 C C . PRO A 1 355 ? -22.170 0.248 8.636 1.00 87.00 355 PRO A C 1
ATOM 2785 O O . PRO A 1 355 ? -20.969 0.513 8.608 1.00 87.00 355 PRO A O 1
ATOM 2788 N N . SER A 1 356 ? -22.676 -0.674 9.460 1.00 90.50 356 SER A N 1
ATOM 2789 C CA . SER A 1 356 ? -21.812 -1.533 10.271 1.00 90.50 356 SER A CA 1
ATOM 2790 C C . SER A 1 356 ? -21.056 -2.525 9.393 1.00 90.50 356 SER A C 1
ATOM 2792 O O . SER A 1 356 ? -21.649 -3.185 8.542 1.00 90.50 356 SER A O 1
ATOM 2794 N N . PHE A 1 357 ? -19.755 -2.656 9.638 1.00 93.56 357 PHE A N 1
ATOM 2795 C CA . PHE A 1 357 ? -18.893 -3.637 8.975 1.00 93.56 357 PHE A CA 1
ATOM 2796 C C . PHE A 1 357 ? -18.734 -4.920 9.812 1.00 93.56 357 PHE A C 1
ATOM 2798 O O . PHE A 1 357 ? -17.842 -5.727 9.559 1.00 93.56 357 PHE A O 1
ATOM 2805 N N . GLU A 1 358 ? -19.575 -5.117 10.831 1.00 93.69 358 GLU A N 1
ATOM 2806 C CA . GLU A 1 358 ? -19.503 -6.268 11.732 1.00 93.69 358 GLU A CA 1
ATOM 2807 C C . GLU A 1 358 ? -19.509 -7.586 10.951 1.00 93.69 358 GLU A C 1
ATOM 2809 O O . GLU A 1 358 ? -20.353 -7.814 10.086 1.00 93.69 358 GLU A O 1
ATOM 2814 N N . GLY A 1 359 ? -18.523 -8.440 11.239 1.00 92.56 359 GLY A N 1
ATOM 2815 C CA . GLY A 1 359 ? -18.302 -9.725 10.571 1.00 92.56 359 GLY A CA 1
ATOM 2816 C C . GLY A 1 359 ? -17.383 -9.678 9.344 1.00 92.56 359 GLY A C 1
ATOM 2817 O O . GLY A 1 359 ? -16.831 -10.716 8.981 1.00 92.56 359 GLY A O 1
ATOM 2818 N N . LEU A 1 360 ? -17.112 -8.505 8.763 1.00 95.25 360 LEU A N 1
ATOM 2819 C CA . LEU A 1 360 ? -16.243 -8.385 7.584 1.00 95.25 360 LEU A CA 1
ATOM 2820 C C . LEU A 1 360 ? -14.744 -8.474 7.919 1.00 95.25 360 LEU A C 1
ATOM 2822 O O . LEU A 1 360 ? -13.929 -8.746 7.040 1.00 95.25 360 LEU A O 1
ATOM 2826 N N . HIS A 1 361 ? -14.351 -8.235 9.172 1.00 98.31 361 HIS A N 1
ATOM 2827 C CA . HIS A 1 361 ? -12.938 -8.182 9.571 1.00 98.31 361 HIS A CA 1
ATOM 2828 C C . HIS A 1 361 ? -12.432 -9.508 10.119 1.00 98.31 361 HIS A C 1
ATOM 2830 O O . HIS A 1 361 ? -13.187 -10.195 10.787 1.00 98.31 361 HIS A O 1
ATOM 2836 N N . ASP A 1 362 ? -11.163 -9.842 9.902 1.00 98.19 362 ASP A N 1
ATOM 2837 C CA . ASP A 1 362 ? -10.433 -10.937 10.545 1.00 98.19 362 ASP A CA 1
ATOM 2838 C C . ASP A 1 362 ? -9.253 -10.370 11.345 1.00 98.19 362 ASP A C 1
ATOM 2840 O O . ASP A 1 362 ? -8.253 -9.910 10.787 1.00 98.19 362 ASP A O 1
ATOM 2844 N N . ILE A 1 363 ? -9.416 -10.328 12.665 1.00 98.00 363 ILE A N 1
ATOM 2845 C CA . ILE A 1 363 ? -8.558 -9.591 13.586 1.00 98.00 363 ILE A CA 1
ATOM 2846 C C . ILE A 1 363 ? -7.651 -10.542 14.359 1.00 98.00 363 ILE A C 1
ATOM 2848 O O . ILE A 1 363 ? -8.108 -11.403 15.114 1.00 98.00 363 ILE A O 1
ATOM 2852 N N . ASN A 1 364 ? -6.347 -10.299 14.251 1.00 94.38 364 ASN A N 1
ATOM 2853 C CA . ASN A 1 364 ? -5.312 -10.952 15.037 1.00 94.38 364 ASN A CA 1
ATOM 2854 C C . ASN A 1 364 ? -4.455 -9.895 15.732 1.00 94.38 364 ASN A C 1
ATOM 2856 O O . ASN A 1 364 ? -4.169 -8.846 15.160 1.00 94.38 364 ASN A O 1
ATOM 2860 N N . PHE A 1 365 ? -4.019 -10.198 16.952 1.00 94.06 365 PHE A N 1
ATOM 2861 C CA . PHE A 1 365 ? -3.014 -9.401 17.650 1.00 94.06 365 PHE A CA 1
ATOM 2862 C C . PHE A 1 365 ? -1.616 -9.942 17.394 1.00 94.06 365 PHE A C 1
ATOM 2864 O O . PHE A 1 365 ? -1.409 -11.144 17.190 1.00 94.06 365 PHE A O 1
ATOM 2871 N N . CYS A 1 366 ? -0.631 -9.055 17.490 1.00 92.06 366 CYS A N 1
ATOM 2872 C CA . CYS A 1 366 ? 0.757 -9.438 17.360 1.00 92.06 366 CYS A CA 1
ATOM 2873 C C . CYS A 1 366 ? 1.224 -10.255 18.577 1.00 92.06 366 CYS A C 1
ATOM 2875 O O . CYS A 1 366 ? 1.114 -9.836 19.733 1.00 92.06 366 CYS A O 1
ATOM 2877 N N . SER A 1 367 ? 1.788 -11.433 18.295 1.00 91.12 367 SER A 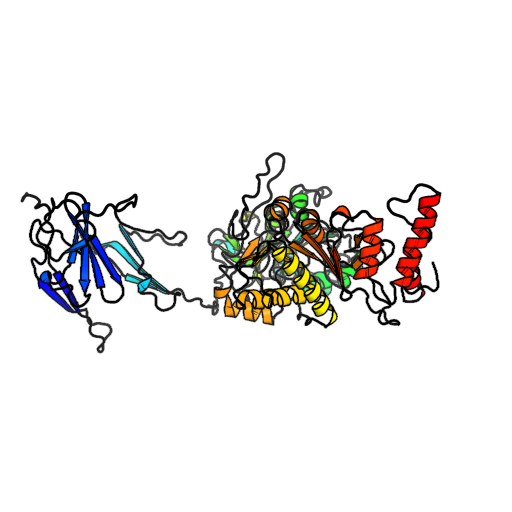N 1
ATOM 2878 C CA . SER A 1 367 ? 2.481 -12.280 19.270 1.00 91.12 367 SER A CA 1
ATOM 2879 C C . SER A 1 367 ? 3.995 -12.069 19.190 1.00 91.12 367 SER A C 1
ATOM 2881 O O . SER A 1 367 ? 4.555 -11.913 18.099 1.00 91.12 367 SER A O 1
ATOM 2883 N N . LEU A 1 368 ? 4.675 -12.109 20.337 1.00 92.69 368 LEU A N 1
ATOM 2884 C CA . LEU A 1 368 ? 6.114 -11.853 20.425 1.00 92.69 368 LEU A CA 1
ATOM 2885 C C . LEU A 1 368 ? 6.965 -13.114 20.161 1.00 92.69 368 LEU A C 1
ATOM 2887 O O . LEU A 1 368 ? 6.598 -14.213 20.595 1.00 92.69 368 LEU A O 1
ATOM 2891 N N . PRO A 1 369 ? 8.126 -12.984 19.489 1.00 95.19 369 PRO A N 1
ATOM 2892 C CA . PRO A 1 369 ? 9.150 -14.026 19.490 1.00 95.19 369 PRO A CA 1
ATOM 2893 C C . PRO A 1 369 ? 9.710 -14.245 20.915 1.00 95.19 369 PRO A C 1
ATOM 2895 O O . PRO A 1 369 ? 9.648 -13.335 21.742 1.00 95.19 369 PRO A O 1
ATOM 2898 N N . PRO A 1 370 ? 10.249 -15.440 21.230 1.00 95.88 370 PRO A N 1
ATOM 2899 C CA . PRO A 1 370 ? 10.501 -16.565 20.322 1.00 95.88 370 PRO A CA 1
ATOM 2900 C C . PRO A 1 370 ? 9.296 -17.504 20.104 1.00 95.88 370 PRO A C 1
ATOM 2902 O O . PRO A 1 370 ? 9.428 -18.498 19.403 1.00 95.88 370 PRO A O 1
ATOM 2905 N N . ASN A 1 371 ? 8.118 -17.206 20.668 1.00 93.56 371 ASN A N 1
ATOM 2906 C CA . ASN A 1 371 ? 6.969 -18.128 20.688 1.00 93.56 371 ASN A CA 1
ATOM 2907 C C . ASN A 1 371 ? 5.822 -17.746 19.734 1.00 93.56 371 ASN A C 1
ATOM 2909 O O . ASN A 1 371 ? 4.700 -18.241 19.892 1.00 93.56 371 ASN A O 1
ATOM 2913 N N . ARG A 1 372 ? 6.083 -16.870 18.754 1.00 94.00 372 ARG A N 1
ATOM 2914 C CA . ARG A 1 372 ? 5.105 -16.475 17.730 1.00 94.00 372 ARG A CA 1
ATOM 2915 C C . ARG A 1 372 ? 4.588 -17.715 16.994 1.00 94.00 372 ARG A C 1
ATOM 2917 O O . ARG A 1 372 ? 5.368 -18.572 16.584 1.00 94.00 372 ARG A O 1
ATOM 2924 N N . LYS A 1 373 ? 3.266 -17.816 16.858 1.00 91.31 373 LYS A N 1
ATOM 2925 C CA . LYS A 1 373 ? 2.606 -18.923 16.159 1.00 91.31 373 LYS A CA 1
ATOM 2926 C C . LYS A 1 373 ? 2.492 -18.621 14.661 1.00 91.31 373 LYS A C 1
ATOM 2928 O O . LYS A 1 373 ? 2.380 -17.447 14.312 1.00 91.31 373 LYS A O 1
ATOM 2933 N N . PRO A 1 374 ? 2.528 -19.650 13.797 1.00 93.19 374 PRO A N 1
ATOM 2934 C CA . PRO A 1 374 ? 2.298 -19.467 12.368 1.00 93.19 374 PRO A CA 1
ATOM 2935 C C . PRO A 1 374 ? 0.863 -19.000 12.109 1.00 93.19 374 PRO A C 1
ATOM 2937 O O . PRO A 1 374 ? -0.059 -19.381 12.837 1.00 93.19 374 PRO A O 1
ATOM 2940 N N . TYR A 1 375 ? 0.665 -18.224 11.045 1.00 94.25 375 TYR A N 1
ATOM 2941 C CA . TYR A 1 375 ? -0.677 -17.890 10.578 1.00 94.25 375 TYR A CA 1
ATOM 2942 C C . TYR A 1 375 ? -1.240 -19.051 9.761 1.00 94.25 375 TYR A C 1
ATOM 2944 O O . TYR A 1 375 ? -0.674 -19.437 8.737 1.00 94.25 375 TYR A O 1
ATOM 2952 N N . LEU A 1 376 ? -2.370 -19.609 10.197 1.00 96.19 376 LEU A N 1
ATOM 2953 C CA . LEU A 1 376 ? -3.003 -20.775 9.570 1.00 96.19 376 LEU A CA 1
ATOM 2954 C C . LEU A 1 376 ? -3.896 -20.389 8.379 1.00 96.19 376 LEU A C 1
ATOM 2956 O O . LEU A 1 376 ? -5.032 -20.832 8.283 1.00 96.19 376 LEU A O 1
ATOM 2960 N N . VAL A 1 377 ? -3.369 -19.549 7.487 1.00 97.88 377 VAL A N 1
ATOM 2961 C CA . VAL A 1 377 ? -4.013 -19.172 6.223 1.00 97.88 377 VAL A CA 1
ATOM 2962 C C . VAL A 1 377 ? -3.467 -20.072 5.118 1.00 97.88 377 VAL A C 1
ATOM 2964 O O . VAL A 1 377 ? -2.258 -20.070 4.865 1.00 97.88 377 VAL A O 1
ATOM 2967 N N . MET A 1 378 ? -4.349 -20.845 4.488 1.00 97.19 378 MET A N 1
ATOM 2968 C CA . MET A 1 378 ? -4.064 -21.750 3.368 1.00 97.19 378 MET A CA 1
ATOM 2969 C C . MET A 1 378 ? -4.849 -21.364 2.103 1.00 97.19 378 MET A C 1
ATOM 2971 O O . MET A 1 378 ? -4.434 -21.715 1.000 1.00 97.19 378 MET A O 1
ATOM 2975 N N . ALA A 1 379 ? -5.943 -20.616 2.257 1.00 97.88 379 ALA A N 1
ATOM 2976 C CA . ALA A 1 379 ? -6.760 -20.035 1.200 1.00 97.88 379 ALA A CA 1
ATOM 2977 C C . ALA A 1 379 ? -7.121 -18.571 1.512 1.00 97.88 379 ALA A C 1
ATOM 2979 O O . ALA A 1 379 ? -7.011 -18.099 2.644 1.00 97.88 379 ALA A O 1
ATOM 2980 N N . VAL A 1 380 ? -7.552 -17.835 0.489 1.00 98.25 380 VAL A N 1
ATOM 2981 C CA . VAL A 1 380 ? -7.783 -16.380 0.548 1.00 98.25 380 VAL A CA 1
ATOM 2982 C C . VAL A 1 380 ? -8.938 -16.027 1.495 1.00 98.25 380 VAL A C 1
ATOM 2984 O O . VAL A 1 380 ? -8.912 -14.986 2.153 1.00 98.25 380 VAL A O 1
ATOM 2987 N N . GLU A 1 381 ? -9.916 -16.924 1.591 1.00 97.50 381 GLU A N 1
ATOM 2988 C CA . GLU A 1 381 ? -11.121 -16.845 2.418 1.00 97.50 381 GLU A CA 1
ATOM 2989 C C . GLU A 1 381 ? -10.942 -17.322 3.872 1.00 97.50 381 GLU A C 1
ATOM 2991 O O . GLU A 1 381 ? -11.834 -17.104 4.693 1.00 97.50 381 GLU A O 1
ATOM 2996 N N . ASP A 1 382 ? -9.808 -17.942 4.224 1.00 98.19 382 ASP A N 1
ATOM 2997 C CA . ASP A 1 382 ? -9.611 -18.526 5.558 1.00 98.19 382 ASP A CA 1
ATOM 2998 C C . ASP A 1 382 ? -9.645 -17.460 6.652 1.00 98.19 382 ASP A C 1
ATOM 3000 O O . ASP A 1 382 ? -8.924 -16.467 6.588 1.00 98.19 382 ASP A O 1
ATOM 3004 N N . ARG A 1 383 ? -10.424 -17.685 7.706 1.00 97.62 383 ARG A N 1
ATOM 3005 C CA . ARG A 1 383 ? -10.502 -16.799 8.872 1.00 97.62 383 ARG A CA 1
ATOM 3006 C C . ARG A 1 383 ? -9.692 -17.379 10.026 1.00 97.62 383 ARG A C 1
ATOM 3008 O O . ARG A 1 383 ? -9.897 -18.535 10.389 1.00 97.62 383 ARG A O 1
ATOM 3015 N N . ILE A 1 384 ? -8.796 -16.586 10.610 1.00 96.69 384 ILE A N 1
ATOM 3016 C CA . ILE A 1 384 ? -7.859 -17.042 11.654 1.00 96.69 384 ILE A CA 1
ATOM 3017 C C . ILE A 1 384 ? -7.940 -16.233 12.958 1.00 96.69 384 ILE A C 1
ATOM 3019 O O . ILE A 1 384 ? -7.151 -16.462 13.876 1.00 96.69 384 ILE A O 1
ATOM 3023 N N . GLY A 1 385 ? -8.853 -15.272 13.047 1.00 96.00 385 GLY A N 1
ATOM 3024 C CA . GLY A 1 385 ? -9.000 -14.328 14.146 1.00 96.00 385 GLY A CA 1
ATOM 3025 C C . GLY A 1 385 ? -10.459 -14.033 14.506 1.00 96.00 385 GLY A C 1
ATOM 3026 O O . GLY A 1 385 ? -11.364 -14.834 14.261 1.00 96.00 385 GLY A O 1
ATOM 3027 N N . SER A 1 386 ? -10.682 -12.886 15.151 1.00 97.00 386 SER A N 1
ATOM 3028 C CA . SER A 1 386 ? -12.009 -12.411 15.570 1.00 97.00 386 SER A CA 1
ATOM 3029 C C . SER A 1 386 ? -12.611 -11.418 14.575 1.00 97.00 386 SER A C 1
ATOM 3031 O O . SER A 1 386 ? -11.912 -10.833 13.758 1.00 97.00 386 SER A O 1
ATOM 3033 N N . THR A 1 387 ? -13.918 -11.176 14.662 1.00 96.88 387 THR A N 1
ATOM 3034 C CA . THR A 1 387 ? -14.633 -10.224 13.787 1.00 96.88 387 THR A CA 1
ATOM 3035 C C . THR A 1 387 ? -14.567 -8.767 14.247 1.00 96.88 387 THR A C 1
ATOM 3037 O O . THR A 1 387 ? -15.097 -7.878 13.588 1.00 96.88 387 THR A O 1
ATOM 3040 N N . SER A 1 388 ? -13.943 -8.519 15.394 1.00 97.62 388 SER A N 1
ATOM 3041 C CA . SER A 1 388 ? -13.827 -7.214 16.045 1.00 97.62 388 SER A CA 1
ATOM 3042 C C . SER A 1 388 ? -12.550 -7.156 16.884 1.00 97.62 388 SER A C 1
ATOM 3044 O O . SER A 1 388 ? -12.000 -8.198 17.254 1.00 97.62 388 SER A O 1
ATOM 3046 N N . ILE A 1 389 ? -12.094 -5.948 17.215 1.00 98.50 389 ILE A N 1
ATOM 3047 C CA . ILE A 1 389 ? -10.913 -5.695 18.046 1.00 98.50 389 ILE A CA 1
ATOM 3048 C C . ILE A 1 389 ? -11.339 -5.665 19.524 1.00 98.50 389 ILE A C 1
ATOM 3050 O O . ILE A 1 389 ? -11.967 -4.690 19.950 1.00 98.50 389 ILE A O 1
ATOM 3054 N N . PRO A 1 390 ? -11.035 -6.693 20.338 1.00 97.19 390 PRO A N 1
ATOM 3055 C CA . PRO A 1 390 ? -11.223 -6.612 21.781 1.00 97.19 390 PRO A CA 1
ATOM 3056 C C . PRO A 1 390 ? -10.375 -5.482 22.373 1.00 97.19 390 PRO A C 1
ATOM 3058 O O . PRO A 1 390 ? -9.208 -5.299 22.022 1.00 97.19 390 PRO A O 1
ATOM 3061 N N . VAL A 1 391 ? -10.967 -4.735 23.299 1.00 96.44 391 VAL A N 1
ATOM 3062 C CA . VAL A 1 391 ? -10.322 -3.629 24.007 1.00 96.44 391 VAL A CA 1
ATOM 3063 C C . VAL A 1 391 ? -10.674 -3.716 25.487 1.00 96.44 391 VAL A C 1
ATOM 3065 O O . VAL A 1 391 ? -11.793 -4.075 25.849 1.00 96.44 391 VAL A O 1
ATOM 3068 N N . ASP A 1 392 ? -9.706 -3.405 26.344 1.00 95.06 392 ASP A N 1
ATOM 3069 C CA . ASP A 1 392 ? -9.938 -3.255 27.778 1.00 95.06 392 ASP A CA 1
ATOM 3070 C C . ASP A 1 392 ? -10.796 -1.997 28.025 1.00 95.06 392 ASP A C 1
ATOM 3072 O O . ASP A 1 392 ? -10.336 -0.892 27.710 1.00 95.06 392 ASP A O 1
ATOM 3076 N N . PRO A 1 393 ? -12.021 -2.127 28.575 1.00 91.75 393 PRO A N 1
ATOM 3077 C CA . PRO A 1 393 ? -12.907 -0.989 28.796 1.00 91.75 393 PRO A CA 1
ATOM 3078 C C . PRO A 1 393 ? -12.303 0.106 29.682 1.00 91.75 393 PRO A C 1
ATOM 3080 O O . PRO A 1 393 ? -12.645 1.270 29.507 1.00 91.75 393 PRO A O 1
ATOM 3083 N N . GLU A 1 394 ? -11.378 -0.229 30.588 1.00 94.00 394 GLU A N 1
ATOM 3084 C CA . GLU A 1 394 ? -10.736 0.749 31.483 1.00 94.00 394 GLU A CA 1
ATOM 3085 C C . GLU A 1 394 ? -9.737 1.666 30.756 1.00 94.00 394 GLU A C 1
ATOM 3087 O O . GLU A 1 394 ? -9.369 2.738 31.250 1.00 94.00 394 GLU A O 1
ATOM 3092 N N . LYS A 1 395 ? -9.302 1.281 29.549 1.00 97.12 395 LYS A N 1
ATOM 3093 C CA . LYS A 1 395 ? -8.498 2.154 28.685 1.00 97.12 395 LYS A CA 1
ATOM 3094 C C . LYS A 1 395 ? -9.346 3.191 27.956 1.00 97.12 395 LYS A C 1
ATOM 3096 O O . LYS A 1 395 ? -8.794 4.196 27.507 1.00 97.12 395 LYS A O 1
ATOM 3101 N N . ILE A 1 396 ? -10.650 2.958 27.804 1.00 98.19 396 ILE A N 1
ATOM 3102 C CA . ILE A 1 396 ? -11.532 3.844 27.044 1.00 98.19 396 ILE A CA 1
ATOM 3103 C C . ILE A 1 396 ? -11.805 5.092 27.877 1.00 98.19 396 ILE A C 1
ATOM 3105 O O . ILE A 1 396 ? -12.395 5.035 28.953 1.00 98.19 396 ILE A O 1
ATOM 3109 N N . ILE A 1 397 ? -11.374 6.241 27.365 1.00 98.31 397 ILE A N 1
ATOM 3110 C CA . ILE A 1 397 ? -11.584 7.536 28.023 1.00 98.31 397 ILE A CA 1
ATOM 3111 C C . ILE A 1 397 ? -12.663 8.368 27.342 1.00 98.31 397 ILE A C 1
ATOM 3113 O O . ILE A 1 397 ? -13.211 9.262 27.982 1.00 98.31 397 ILE A O 1
ATOM 3117 N N . ALA A 1 398 ? -12.983 8.066 26.081 1.00 98.31 398 ALA A N 1
ATOM 3118 C CA . ALA A 1 398 ? -14.011 8.760 25.323 1.00 98.31 398 ALA A CA 1
ATOM 3119 C C . ALA A 1 398 ? -14.617 7.878 24.227 1.00 98.31 398 ALA A C 1
ATOM 3121 O O . ALA A 1 398 ? -13.912 7.125 23.552 1.00 98.31 398 ALA A O 1
ATOM 3122 N N . VAL A 1 399 ? -15.922 8.040 24.028 1.00 97.62 399 VAL A N 1
ATOM 3123 C CA . VAL A 1 399 ? -16.658 7.614 22.839 1.00 97.62 399 VAL A CA 1
ATOM 3124 C C . VAL A 1 399 ? -17.227 8.878 22.206 1.00 97.62 399 VAL A C 1
ATOM 3126 O O . VAL A 1 399 ? -17.898 9.656 22.880 1.00 97.62 399 VAL A O 1
ATOM 3129 N N . VAL A 1 400 ? -16.927 9.108 20.934 1.00 97.19 400 VAL A N 1
ATOM 3130 C CA . VAL A 1 400 ? -17.308 10.317 20.195 1.00 97.19 400 VAL A CA 1
ATOM 3131 C C . VAL A 1 400 ? -18.116 9.894 18.975 1.00 97.19 400 VAL A C 1
ATOM 3133 O O . VAL A 1 400 ? -17.739 8.954 18.282 1.00 97.19 400 VAL A O 1
ATOM 3136 N N . GLU A 1 401 ? -19.232 10.563 18.703 1.00 95.00 401 GLU A N 1
ATOM 3137 C CA . GLU A 1 401 ? -19.961 10.350 17.450 1.00 95.00 401 GLU A CA 1
ATOM 3138 C C . GLU A 1 401 ? -19.220 11.027 16.288 1.00 95.00 401 GLU A C 1
ATOM 3140 O O . GLU A 1 401 ? -18.819 12.187 16.384 1.00 95.00 401 GLU A O 1
ATOM 3145 N N . SER A 1 402 ? -19.061 10.299 15.184 1.00 92.81 402 SER A N 1
ATOM 3146 C CA . SER A 1 402 ? -18.626 10.829 13.894 1.00 92.81 402 SER A CA 1
ATOM 3147 C C . SER A 1 402 ? -19.756 10.676 12.882 1.00 92.81 402 SER A C 1
ATOM 3149 O O . SER A 1 402 ? -20.451 9.665 12.857 1.00 92.81 402 SER A O 1
ATOM 3151 N N . ASP A 1 403 ? -19.948 11.676 12.033 1.00 89.88 403 ASP A N 1
ATOM 3152 C CA . ASP A 1 403 ? -20.963 11.678 10.978 1.00 89.88 403 ASP A CA 1
ATOM 3153 C C . ASP A 1 403 ? -20.364 12.009 9.604 1.00 89.88 403 ASP A C 1
ATOM 3155 O O . ASP A 1 403 ? -21.081 12.366 8.666 1.00 89.88 403 ASP A O 1
ATOM 3159 N N . ARG A 1 404 ? -19.039 11.892 9.462 1.00 91.19 404 ARG A N 1
ATOM 3160 C CA . ARG A 1 404 ? -18.311 12.225 8.233 1.00 91.19 404 ARG A CA 1
ATOM 3161 C C . ARG A 1 404 ? -17.961 10.962 7.447 1.00 91.19 404 ARG A C 1
ATOM 3163 O O . ARG A 1 404 ? -17.446 10.017 8.039 1.00 91.19 404 ARG A O 1
ATOM 3170 N N . PRO A 1 405 ? -18.203 10.917 6.125 1.00 90.38 405 PRO A N 1
ATOM 3171 C CA . PRO A 1 405 ? -17.806 9.771 5.317 1.00 90.38 405 PRO A CA 1
ATOM 3172 C C . PRO A 1 405 ? -16.284 9.749 5.135 1.00 90.38 405 PRO A C 1
ATOM 3174 O O . PRO A 1 405 ? -15.613 10.765 5.335 1.00 90.38 405 PRO A O 1
ATOM 3177 N N . ASP A 1 406 ? -15.744 8.608 4.716 1.00 90.56 406 ASP A N 1
ATOM 3178 C CA . ASP A 1 406 ? -14.382 8.568 4.186 1.00 90.56 406 ASP A CA 1
ATOM 3179 C C . ASP A 1 406 ? -14.274 9.414 2.906 1.00 90.56 406 ASP A C 1
ATOM 3181 O O . ASP A 1 406 ? -15.206 9.467 2.098 1.00 90.56 406 ASP A O 1
ATOM 3185 N N . ASN A 1 407 ? -13.133 10.085 2.722 1.00 86.62 407 ASN A N 1
ATOM 3186 C CA . ASN A 1 407 ? -12.907 11.000 1.606 1.00 86.62 407 ASN A CA 1
ATOM 3187 C C . ASN A 1 407 ? -11.634 10.645 0.828 1.00 86.62 407 ASN A C 1
ATOM 3189 O O . ASN A 1 407 ? -10.528 11.086 1.133 1.00 86.62 407 ASN A O 1
ATOM 3193 N N . THR A 1 408 ? -11.803 9.852 -0.222 1.00 86.88 408 THR A N 1
ATOM 3194 C CA . THR A 1 408 ? -10.712 9.318 -1.054 1.00 86.88 408 THR A CA 1
ATOM 3195 C C . THR A 1 408 ? -10.520 10.080 -2.374 1.00 86.88 408 THR A C 1
ATOM 3197 O O . THR A 1 408 ? -9.574 9.788 -3.115 1.00 86.88 408 THR A O 1
ATOM 3200 N N . GLY A 1 409 ? -11.378 11.070 -2.656 1.00 85.19 409 GLY A N 1
ATOM 3201 C CA . GLY A 1 409 ? -11.440 11.788 -3.932 1.00 85.19 409 GLY A CA 1
ATOM 3202 C C . GLY A 1 409 ? -12.082 10.981 -5.070 1.00 85.19 409 GLY A C 1
ATOM 3203 O O . GLY A 1 409 ? -12.563 9.866 -4.886 1.00 85.19 409 GLY A O 1
ATOM 3204 N N . SER A 1 410 ? -12.118 11.563 -6.270 1.00 83.12 410 SER A N 1
ATOM 3205 C CA . SER A 1 410 ? -12.585 10.878 -7.483 1.00 83.12 410 SER A CA 1
ATOM 3206 C C . SER A 1 410 ? -11.497 9.985 -8.075 1.00 83.12 410 SER A C 1
ATOM 3208 O O . SER A 1 410 ? -10.320 10.351 -8.057 1.00 83.12 410 SER A O 1
ATOM 3210 N N . ASN A 1 411 ? -11.891 8.875 -8.697 1.00 78.44 411 ASN A N 1
ATOM 3211 C CA . ASN A 1 411 ? -10.970 8.092 -9.514 1.00 78.44 411 ASN A CA 1
ATOM 3212 C C . ASN A 1 411 ? -10.723 8.746 -10.873 1.00 78.44 411 ASN A C 1
ATOM 3214 O O . ASN A 1 411 ? -11.644 9.249 -11.517 1.00 78.44 411 ASN A O 1
ATOM 3218 N N . THR A 1 412 ? -9.473 8.684 -11.321 1.00 79.19 412 THR A N 1
ATOM 3219 C CA . THR A 1 412 ? -9.098 9.036 -12.691 1.00 79.19 412 THR A CA 1
ATOM 3220 C C . THR A 1 412 ? -9.380 7.840 -13.606 1.00 79.19 412 THR A C 1
ATOM 3222 O O . THR A 1 412 ? -8.950 6.733 -13.272 1.00 79.19 412 THR A O 1
ATOM 3225 N N . PRO A 1 413 ? -10.086 8.025 -14.735 1.00 81.81 413 PRO A N 1
ATOM 3226 C CA . PRO A 1 413 ? -10.262 6.973 -15.731 1.00 81.81 413 PRO A CA 1
ATOM 3227 C C . PRO A 1 413 ? -8.935 6.518 -16.351 1.00 81.81 413 PRO A C 1
ATOM 3229 O O . PRO A 1 413 ? -8.008 7.319 -16.499 1.00 81.81 413 PRO A O 1
ATOM 3232 N N . ALA A 1 414 ? -8.891 5.253 -16.778 1.00 85.94 414 ALA A N 1
ATOM 3233 C CA . ALA A 1 414 ? -7.777 4.704 -17.547 1.00 85.94 414 ALA A CA 1
ATOM 3234 C C . ALA A 1 414 ? -7.546 5.515 -18.831 1.00 85.94 414 ALA A C 1
ATOM 3236 O O . ALA A 1 414 ? -8.481 5.740 -19.600 1.00 85.94 414 ALA A O 1
ATOM 3237 N N . ASP A 1 415 ? -6.301 5.940 -19.047 1.00 91.81 415 ASP A N 1
ATOM 3238 C CA . ASP A 1 415 ? -5.850 6.554 -20.297 1.00 91.81 415 ASP A CA 1
ATOM 3239 C C . ASP A 1 415 ? -5.290 5.489 -21.261 1.00 91.81 415 ASP A C 1
ATOM 3241 O O . ASP A 1 415 ? -5.161 4.314 -20.908 1.00 91.81 415 ASP A O 1
ATOM 3245 N N . GLU A 1 416 ? -4.980 5.883 -22.499 1.00 95.00 416 GLU A N 1
ATOM 3246 C CA . GLU A 1 416 ? -4.467 4.969 -23.533 1.00 95.00 416 GLU A CA 1
ATOM 3247 C C . GLU A 1 416 ? -3.172 4.266 -23.099 1.00 95.00 416 GLU A C 1
ATOM 3249 O O . GLU A 1 416 ? -3.015 3.066 -23.326 1.00 95.00 416 GLU A O 1
ATOM 3254 N N . THR A 1 417 ? -2.284 4.983 -22.406 1.00 96.06 417 THR A N 1
ATOM 3255 C CA . THR A 1 417 ? -1.040 4.444 -21.843 1.00 96.06 417 THR A CA 1
ATOM 3256 C C . THR A 1 417 ? -1.330 3.335 -20.831 1.00 96.06 417 THR A C 1
ATOM 3258 O O . THR A 1 417 ? -0.762 2.246 -20.915 1.00 96.06 417 THR A O 1
ATOM 3261 N N . ALA A 1 418 ? -2.244 3.574 -19.889 1.00 95.75 418 ALA A N 1
ATOM 3262 C CA . ALA A 1 418 ? -2.648 2.593 -18.890 1.00 95.75 418 ALA A CA 1
ATOM 3263 C C . ALA A 1 418 ? -3.320 1.364 -19.525 1.00 95.75 418 ALA A C 1
ATOM 3265 O O . ALA A 1 418 ? -3.068 0.238 -19.094 1.00 95.75 418 ALA A O 1
ATOM 3266 N N . VAL A 1 419 ? -4.134 1.563 -20.567 1.00 95.94 419 VAL A N 1
ATOM 3267 C CA . VAL A 1 419 ? -4.767 0.474 -21.326 1.00 95.94 419 VAL A CA 1
ATOM 3268 C C . VAL A 1 419 ? -3.729 -0.368 -22.073 1.00 95.94 419 VAL A C 1
ATOM 3270 O O . VAL A 1 419 ? -3.818 -1.594 -22.032 1.00 95.94 419 VAL A O 1
ATOM 3273 N N . ALA A 1 420 ? -2.729 0.250 -22.708 1.00 98.00 420 ALA A N 1
ATOM 3274 C CA . ALA A 1 420 ? -1.653 -0.466 -23.397 1.00 98.00 420 ALA A CA 1
ATOM 3275 C C . ALA A 1 420 ? -0.829 -1.329 -22.426 1.00 98.00 420 ALA A C 1
ATOM 3277 O O . ALA A 1 420 ? -0.624 -2.518 -22.671 1.00 98.00 420 ALA A O 1
ATOM 3278 N N . ILE A 1 421 ? -0.447 -0.760 -21.275 1.00 98.25 421 ILE A N 1
ATOM 3279 C CA . ILE A 1 421 ? 0.245 -1.489 -20.202 1.00 98.25 421 ILE A CA 1
ATOM 3280 C C . ILE A 1 421 ? -0.587 -2.690 -19.730 1.00 98.25 421 ILE A C 1
ATOM 3282 O O . ILE A 1 421 ? -0.069 -3.804 -19.625 1.00 98.25 421 ILE A O 1
ATOM 3286 N N . ALA A 1 422 ? -1.882 -2.484 -19.472 1.00 97.06 422 ALA A N 1
ATOM 3287 C CA . ALA A 1 422 ? -2.785 -3.560 -19.073 1.00 97.06 422 ALA A CA 1
ATOM 3288 C C . ALA A 1 422 ? -2.883 -4.656 -20.147 1.00 97.06 422 ALA A C 1
ATOM 3290 O O . ALA A 1 422 ? -2.871 -5.838 -19.810 1.00 97.06 422 ALA A O 1
ATOM 3291 N N . GLY A 1 423 ? -2.924 -4.277 -21.428 1.00 97.88 423 GLY A N 1
ATOM 3292 C CA . GLY A 1 423 ? -2.957 -5.204 -22.559 1.00 97.88 423 GLY A CA 1
ATOM 3293 C C . GLY A 1 423 ? -1.745 -6.133 -22.601 1.00 97.88 423 GLY A C 1
ATOM 3294 O O . GLY A 1 423 ? -1.918 -7.351 -22.617 1.00 97.88 423 GLY A O 1
ATOM 3295 N N . HIS A 1 424 ? -0.529 -5.581 -22.537 1.00 98.56 424 HIS A N 1
ATOM 3296 C CA . HIS A 1 424 ? 0.703 -6.380 -22.515 1.00 98.56 424 HIS A CA 1
ATOM 3297 C C . HIS A 1 424 ? 0.757 -7.343 -21.329 1.00 98.56 424 HIS A C 1
ATOM 3299 O O . HIS A 1 424 ? 1.179 -8.492 -21.465 1.00 98.56 424 HIS A O 1
ATOM 3305 N N . LEU A 1 425 ? 0.309 -6.886 -20.159 1.00 97.94 425 LEU A N 1
ATOM 3306 C CA . LEU A 1 425 ? 0.304 -7.715 -18.964 1.00 97.94 425 LEU A CA 1
ATOM 3307 C C . LEU A 1 425 ? -0.717 -8.858 -19.053 1.00 97.94 425 LEU A C 1
ATOM 3309 O O . LEU A 1 425 ? -0.406 -9.988 -18.682 1.00 97.94 425 LEU A O 1
ATOM 3313 N N . ILE A 1 426 ? -1.920 -8.590 -19.560 1.00 97.44 426 ILE A N 1
ATOM 3314 C CA . ILE A 1 426 ? -2.957 -9.615 -19.738 1.00 97.44 426 ILE A CA 1
ATOM 3315 C C . ILE A 1 426 ? -2.511 -10.656 -20.767 1.00 97.44 426 ILE A C 1
ATOM 3317 O O . ILE A 1 426 ? -2.623 -11.848 -20.490 1.00 97.44 426 ILE A O 1
ATOM 3321 N N . GLU A 1 427 ? -1.931 -10.229 -21.892 1.00 98.31 427 GLU A N 1
ATOM 3322 C CA . GLU A 1 427 ? -1.357 -11.133 -22.897 1.00 98.31 427 GLU A CA 1
ATOM 3323 C C . GLU A 1 427 ? -0.288 -12.051 -22.281 1.00 98.31 427 GLU A C 1
ATOM 3325 O O . GLU A 1 427 ? -0.286 -13.264 -22.507 1.00 98.31 427 GLU A O 1
ATOM 3330 N N . PHE A 1 428 ? 0.594 -11.497 -21.445 1.00 98.62 428 PHE A N 1
ATOM 3331 C CA . PHE A 1 428 ? 1.594 -12.280 -20.723 1.00 98.62 428 PHE A CA 1
ATOM 3332 C C . PHE A 1 428 ? 0.961 -13.307 -19.778 1.00 98.62 428 PHE A C 1
ATOM 3334 O O . PHE A 1 428 ? 1.352 -14.474 -19.791 1.00 98.62 428 PHE A O 1
ATOM 3341 N N . LEU A 1 429 ? -0.046 -12.919 -18.991 1.00 98.50 429 LEU A N 1
ATOM 3342 C CA . LEU A 1 429 ? -0.736 -13.844 -18.088 1.00 98.50 429 LEU A CA 1
ATOM 3343 C C . LEU A 1 429 ? -1.454 -14.963 -18.859 1.00 98.50 429 LEU A C 1
ATOM 3345 O O . LEU A 1 429 ? -1.371 -16.127 -18.468 1.00 98.50 429 LEU A O 1
ATOM 3349 N N . GLU A 1 430 ? -2.105 -14.648 -19.981 1.00 98.44 430 GLU A N 1
ATOM 3350 C CA . GLU A 1 430 ? -2.712 -15.647 -20.868 1.00 98.44 430 GLU A CA 1
ATOM 3351 C C . GLU A 1 430 ? -1.662 -16.613 -21.425 1.00 98.44 430 GLU A C 1
ATOM 3353 O O . GLU A 1 430 ? -1.880 -17.830 -21.465 1.00 98.44 430 GLU A O 1
ATOM 3358 N N . HIS A 1 431 ? -0.500 -16.089 -21.818 1.00 98.62 431 HIS A N 1
ATOM 3359 C CA . HIS A 1 431 ? 0.618 -16.896 -22.284 1.00 98.62 431 HIS A CA 1
ATOM 3360 C C . HIS A 1 431 ? 1.138 -17.838 -21.187 1.00 98.62 431 HIS A C 1
ATOM 3362 O O . HIS A 1 431 ? 1.330 -19.029 -21.443 1.00 98.62 431 HIS A O 1
ATOM 3368 N N . GLU A 1 432 ? 1.320 -17.352 -19.957 1.00 98.81 432 GLU A N 1
ATOM 3369 C CA . GLU A 1 432 ? 1.746 -18.176 -18.818 1.00 98.81 432 GLU A CA 1
ATOM 3370 C C . GLU A 1 432 ? 0.738 -19.294 -18.505 1.00 98.81 432 GLU A C 1
ATOM 3372 O O . GLU A 1 432 ? 1.143 -20.424 -18.211 1.00 98.81 432 GLU A O 1
ATOM 3377 N N . VAL A 1 433 ? -0.566 -19.020 -18.630 1.00 98.62 433 VAL A N 1
ATOM 3378 C CA . VAL A 1 433 ? -1.623 -20.038 -18.510 1.00 98.62 433 VAL A CA 1
ATOM 3379 C C . VAL A 1 433 ? -1.538 -21.060 -19.641 1.00 98.62 433 VAL A C 1
ATOM 3381 O O . VAL A 1 433 ? -1.551 -22.266 -19.390 1.00 98.62 433 VAL A O 1
ATOM 3384 N N . LYS A 1 434 ? -1.402 -20.605 -20.891 1.00 98.56 434 LYS A N 1
ATOM 3385 C CA . LYS A 1 434 ? -1.272 -21.477 -22.069 1.00 98.56 434 LYS A CA 1
ATOM 3386 C C . LYS A 1 434 ? -0.069 -22.416 -21.960 1.00 98.56 434 LYS A C 1
ATOM 3388 O O . LYS A 1 434 ? -0.143 -23.555 -22.412 1.00 98.56 434 LYS A O 1
ATOM 3393 N N . MET A 1 435 ? 1.018 -21.947 -21.353 1.00 98.62 435 MET A N 1
ATOM 3394 C CA . MET A 1 435 ? 2.238 -22.727 -21.139 1.00 98.62 435 MET A CA 1
ATOM 3395 C C . MET A 1 435 ? 2.209 -23.592 -19.871 1.00 98.62 435 MET A C 1
ATOM 3397 O O . MET A 1 435 ? 3.194 -24.264 -19.572 1.00 98.62 435 MET A O 1
ATOM 3401 N N . GLY A 1 436 ? 1.108 -23.585 -19.112 1.00 98.19 436 GLY A N 1
ATOM 3402 C CA . GLY A 1 436 ? 0.958 -24.379 -17.891 1.00 98.19 436 GLY A CA 1
ATOM 3403 C C . GLY A 1 436 ? 1.805 -23.894 -16.710 1.00 98.19 436 GLY A C 1
ATOM 3404 O O . GLY A 1 436 ? 2.002 -24.647 -15.758 1.00 98.19 436 GLY A O 1
ATOM 3405 N N . ARG A 1 437 ? 2.317 -22.657 -16.758 1.00 98.56 437 ARG A N 1
ATOM 3406 C CA . ARG A 1 437 ? 3.090 -22.036 -15.667 1.00 98.56 437 ARG A CA 1
ATOM 3407 C C . ARG A 1 437 ? 2.200 -21.323 -14.648 1.00 98.56 437 ARG A C 1
ATOM 3409 O O . ARG A 1 437 ? 2.599 -21.185 -13.493 1.00 98.56 437 ARG A O 1
ATOM 3416 N N . LEU A 1 438 ? 0.993 -20.934 -15.062 1.00 98.62 438 LEU A N 1
ATOM 3417 C CA . LEU A 1 438 ? -0.088 -20.466 -14.196 1.00 98.62 438 LEU A CA 1
ATOM 3418 C C . LEU A 1 438 ? -1.362 -21.302 -14.417 1.00 98.62 438 LEU A C 1
ATOM 3420 O O . LEU A 1 438 ? -1.598 -21.791 -15.524 1.00 98.62 438 LEU A O 1
ATOM 3424 N N . PRO A 1 439 ? -2.204 -21.483 -13.386 1.00 98.12 439 PRO A N 1
ATOM 3425 C CA . PRO A 1 439 ? -3.515 -22.107 -13.545 1.00 98.12 439 PRO A CA 1
ATOM 3426 C C . PRO A 1 439 ? -4.500 -21.159 -14.256 1.00 98.12 439 PRO A C 1
ATOM 3428 O O . PRO A 1 439 ? -4.302 -19.947 -14.281 1.00 98.12 439 PRO A O 1
ATOM 3431 N N . LYS A 1 440 ? -5.606 -21.697 -14.791 1.00 97.50 440 LYS A N 1
ATOM 3432 C CA . LYS A 1 440 ? -6.604 -20.925 -15.566 1.00 97.50 440 LYS A CA 1
ATOM 3433 C C . LYS A 1 440 ? -7.247 -19.774 -14.789 1.00 97.50 440 LYS A C 1
ATOM 3435 O O . LYS A 1 440 ? -7.567 -18.749 -15.376 1.00 97.50 440 LYS A O 1
ATOM 3440 N N . GLN A 1 441 ? -7.428 -19.956 -13.487 1.00 96.44 441 GLN A N 1
ATOM 3441 C CA . GLN A 1 441 ? -7.959 -18.953 -12.566 1.00 96.44 441 GLN A CA 1
ATOM 3442 C C . GLN A 1 441 ? -6.887 -17.997 -12.012 1.00 96.44 441 GLN A C 1
ATOM 3444 O O . GLN A 1 441 ? -7.178 -17.199 -11.124 1.00 96.44 441 GLN A O 1
ATOM 3449 N N . LEU A 1 442 ? -5.650 -18.091 -12.519 1.00 98.44 442 LEU A N 1
ATOM 3450 C CA . LEU A 1 442 ? -4.460 -17.433 -11.982 1.00 98.44 442 LEU A CA 1
ATOM 3451 C C . LEU A 1 442 ? -4.201 -17.803 -10.508 1.00 98.44 442 LEU A C 1
ATOM 3453 O O . LEU A 1 442 ? -4.759 -18.755 -9.960 1.00 98.44 442 LEU A O 1
ATOM 3457 N N . LEU A 1 443 ? -3.275 -17.085 -9.886 1.00 98.62 443 LEU A N 1
ATOM 3458 C CA . LEU A 1 443 ? -3.020 -17.138 -8.448 1.00 98.62 443 LEU A CA 1
ATOM 3459 C C . LEU A 1 443 ? -3.538 -15.844 -7.801 1.00 98.62 443 LEU A C 1
ATOM 3461 O O . LEU A 1 443 ? -3.873 -14.909 -8.534 1.00 98.62 443 LEU A O 1
ATOM 3465 N N . PRO A 1 444 ? -3.631 -15.762 -6.458 1.00 98.75 444 PRO A N 1
ATOM 3466 C CA . PRO A 1 444 ? -4.168 -14.583 -5.794 1.00 98.75 444 PRO A CA 1
ATOM 3467 C C . PRO A 1 444 ? -3.478 -13.292 -6.236 1.00 98.75 444 PRO A C 1
ATOM 3469 O O . PRO A 1 444 ? -2.255 -13.175 -6.180 1.00 98.75 444 PRO A O 1
ATOM 3472 N N . LEU A 1 445 ? -4.268 -12.326 -6.695 1.00 98.50 445 LEU A N 1
ATOM 3473 C CA . LEU A 1 445 ? -3.740 -11.074 -7.227 1.00 98.50 445 LEU A CA 1
ATOM 3474 C C . LEU A 1 445 ? -3.525 -10.050 -6.112 1.00 98.50 445 LEU A C 1
ATOM 3476 O O . LEU A 1 445 ? -4.412 -9.846 -5.280 1.00 98.50 445 LEU A O 1
ATOM 3480 N N . GLN A 1 446 ? -2.389 -9.358 -6.159 1.00 98.44 446 GLN A N 1
ATOM 3481 C CA . GLN A 1 446 ? -2.167 -8.087 -5.481 1.00 98.44 446 GLN A CA 1
ATOM 3482 C C . GLN A 1 446 ? -1.966 -6.990 -6.522 1.00 98.44 446 GLN A C 1
ATOM 3484 O O . GLN A 1 446 ? -1.201 -7.150 -7.471 1.00 98.44 446 GLN A O 1
ATOM 3489 N N . SER A 1 447 ? -2.630 -5.856 -6.311 1.00 93.12 447 SER A N 1
ATOM 3490 C CA . SER A 1 447 ? -2.474 -4.670 -7.148 1.00 93.12 447 SER A CA 1
ATOM 3491 C C . SER A 1 447 ? -2.312 -3.433 -6.277 1.00 93.12 447 SER A C 1
ATOM 3493 O O . SER A 1 447 ? -3.051 -3.256 -5.306 1.00 93.12 447 SER A O 1
ATOM 3495 N N . GLY A 1 448 ? -1.356 -2.575 -6.635 1.00 86.81 448 GLY A N 1
ATOM 3496 C CA . GLY A 1 448 ? -1.180 -1.258 -6.025 1.00 86.81 448 GLY A CA 1
ATOM 3497 C C . GLY A 1 448 ? -2.324 -0.282 -6.339 1.00 86.81 448 GLY A C 1
ATOM 3498 O O . GLY A 1 448 ? -3.326 -0.636 -6.964 1.00 86.81 448 GLY A O 1
ATOM 3499 N N . ILE A 1 449 ? -2.163 0.974 -5.914 1.00 85.75 449 ILE A N 1
ATOM 3500 C CA . ILE A 1 449 ? -3.111 2.073 -6.170 1.00 85.75 449 ILE A CA 1
ATOM 3501 C C . ILE A 1 449 ? -2.710 2.855 -7.424 1.00 85.75 449 ILE A C 1
ATOM 3503 O O . ILE A 1 449 ? -1.529 3.110 -7.643 1.00 85.75 449 ILE A O 1
ATOM 3507 N N . GLY A 1 450 ? -3.694 3.302 -8.210 1.00 85.44 450 GLY A N 1
ATOM 3508 C CA . GLY A 1 450 ? -3.481 4.288 -9.274 1.00 85.44 450 GLY A CA 1
ATOM 3509 C C . GLY A 1 450 ? -4.113 3.927 -10.614 1.00 85.44 450 GLY A C 1
ATOM 3510 O O . GLY A 1 450 ? -4.743 2.883 -10.771 1.00 85.44 450 GLY A O 1
ATOM 3511 N N . ASN A 1 451 ? -3.929 4.812 -11.598 1.00 87.81 451 ASN A N 1
ATOM 3512 C CA . ASN A 1 451 ? -4.600 4.699 -12.896 1.00 87.81 451 ASN A CA 1
ATOM 3513 C C . ASN A 1 451 ? -4.284 3.378 -13.618 1.00 87.81 451 ASN A C 1
ATOM 3515 O O . ASN A 1 451 ? -5.175 2.685 -14.099 1.00 87.81 451 ASN A O 1
ATOM 3519 N N . ILE A 1 452 ? -3.005 2.994 -13.632 1.00 92.12 452 ILE A N 1
ATOM 3520 C CA . ILE A 1 452 ? -2.548 1.777 -14.313 1.00 92.12 452 ILE A CA 1
ATOM 3521 C C . ILE A 1 452 ? -3.053 0.526 -13.594 1.00 92.12 452 ILE A C 1
ATOM 3523 O O . ILE A 1 452 ? -3.548 -0.389 -14.242 1.00 92.12 452 ILE A O 1
ATOM 3527 N N . ALA A 1 453 ? -3.009 0.511 -12.260 1.00 90.31 453 ALA A N 1
ATOM 3528 C CA . ALA A 1 453 ? -3.581 -0.572 -11.466 1.00 90.31 453 ALA A CA 1
ATOM 3529 C C . ALA A 1 453 ? -5.079 -0.763 -11.763 1.00 90.31 453 ALA A C 1
ATOM 3531 O O . ALA A 1 453 ? -5.527 -1.879 -12.013 1.00 90.31 453 ALA A O 1
ATOM 3532 N N . ASN A 1 454 ? -5.845 0.331 -11.828 1.00 89.31 454 ASN A N 1
ATOM 3533 C CA . ASN A 1 454 ? -7.254 0.286 -12.214 1.00 89.31 454 ASN A CA 1
ATOM 3534 C C . ASN A 1 454 ? -7.453 -0.253 -13.640 1.00 89.31 454 ASN A C 1
ATOM 3536 O O . ASN A 1 454 ? -8.347 -1.067 -13.861 1.00 89.31 454 ASN A O 1
ATOM 3540 N N . ALA A 1 455 ? -6.618 0.151 -14.600 1.00 93.12 455 ALA A N 1
ATOM 3541 C CA . ALA A 1 455 ? -6.682 -0.367 -15.966 1.00 93.12 455 ALA A CA 1
ATOM 3542 C C . ALA A 1 455 ? -6.399 -1.877 -16.030 1.00 93.12 455 ALA A C 1
ATOM 3544 O O . ALA A 1 455 ? -7.106 -2.598 -16.732 1.00 93.12 455 ALA A O 1
ATOM 3545 N N . ILE A 1 456 ? -5.424 -2.366 -15.257 1.00 93.50 456 ILE A N 1
ATOM 3546 C CA . ILE A 1 456 ? -5.100 -3.795 -15.153 1.00 93.50 456 ILE A CA 1
ATOM 3547 C C . ILE A 1 456 ? -6.291 -4.574 -14.584 1.00 93.50 456 ILE A C 1
ATOM 3549 O O . ILE A 1 456 ? -6.733 -5.542 -15.198 1.00 93.50 456 ILE A O 1
ATOM 3553 N N . ILE A 1 457 ? -6.860 -4.137 -13.455 1.00 93.38 457 ILE A N 1
ATOM 3554 C CA . ILE A 1 457 ? -8.002 -4.819 -12.822 1.00 93.38 457 ILE A CA 1
ATOM 3555 C C . ILE A 1 457 ? -9.246 -4.774 -13.720 1.00 93.38 457 ILE A C 1
ATOM 3557 O O . ILE A 1 457 ? -9.899 -5.799 -13.919 1.00 93.38 457 ILE A O 1
ATOM 3561 N N . GLY A 1 458 ? -9.539 -3.629 -14.342 1.00 91.44 458 GLY A N 1
ATOM 3562 C CA . GLY A 1 458 ? -10.630 -3.505 -15.312 1.00 91.44 458 GLY A CA 1
ATOM 3563 C C . GLY A 1 458 ? -10.420 -4.364 -16.565 1.00 91.44 458 GLY A C 1
ATOM 3564 O O . GLY A 1 458 ? -11.376 -4.914 -17.114 1.00 91.44 458 GLY A O 1
ATOM 3565 N N . GLY A 1 459 ? -9.172 -4.518 -17.010 1.00 91.69 459 GLY A N 1
ATOM 3566 C CA . GLY A 1 459 ? -8.800 -5.42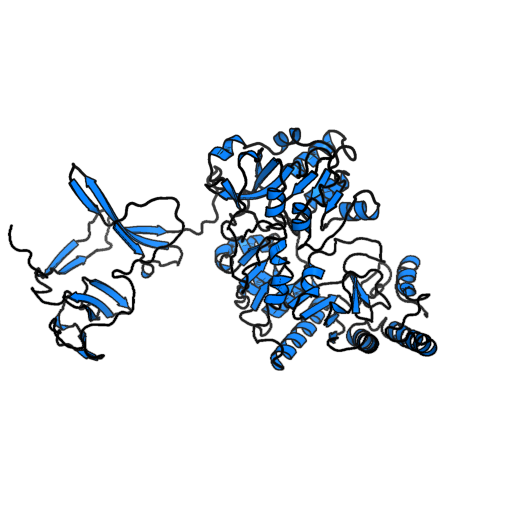6 -18.089 1.00 91.69 459 GLY A CA 1
ATOM 3567 C C . GLY A 1 459 ? -8.991 -6.893 -17.700 1.00 91.69 459 GLY A C 1
ATOM 3568 O O . GLY A 1 459 ? -9.574 -7.647 -18.472 1.00 91.69 459 GLY A O 1
ATOM 3569 N N . LEU A 1 460 ? -8.610 -7.289 -16.482 1.00 92.00 460 LEU A N 1
ATOM 3570 C CA . LEU A 1 460 ? -8.823 -8.642 -15.949 1.00 92.00 460 LEU A CA 1
ATOM 3571 C C . LEU A 1 460 ? -10.311 -8.990 -15.808 1.00 92.00 460 LEU A C 1
ATOM 3573 O O . LEU A 1 460 ? -10.712 -10.094 -16.171 1.00 92.00 460 LEU A O 1
ATOM 3577 N N . ALA A 1 461 ? -11.145 -8.040 -15.373 1.00 91.06 461 ALA A N 1
ATOM 3578 C CA . ALA A 1 461 ? -12.599 -8.215 -15.327 1.00 91.06 461 ALA A CA 1
ATOM 3579 C C . ALA A 1 461 ? -13.200 -8.491 -16.723 1.00 91.06 461 ALA A C 1
ATOM 3581 O O . ALA A 1 461 ? -14.175 -9.235 -16.869 1.00 91.06 461 ALA A O 1
ATOM 3582 N N . LYS A 1 462 ? -12.595 -7.946 -17.784 1.00 91.69 462 LYS A N 1
ATOM 3583 C CA . LYS A 1 462 ? -13.011 -8.171 -19.180 1.00 91.69 462 LYS A CA 1
ATOM 3584 C C . LYS A 1 462 ? -12.324 -9.377 -19.831 1.00 91.69 462 LYS A C 1
ATOM 3586 O O . LYS A 1 462 ? -12.910 -9.972 -20.730 1.00 91.69 462 LYS A O 1
ATOM 3591 N N . GLY A 1 463 ? -11.139 -9.753 -19.355 1.00 90.44 463 GLY A N 1
ATOM 3592 C CA . GLY A 1 463 ? -10.304 -10.839 -19.873 1.00 90.44 463 GLY A CA 1
ATOM 3593 C C . GLY A 1 463 ? -10.869 -12.245 -19.629 1.00 90.44 463 GLY A C 1
ATOM 3594 O O . GLY A 1 463 ? -11.956 -12.396 -19.067 1.00 90.44 463 GLY A O 1
ATOM 3595 N N . PRO A 1 464 ? -10.156 -13.303 -20.045 1.00 93.81 464 PRO A N 1
ATOM 3596 C CA . PRO A 1 464 ? -10.686 -14.670 -20.059 1.00 93.81 464 PRO A CA 1
ATOM 3597 C C . PRO A 1 464 ? -10.631 -15.384 -18.700 1.00 93.81 464 PRO A C 1
ATOM 3599 O O . PRO A 1 464 ? -11.068 -16.528 -18.599 1.00 93.81 464 PRO A O 1
ATOM 3602 N N . PHE A 1 465 ? -10.057 -14.760 -17.669 1.00 96.75 465 PHE A N 1
ATOM 3603 C CA . PHE A 1 465 ? -9.849 -15.397 -16.371 1.00 96.75 465 PHE A CA 1
ATOM 3604 C C . PHE A 1 465 ? -11.142 -15.418 -15.551 1.00 96.75 465 PHE A C 1
ATOM 3606 O O . PHE A 1 465 ? -11.830 -14.407 -15.418 1.00 96.75 465 PHE A O 1
ATOM 3613 N N . GLU A 1 466 ? -11.452 -16.568 -14.960 1.00 96.81 466 GLU A N 1
ATOM 3614 C CA . GLU A 1 466 ? -12.630 -16.778 -14.116 1.00 96.81 466 GLU A CA 1
ATOM 3615 C C . GLU A 1 466 ? -12.220 -17.336 -12.754 1.00 96.81 466 GLU A C 1
ATOM 3617 O O . GLU A 1 466 ? -11.149 -17.927 -12.620 1.00 96.81 466 GLU A O 1
ATOM 3622 N N . GLN A 1 467 ? -13.093 -17.192 -11.751 1.00 97.31 467 GLN A N 1
ATOM 3623 C CA . GLN A 1 467 ? -12.846 -17.655 -10.379 1.00 97.31 467 GLN A CA 1
ATOM 3624 C C . GLN A 1 467 ? -11.567 -17.062 -9.767 1.00 97.31 467 GLN A C 1
ATOM 3626 O O . GLN A 1 467 ? -10.901 -17.696 -8.947 1.00 97.31 467 GLN A O 1
ATOM 3631 N N . VAL A 1 468 ? -11.233 -15.835 -10.169 1.00 98.19 468 VAL A N 1
ATOM 3632 C CA . VAL A 1 468 ? -10.045 -15.123 -9.708 1.00 98.19 468 VAL A CA 1
ATOM 3633 C C . VAL A 1 468 ? -10.197 -14.823 -8.225 1.00 98.19 468 VAL A C 1
ATOM 3635 O O . VAL A 1 468 ? -11.269 -14.443 -7.758 1.00 98.19 468 VAL A O 1
ATOM 3638 N N . THR A 1 469 ? -9.117 -14.985 -7.475 1.00 98.62 469 THR A N 1
ATOM 3639 C CA . THR A 1 469 ? -9.047 -14.594 -6.065 1.00 98.62 469 THR A CA 1
ATOM 3640 C C . THR A 1 469 ? -8.058 -13.455 -5.880 1.00 98.62 469 THR A C 1
ATOM 3642 O O . THR A 1 469 ? -7.106 -13.325 -6.648 1.00 98.62 469 THR A O 1
ATOM 3645 N N . VAL A 1 470 ? -8.258 -12.639 -4.851 1.00 98.62 470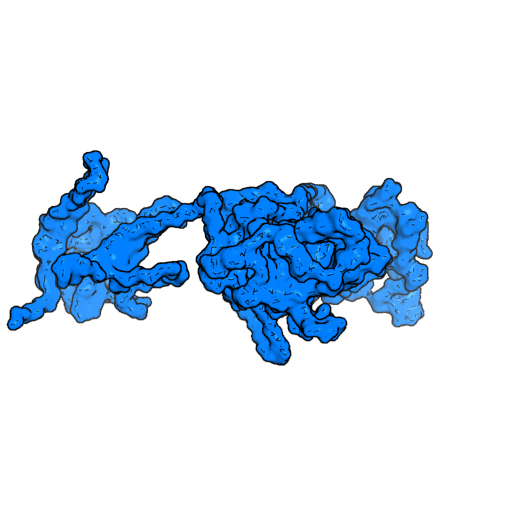 VAL A N 1
ATOM 3646 C CA . VAL A 1 470 ? -7.446 -11.444 -4.593 1.00 98.62 470 VAL A CA 1
ATOM 3647 C C . VAL A 1 470 ? -6.903 -11.497 -3.173 1.00 98.62 470 VAL A C 1
ATOM 3649 O O . VAL A 1 470 ? -7.672 -11.620 -2.227 1.00 98.62 470 VAL A O 1
ATOM 3652 N N . TRP A 1 471 ? -5.587 -11.373 -3.021 1.00 98.75 471 TRP A N 1
ATOM 3653 C CA . TRP A 1 471 ? -4.924 -11.175 -1.733 1.00 98.75 471 TRP A CA 1
ATOM 3654 C C . TRP A 1 471 ? -4.075 -9.917 -1.855 1.00 98.75 471 TRP A C 1
ATOM 3656 O O . TRP A 1 471 ? -2.954 -9.960 -2.354 1.00 98.75 471 TRP A O 1
ATOM 3666 N N . THR A 1 472 ? -4.646 -8.783 -1.465 1.00 98.31 472 THR A N 1
ATOM 3667 C CA . THR A 1 472 ? -4.076 -7.458 -1.716 1.00 98.31 472 THR A CA 1
ATOM 3668 C C . THR A 1 472 ? -3.989 -6.648 -0.430 1.00 98.31 472 THR A C 1
ATOM 3670 O O . THR A 1 472 ? -4.428 -7.066 0.637 1.00 98.31 472 THR A O 1
ATOM 3673 N N . GLU A 1 473 ? -3.420 -5.459 -0.532 1.00 97.31 473 GLU A N 1
ATOM 3674 C CA . GLU A 1 473 ? -3.468 -4.467 0.530 1.00 97.31 473 GLU A CA 1
ATOM 3675 C C . GLU A 1 473 ? -4.776 -3.661 0.458 1.00 97.31 473 GLU A C 1
ATOM 3677 O O . GLU A 1 473 ? -5.457 -3.464 1.465 1.00 97.31 473 GLU A O 1
ATOM 3682 N N . VAL A 1 474 ? -5.165 -3.246 -0.753 1.00 96.19 474 VAL A N 1
ATOM 3683 C CA . VAL A 1 474 ? -6.246 -2.280 -0.986 1.00 96.19 474 VAL A CA 1
ATOM 3684 C C . VAL A 1 474 ? -7.138 -2.721 -2.140 1.00 96.19 474 VAL A C 1
ATOM 3686 O O . VAL A 1 474 ? -6.640 -3.126 -3.193 1.00 96.19 474 VAL A O 1
ATOM 3689 N N . LEU A 1 475 ? -8.452 -2.574 -1.967 1.00 95.56 475 LEU A N 1
ATOM 3690 C CA . LEU A 1 475 ? -9.434 -2.634 -3.052 1.00 95.56 475 LEU A CA 1
ATOM 3691 C C . LEU A 1 475 ? -9.809 -1.224 -3.516 1.00 95.56 475 LEU A C 1
ATOM 3693 O O . LEU A 1 475 ? -10.019 -0.337 -2.695 1.00 95.56 475 LEU A O 1
ATOM 3697 N N . GLN A 1 476 ? -9.904 -1.031 -4.828 1.00 92.06 476 GLN A N 1
ATOM 3698 C CA . GLN A 1 476 ? -10.296 0.219 -5.500 1.00 92.06 476 GLN A CA 1
ATOM 3699 C C . GLN A 1 476 ? -11.533 -0.009 -6.375 1.00 92.06 476 GLN A C 1
ATOM 3701 O O . GLN A 1 476 ? -11.910 -1.155 -6.593 1.00 92.06 476 GLN A O 1
ATOM 3706 N N . ASP A 1 477 ? -12.165 1.049 -6.888 1.00 91.56 477 ASP A N 1
ATOM 3707 C CA . ASP A 1 477 ? -13.493 0.961 -7.526 1.00 91.56 477 ASP A CA 1
ATOM 3708 C C . ASP A 1 477 ? -13.589 -0.108 -8.620 1.00 91.56 477 ASP A C 1
ATOM 3710 O O . ASP A 1 477 ? -14.614 -0.766 -8.731 1.00 91.56 477 ASP A O 1
ATOM 3714 N N . THR A 1 478 ? -12.522 -0.347 -9.385 1.00 91.38 478 THR A N 1
ATOM 3715 C CA . THR A 1 478 ? -12.511 -1.368 -10.451 1.00 91.38 478 THR A CA 1
ATOM 3716 C C . THR A 1 478 ? -12.704 -2.801 -9.939 1.00 91.38 478 THR A C 1
ATOM 3718 O O . THR A 1 478 ? -13.091 -3.682 -10.704 1.00 91.38 478 THR A O 1
ATOM 3721 N N . PHE A 1 479 ? -12.509 -3.055 -8.641 1.00 94.56 479 PHE A N 1
ATOM 3722 C CA . PHE A 1 479 ? -12.877 -4.327 -8.020 1.00 94.56 479 PHE A CA 1
ATOM 3723 C C . PHE A 1 479 ? -14.391 -4.495 -7.865 1.00 94.56 479 PHE A C 1
ATOM 3725 O O . PHE A 1 479 ? -14.845 -5.635 -7.843 1.00 94.56 479 PHE A O 1
ATOM 3732 N N . LEU A 1 480 ? -15.174 -3.411 -7.789 1.00 94.44 480 LEU A N 1
ATOM 3733 C CA . LEU A 1 480 ? -16.640 -3.494 -7.801 1.00 94.44 480 LEU A CA 1
ATOM 3734 C C . LEU A 1 480 ? -17.111 -4.055 -9.141 1.00 94.44 480 LEU A C 1
ATOM 3736 O O . LEU A 1 480 ? -17.801 -5.068 -9.159 1.00 94.44 480 LEU A O 1
ATOM 3740 N N . ASP A 1 481 ? -16.609 -3.503 -10.250 1.00 92.94 481 ASP A N 1
ATOM 3741 C CA . ASP A 1 481 ? -16.870 -4.037 -11.593 1.00 92.94 481 ASP A CA 1
ATOM 3742 C C . ASP A 1 481 ? -16.437 -5.509 -11.704 1.00 92.94 481 ASP A C 1
ATOM 3744 O O . ASP A 1 481 ? -17.102 -6.333 -12.336 1.00 92.94 481 ASP A O 1
ATOM 3748 N N . PHE A 1 482 ? -15.317 -5.869 -11.069 1.00 95.12 482 PHE A N 1
ATOM 3749 C CA . PHE A 1 482 ? -14.815 -7.238 -11.090 1.00 95.12 482 PHE A CA 1
ATOM 3750 C C . PHE A 1 482 ? -15.705 -8.202 -10.286 1.00 95.12 482 PHE A C 1
ATOM 3752 O O . PHE A 1 482 ? -15.989 -9.306 -10.762 1.00 95.12 482 PHE A O 1
ATOM 3759 N N . PHE A 1 483 ? -16.202 -7.792 -9.116 1.00 95.62 483 PHE A N 1
ATOM 3760 C CA . PHE A 1 483 ? -17.216 -8.539 -8.367 1.00 95.62 483 PHE A CA 1
ATOM 3761 C C . PHE A 1 483 ? -18.510 -8.688 -9.170 1.00 95.62 483 PHE A C 1
ATOM 3763 O O . PHE A 1 483 ? -19.029 -9.801 -9.285 1.00 95.62 483 PHE A O 1
ATOM 3770 N N . ASP A 1 484 ? -18.992 -7.595 -9.759 1.00 95.19 484 ASP A N 1
ATOM 3771 C CA . ASP A 1 484 ? -20.251 -7.542 -10.505 1.00 95.19 484 ASP A CA 1
ATOM 3772 C C . ASP A 1 484 ? -20.199 -8.374 -11.792 1.00 95.19 484 ASP A C 1
ATOM 3774 O O . ASP A 1 484 ? -21.203 -8.955 -12.204 1.00 95.19 484 ASP A O 1
ATOM 3778 N N . SER A 1 485 ? -19.012 -8.530 -12.388 1.00 94.62 485 SER A N 1
ATOM 3779 C CA . SER A 1 485 ? -18.796 -9.435 -13.524 1.00 94.62 485 SER A CA 1
ATOM 3780 C C . SER A 1 485 ? -18.959 -10.924 -13.178 1.00 94.62 485 SER A C 1
ATOM 3782 O O . SER A 1 485 ? -19.034 -11.759 -14.079 1.00 94.62 485 SER A O 1
ATOM 3784 N N . GLY A 1 486 ? -18.959 -11.284 -11.888 1.00 95.12 486 GLY A N 1
ATOM 3785 C CA . GLY A 1 486 ? -19.005 -12.669 -11.411 1.00 95.12 486 GLY A CA 1
ATOM 3786 C C . GLY A 1 486 ? -17.685 -13.442 -11.535 1.00 95.12 486 GLY A C 1
ATOM 3787 O O . GLY A 1 486 ? -17.625 -14.606 -11.137 1.00 95.12 486 GLY A O 1
ATOM 3788 N N . LYS A 1 487 ? -16.619 -12.820 -12.057 1.00 96.62 487 LYS A N 1
ATOM 3789 C CA . LYS A 1 487 ? -15.307 -13.461 -12.241 1.00 96.62 487 LYS A CA 1
ATOM 3790 C C . LYS A 1 487 ? -14.414 -13.406 -11.003 1.00 96.62 487 LYS A C 1
ATOM 3792 O O . LYS A 1 487 ? -13.569 -14.287 -10.845 1.00 96.62 487 LYS A O 1
ATOM 3797 N N . LEU A 1 488 ? -14.603 -12.418 -10.125 1.00 97.25 488 LEU A N 1
ATOM 3798 C CA . LEU A 1 488 ? -13.925 -12.338 -8.830 1.00 97.25 488 LEU A CA 1
ATOM 3799 C C . LEU A 1 488 ? -14.655 -13.212 -7.799 1.00 97.25 488 LEU A C 1
ATOM 3801 O O . LEU A 1 488 ? -15.764 -12.894 -7.367 1.00 97.25 488 LEU A O 1
ATOM 3805 N N . LYS A 1 489 ? -14.020 -14.320 -7.403 1.00 97.50 489 LYS A N 1
ATOM 3806 C CA . LYS A 1 489 ? -14.544 -15.291 -6.431 1.00 97.50 489 LYS A CA 1
ATOM 3807 C C . LYS A 1 489 ? -14.529 -14.730 -5.010 1.00 97.50 489 LYS A C 1
ATOM 3809 O O . LYS A 1 489 ? -15.528 -14.831 -4.303 1.00 97.50 489 LYS A O 1
ATOM 3814 N N . PHE A 1 490 ? -13.383 -14.197 -4.583 1.00 98.50 490 PHE A N 1
ATOM 3815 C CA . PHE A 1 490 ? -13.164 -13.728 -3.214 1.00 98.50 490 PHE A CA 1
ATOM 3816 C C . PHE A 1 490 ? -12.006 -12.728 -3.152 1.00 98.50 490 PHE A C 1
ATOM 3818 O O . PHE A 1 490 ? -11.011 -12.897 -3.866 1.00 98.50 490 PHE A O 1
ATOM 3825 N N . ALA A 1 491 ? -12.101 -11.733 -2.270 1.00 98.38 491 ALA A N 1
ATOM 3826 C CA . ALA A 1 491 ? -11.027 -10.785 -2.006 1.00 98.38 491 ALA A CA 1
ATOM 3827 C C . ALA A 1 491 ? -10.676 -10.688 -0.516 1.00 98.38 491 ALA A C 1
ATOM 3829 O O . ALA A 1 491 ? -11.538 -10.554 0.347 1.00 98.38 491 ALA A O 1
ATOM 3830 N N . SER A 1 492 ? -9.380 -10.696 -0.229 1.00 98.69 492 SER A N 1
ATOM 3831 C CA . SER A 1 492 ? -8.798 -10.371 1.066 1.00 98.69 492 SER A CA 1
ATOM 3832 C C . SER A 1 492 ? -7.976 -9.093 0.933 1.00 98.69 492 SER A C 1
ATOM 3834 O O . SER A 1 492 ? -7.146 -8.988 0.026 1.00 98.69 492 SER A O 1
ATOM 3836 N N . ALA A 1 493 ? -8.200 -8.133 1.829 1.00 98.38 493 ALA A N 1
ATOM 3837 C CA . ALA A 1 493 ? -7.514 -6.841 1.834 1.00 98.38 493 ALA A CA 1
ATOM 3838 C C . ALA A 1 493 ? -7.275 -6.330 3.260 1.00 98.38 493 ALA A C 1
ATOM 3840 O O . ALA A 1 493 ? -7.815 -6.885 4.210 1.00 98.38 493 ALA A O 1
ATOM 3841 N N . THR A 1 494 ? -6.501 -5.256 3.437 1.00 98.44 494 THR A N 1
ATOM 3842 C CA . THR A 1 494 ? -6.507 -4.491 4.700 1.00 98.44 494 THR A CA 1
ATOM 3843 C C . THR A 1 494 ? -7.485 -3.320 4.662 1.00 98.44 494 THR A C 1
ATOM 3845 O O . THR A 1 494 ? -7.926 -2.845 5.711 1.00 98.44 494 THR A O 1
ATOM 3848 N N . SER A 1 495 ? -7.813 -2.852 3.453 1.00 97.38 495 SER A N 1
ATOM 3849 C CA . SER A 1 495 ? -8.544 -1.614 3.214 1.00 97.38 495 SER A CA 1
ATOM 3850 C C . SER A 1 495 ? -9.403 -1.665 1.947 1.00 97.38 495 SER A C 1
ATOM 3852 O O . SER A 1 495 ? -9.001 -2.230 0.927 1.00 97.38 495 SER A O 1
ATOM 3854 N N . VAL A 1 496 ? -10.564 -1.014 1.996 1.00 95.62 496 VAL A N 1
ATOM 3855 C CA . VAL A 1 496 ? -11.441 -0.729 0.856 1.00 95.62 496 VAL A CA 1
ATOM 3856 C C . VAL A 1 496 ? -11.421 0.771 0.592 1.00 95.62 496 VAL A C 1
ATOM 3858 O O . VAL A 1 496 ? -12.002 1.548 1.342 1.00 95.62 496 VAL A O 1
ATOM 3861 N N . ARG A 1 497 ? -10.754 1.185 -0.485 1.00 93.69 497 ARG A N 1
ATOM 3862 C CA . ARG A 1 497 ? -10.582 2.583 -0.881 1.00 93.69 497 ARG A CA 1
ATOM 3863 C C . ARG A 1 497 ? -11.361 2.868 -2.159 1.00 93.69 497 ARG A C 1
ATOM 3865 O O . ARG A 1 497 ? -10.787 2.882 -3.249 1.00 93.69 497 ARG A O 1
ATOM 3872 N N . PHE A 1 498 ? -12.652 3.138 -2.016 1.00 93.75 498 PHE A N 1
ATOM 3873 C CA . PHE A 1 498 ? -13.492 3.536 -3.142 1.00 93.75 498 PHE A CA 1
ATOM 3874 C C . PHE A 1 498 ? -13.680 5.040 -3.221 1.00 93.75 498 PHE A C 1
ATOM 3876 O O . PHE A 1 498 ? -13.596 5.716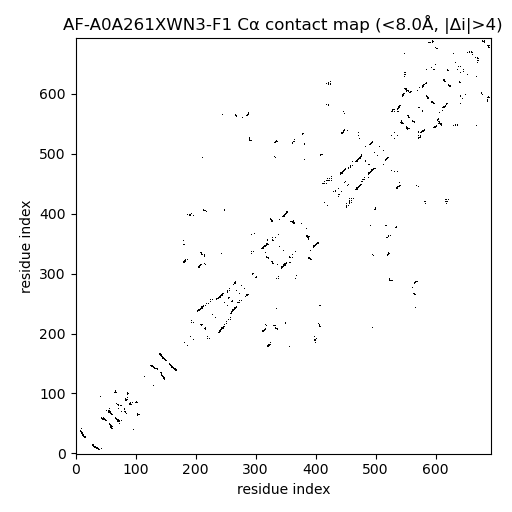 -2.198 1.00 93.75 498 PHE A O 1
ATOM 3883 N N . SER A 1 499 ? -13.952 5.566 -4.415 1.00 92.94 499 SER A N 1
ATOM 3884 C CA . SER A 1 499 ? -14.473 6.927 -4.576 1.00 92.94 499 SER A CA 1
ATOM 3885 C C . SER A 1 499 ? -15.822 7.088 -3.851 1.00 92.94 499 SER A C 1
ATOM 3887 O O . SER A 1 499 ? -16.464 6.082 -3.540 1.00 92.94 499 SER A O 1
ATOM 3889 N N . PRO A 1 500 ? -16.315 8.319 -3.608 1.00 91.19 500 PRO A N 1
ATOM 3890 C CA . PRO A 1 500 ? -17.635 8.522 -3.004 1.00 91.19 500 PRO A CA 1
ATOM 3891 C C . PRO A 1 500 ? -18.755 7.735 -3.705 1.00 91.19 500 PRO A C 1
ATOM 3893 O O . PRO A 1 500 ? -19.517 7.032 -3.047 1.00 91.19 500 PRO A O 1
ATOM 3896 N N . ASN A 1 501 ? -18.784 7.755 -5.041 1.00 92.38 501 ASN A N 1
ATOM 3897 C CA . ASN A 1 501 ? -19.762 6.994 -5.823 1.00 92.38 501 ASN A CA 1
ATOM 3898 C C . ASN A 1 501 ? -19.537 5.476 -5.714 1.00 92.38 501 ASN A C 1
ATOM 3900 O O . ASN A 1 501 ? -20.498 4.710 -5.688 1.00 92.38 501 ASN A O 1
ATOM 3904 N N . GLY A 1 502 ? -18.278 5.033 -5.647 1.00 94.06 502 GLY A N 1
ATOM 3905 C CA . GLY A 1 502 ? -17.947 3.623 -5.444 1.00 94.06 502 GLY A CA 1
ATOM 3906 C C . GLY A 1 502 ? -18.399 3.114 -4.072 1.00 94.06 502 GLY A C 1
ATOM 3907 O O . GLY A 1 502 ? -18.935 2.014 -3.977 1.00 94.06 502 GLY A O 1
ATOM 3908 N N . PHE A 1 503 ? -18.274 3.926 -3.018 1.00 93.75 503 PHE A N 1
ATOM 3909 C CA . PHE A 1 503 ? -18.843 3.613 -1.706 1.00 93.75 503 PHE A CA 1
ATOM 3910 C C . PHE A 1 503 ? -20.370 3.561 -1.734 1.00 93.75 503 PHE A C 1
ATOM 3912 O O . PHE A 1 503 ? -20.945 2.624 -1.185 1.00 93.75 503 PHE A O 1
ATOM 3919 N N . ASP A 1 504 ? -21.032 4.504 -2.410 1.00 92.19 504 ASP A N 1
ATOM 3920 C CA . ASP A 1 504 ? -22.488 4.465 -2.571 1.00 92.19 504 ASP A CA 1
ATOM 3921 C C . ASP A 1 504 ? -22.937 3.169 -3.269 1.00 92.19 504 ASP A C 1
ATOM 3923 O O . ASP A 1 504 ? -23.844 2.492 -2.780 1.00 92.19 504 ASP A O 1
ATOM 3927 N N . HIS A 1 505 ? -22.263 2.767 -4.355 1.00 94.19 505 HIS A N 1
ATOM 3928 C CA . HIS A 1 505 ? -22.515 1.491 -5.042 1.00 94.19 505 HIS A CA 1
ATOM 3929 C C . HIS A 1 505 ? -22.263 0.283 -4.134 1.00 94.19 505 HIS A C 1
ATOM 3931 O O . HIS A 1 505 ? -23.070 -0.650 -4.092 1.00 94.19 505 HIS A O 1
ATOM 3937 N N . PHE A 1 506 ? -21.169 0.311 -3.371 1.00 93.44 506 PHE A N 1
ATOM 3938 C CA . PHE A 1 506 ? -20.802 -0.744 -2.433 1.00 93.44 506 PHE A CA 1
ATOM 3939 C C . PHE A 1 506 ? -21.866 -0.938 -1.346 1.00 93.44 506 PHE A C 1
ATOM 3941 O O . PHE A 1 506 ? -22.310 -2.060 -1.104 1.00 93.44 506 PHE A O 1
ATOM 3948 N N . TYR A 1 507 ? -22.333 0.151 -0.733 1.00 91.31 507 TYR A N 1
ATOM 3949 C CA . TYR A 1 507 ? -23.336 0.106 0.331 1.00 91.31 507 TYR A CA 1
ATOM 3950 C C . TYR A 1 507 ? -24.731 -0.257 -0.183 1.00 91.31 507 TYR A C 1
ATOM 3952 O O . TYR A 1 507 ? -25.441 -1.020 0.472 1.00 91.31 507 TYR A O 1
ATOM 3960 N N . GLN A 1 508 ? -25.124 0.228 -1.364 1.00 91.69 508 GLN A N 1
ATOM 3961 C CA . GLN A 1 508 ? -26.407 -0.133 -1.982 1.00 91.69 508 GLN A CA 1
ATOM 3962 C C . GLN A 1 508 ? -26.484 -1.622 -2.343 1.00 91.69 508 GLN A C 1
ATOM 3964 O O . GLN A 1 508 ? -27.565 -2.209 -2.296 1.00 91.69 508 GLN A O 1
ATOM 3969 N N . ASN A 1 509 ? -25.342 -2.242 -2.651 1.00 92.25 509 ASN A N 1
ATOM 3970 C CA . ASN A 1 509 ? -25.245 -3.641 -3.063 1.00 92.25 509 ASN A CA 1
ATOM 3971 C C . ASN A 1 509 ? -24.531 -4.522 -2.022 1.00 92.25 509 ASN A C 1
ATOM 3973 O O . ASN A 1 509 ? -24.022 -5.586 -2.362 1.00 92.25 509 ASN A O 1
ATOM 3977 N N . TRP A 1 510 ? -24.518 -4.113 -0.747 1.00 88.81 510 TRP A N 1
ATOM 3978 C CA . TRP A 1 510 ? -23.736 -4.733 0.333 1.00 88.81 510 TRP A CA 1
ATOM 3979 C C . TRP A 1 510 ? -23.814 -6.268 0.387 1.00 88.81 510 TRP A C 1
ATOM 3981 O O . TRP A 1 510 ? -22.792 -6.947 0.482 1.00 88.81 510 TRP A O 1
ATOM 3991 N N . SER A 1 511 ? -25.022 -6.833 0.259 1.00 88.44 511 SER A N 1
ATOM 3992 C CA . SER A 1 511 ? -25.246 -8.287 0.300 1.00 88.44 511 SER A CA 1
ATOM 3993 C C . SER A 1 511 ? -24.536 -9.061 -0.814 1.00 88.44 511 SER A C 1
ATOM 3995 O O . SER A 1 511 ? -24.332 -10.261 -0.680 1.00 88.44 511 SER A O 1
ATOM 3997 N N . ASN A 1 512 ? -24.161 -8.401 -1.912 1.00 89.94 512 ASN A N 1
ATOM 3998 C CA . ASN A 1 512 ? -23.467 -9.039 -3.030 1.00 89.94 512 ASN A CA 1
ATOM 3999 C C . ASN A 1 512 ? -21.961 -9.202 -2.770 1.00 89.94 512 ASN A C 1
ATOM 4001 O O . ASN A 1 512 ? -21.324 -10.036 -3.424 1.00 89.94 512 ASN A O 1
ATOM 4005 N N . TYR A 1 513 ? -21.411 -8.425 -1.829 1.00 92.88 513 TYR A N 1
ATOM 4006 C CA . TYR A 1 513 ? -19.978 -8.358 -1.537 1.00 92.88 513 TYR A CA 1
ATOM 4007 C C . TYR A 1 513 ? -19.605 -8.916 -0.165 1.00 92.88 513 TYR A C 1
ATOM 4009 O O . TYR A 1 513 ? -18.502 -9.433 -0.017 1.00 92.88 513 TYR A O 1
ATOM 4017 N N . TYR A 1 514 ? -20.498 -8.812 0.825 1.00 90.06 514 TYR A N 1
ATOM 4018 C CA . TYR A 1 514 ? -20.207 -9.130 2.226 1.00 90.06 514 TYR A CA 1
ATOM 4019 C C . TYR A 1 514 ? -19.601 -10.531 2.418 1.00 90.06 514 TYR A C 1
ATOM 4021 O O . TYR A 1 514 ? -18.552 -10.663 3.038 1.00 90.06 514 TYR A O 1
ATOM 4029 N N . ASP A 1 515 ? -20.182 -11.560 1.794 1.00 91.81 515 ASP A N 1
ATOM 4030 C CA . ASP A 1 515 ? -19.690 -12.947 1.889 1.00 91.81 515 ASP A CA 1
ATOM 4031 C C . ASP A 1 515 ? -18.511 -13.259 0.942 1.00 91.81 515 ASP A C 1
ATOM 4033 O O . ASP A 1 515 ? -18.079 -14.407 0.830 1.00 91.81 515 ASP A O 1
ATOM 4037 N N . LYS A 1 516 ? -17.993 -12.255 0.223 1.00 96.44 516 LYS A N 1
ATOM 4038 C CA . LYS A 1 516 ? -16.899 -12.386 -0.757 1.00 96.44 516 LYS A CA 1
ATOM 4039 C C . LYS A 1 516 ? -15.687 -11.512 -0.430 1.00 96.44 516 LYS A C 1
ATOM 4041 O O . LYS A 1 516 ? -14.771 -11.400 -1.249 1.00 96.44 516 LYS A O 1
ATOM 4046 N N . LEU A 1 517 ? -15.695 -10.872 0.734 1.00 96.88 517 LEU A N 1
ATOM 4047 C CA . LEU A 1 517 ? -14.689 -9.914 1.157 1.00 96.88 517 LEU A CA 1
ATOM 4048 C C . LEU A 1 517 ? -14.285 -10.172 2.609 1.00 96.88 517 LEU A C 1
ATOM 4050 O O . LEU A 1 517 ? -15.129 -10.381 3.474 1.00 96.88 517 LEU A O 1
ATOM 4054 N N . LEU A 1 518 ? -12.983 -10.112 2.878 1.00 98.12 518 LEU A N 1
ATOM 4055 C CA . LEU A 1 518 ? -12.427 -10.213 4.223 1.00 98.12 518 LEU A CA 1
ATOM 4056 C C . LEU A 1 518 ? -11.362 -9.139 4.451 1.00 98.12 518 LEU A C 1
ATOM 4058 O O . LEU A 1 518 ? -10.411 -9.024 3.676 1.00 98.12 518 LEU A O 1
ATOM 4062 N N . LEU A 1 519 ? -11.515 -8.355 5.519 1.00 98.69 519 LEU A N 1
ATOM 4063 C CA . LEU A 1 519 ? -10.580 -7.287 5.879 1.00 98.69 519 LEU A CA 1
ATOM 4064 C C . LEU A 1 519 ? -9.672 -7.706 7.032 1.00 98.69 519 LEU A C 1
ATOM 4066 O O . LEU A 1 519 ? -10.145 -8.015 8.118 1.00 98.69 519 LEU A O 1
ATOM 4070 N N . ARG A 1 520 ? -8.359 -7.695 6.828 1.00 98.69 520 ARG A N 1
ATOM 4071 C CA . ARG A 1 520 ? -7.362 -8.197 7.787 1.00 98.69 520 ARG A CA 1
ATOM 4072 C C . ARG A 1 520 ? -6.463 -7.079 8.277 1.00 98.69 520 ARG A C 1
ATOM 4074 O O . ARG A 1 520 ? -6.308 -6.074 7.587 1.00 98.69 520 ARG A O 1
ATOM 4081 N N . SER A 1 521 ? -5.812 -7.252 9.426 1.00 97.75 521 SER A N 1
ATOM 4082 C CA . SER A 1 521 ? -4.743 -6.324 9.819 1.00 97.75 521 SER A CA 1
ATOM 4083 C C . SER A 1 521 ? -3.615 -6.326 8.787 1.00 97.75 521 SER A C 1
ATOM 4085 O O . SER A 1 521 ? -3.358 -7.344 8.134 1.00 97.75 521 SER A O 1
ATOM 4087 N N . GLN A 1 522 ? -2.916 -5.198 8.652 1.00 97.88 522 GLN A N 1
ATOM 4088 C CA . GLN A 1 522 ? -1.855 -5.069 7.648 1.00 97.88 522 GLN A CA 1
ATOM 4089 C C . GLN A 1 522 ? -0.694 -6.044 7.901 1.00 97.88 522 GLN A C 1
ATOM 4091 O O . GLN A 1 522 ? -0.021 -6.471 6.968 1.00 97.88 522 GLN A O 1
ATOM 4096 N N . GLN A 1 523 ? -0.491 -6.466 9.156 1.00 96.44 523 GLN A N 1
ATOM 4097 C CA . GLN A 1 523 ? 0.477 -7.506 9.510 1.00 96.44 523 GLN A CA 1
ATOM 4098 C C . GLN A 1 523 ? 0.130 -8.866 8.877 1.00 96.44 523 GLN A C 1
ATOM 4100 O O . GLN A 1 523 ? 1.031 -9.646 8.569 1.00 96.44 523 GLN A O 1
ATOM 4105 N N . VAL A 1 524 ? -1.161 -9.164 8.691 1.00 97.81 524 VAL A N 1
ATOM 4106 C CA . VAL A 1 524 ? -1.633 -10.411 8.075 1.00 97.81 524 VAL A CA 1
ATOM 4107 C C . VAL A 1 524 ? -1.717 -10.263 6.558 1.00 97.81 524 VAL A C 1
ATOM 4109 O O . VAL A 1 524 ? -1.123 -11.077 5.854 1.00 97.81 524 VAL A O 1
ATOM 4112 N N . SER A 1 525 ? -2.389 -9.227 6.036 1.00 98.12 525 SER A N 1
ATOM 4113 C CA . SER A 1 525 ? -2.535 -9.037 4.580 1.00 98.12 525 SER A CA 1
ATOM 4114 C C . SER A 1 525 ? -1.186 -8.917 3.873 1.00 98.12 525 SER A C 1
ATOM 4116 O O . SER A 1 525 ? -1.030 -9.419 2.765 1.00 98.12 525 SER A O 1
ATOM 4118 N N . ASN A 1 526 ? -0.188 -8.322 4.528 1.00 98.62 526 ASN A N 1
ATOM 4119 C CA . ASN A 1 526 ? 1.133 -8.122 3.946 1.00 98.62 526 ASN A CA 1
ATOM 4120 C C . ASN A 1 526 ? 2.158 -9.151 4.457 1.00 98.62 526 ASN A C 1
ATOM 4122 O O . ASN A 1 526 ? 3.357 -8.963 4.284 1.00 98.62 526 ASN A O 1
ATOM 4126 N N . SER A 1 527 ? 1.726 -10.236 5.110 1.00 98.25 527 SER A N 1
ATOM 4127 C CA . SER A 1 527 ? 2.642 -11.223 5.690 1.00 98.25 527 SER A CA 1
ATOM 4128 C C . SER A 1 527 ? 3.473 -11.941 4.613 1.00 98.25 527 SER A C 1
ATOM 4130 O O . SER A 1 527 ? 2.893 -12.660 3.791 1.00 98.25 527 SER A O 1
ATOM 4132 N N . PRO A 1 528 ? 4.820 -11.871 4.661 1.00 98.56 528 PRO A N 1
ATOM 4133 C CA . PRO A 1 528 ? 5.693 -12.615 3.747 1.00 98.56 528 PRO A CA 1
ATOM 4134 C C . PRO A 1 528 ? 5.414 -14.125 3.710 1.00 98.56 528 PRO A C 1
ATOM 4136 O O . PRO A 1 528 ? 5.454 -14.743 2.646 1.00 98.56 528 PRO A O 1
ATOM 4139 N N . GLU A 1 529 ? 5.091 -14.716 4.868 1.00 98.00 529 GLU A N 1
ATOM 4140 C CA . GLU A 1 529 ? 4.754 -16.140 5.003 1.00 98.00 529 GLU A CA 1
ATOM 4141 C C . GLU A 1 529 ? 3.540 -16.506 4.142 1.00 98.00 529 GLU A C 1
ATOM 4143 O O . GLU A 1 529 ? 3.560 -17.509 3.427 1.00 98.00 529 GLU A O 1
ATOM 4148 N N . ILE A 1 530 ? 2.493 -15.681 4.199 1.00 98.62 530 ILE A N 1
ATOM 4149 C CA . ILE A 1 530 ? 1.225 -15.943 3.519 1.00 98.62 530 ILE A CA 1
ATOM 4150 C C . ILE A 1 530 ? 1.342 -15.620 2.032 1.00 98.62 530 ILE A C 1
ATOM 4152 O O . ILE A 1 530 ? 0.944 -16.440 1.210 1.00 98.62 530 ILE A O 1
ATOM 4156 N N . ILE A 1 531 ? 1.951 -14.483 1.679 1.00 98.88 531 ILE A N 1
ATOM 4157 C CA . ILE A 1 531 ? 2.152 -14.065 0.282 1.00 98.88 531 ILE A CA 1
ATOM 4158 C C . ILE A 1 531 ? 2.873 -15.167 -0.503 1.00 98.88 531 ILE A C 1
ATOM 4160 O O . ILE A 1 531 ? 2.423 -15.572 -1.578 1.00 98.88 531 ILE A O 1
ATOM 4164 N N . ARG A 1 532 ? 3.948 -15.719 0.076 1.00 98.88 532 ARG A N 1
ATOM 4165 C CA . ARG A 1 532 ? 4.707 -16.807 -0.546 1.00 98.88 532 ARG A CA 1
ATOM 4166 C C . ARG A 1 532 ? 3.946 -18.125 -0.570 1.00 98.88 532 ARG A C 1
ATOM 4168 O O . ARG A 1 532 ? 4.032 -18.851 -1.557 1.00 98.88 532 ARG A O 1
ATOM 4175 N N . ARG A 1 533 ? 3.208 -18.452 0.496 1.00 98.62 533 ARG A N 1
ATOM 4176 C CA . ARG A 1 533 ? 2.412 -19.686 0.577 1.00 98.62 533 ARG A CA 1
ATOM 4177 C C . ARG A 1 533 ? 1.289 -19.716 -0.455 1.00 98.62 533 ARG A C 1
ATOM 4179 O O . ARG A 1 533 ? 1.094 -20.742 -1.097 1.00 98.62 533 ARG A O 1
ATOM 4186 N N . LEU A 1 534 ? 0.568 -18.607 -0.602 1.00 98.75 534 LEU A N 1
ATOM 4187 C CA . LEU A 1 534 ? -0.512 -18.461 -1.576 1.00 98.75 534 LEU A CA 1
ATOM 4188 C C . LEU A 1 534 ? 0.018 -18.318 -3.009 1.00 98.75 534 LEU A C 1
ATOM 4190 O O . LEU A 1 534 ? -0.721 -18.555 -3.962 1.00 98.75 534 LEU A O 1
ATOM 4194 N N . GLY A 1 535 ? 1.292 -17.945 -3.161 1.00 98.62 535 GLY A N 1
ATOM 4195 C CA . GLY A 1 535 ? 1.917 -17.724 -4.456 1.00 98.62 535 GLY A CA 1
ATOM 4196 C C . GLY A 1 535 ? 1.318 -16.517 -5.168 1.00 98.62 535 GLY A C 1
ATOM 4197 O O . GLY A 1 535 ? 0.972 -16.621 -6.341 1.00 98.62 535 GLY A O 1
ATOM 4198 N N . CYS A 1 536 ? 1.155 -15.393 -4.465 1.00 98.88 536 CYS A N 1
ATOM 4199 C CA . CYS A 1 536 ? 0.499 -14.216 -5.034 1.00 98.88 536 CYS A CA 1
ATOM 4200 C C . CYS A 1 536 ? 1.193 -13.716 -6.314 1.00 98.88 536 CYS A C 1
ATOM 4202 O O . CYS A 1 536 ? 2.405 -13.860 -6.466 1.00 98.88 536 CYS A O 1
ATOM 4204 N N . ILE A 1 537 ? 0.434 -13.084 -7.208 1.00 98.88 537 ILE A N 1
ATOM 4205 C CA . ILE A 1 537 ? 0.959 -12.296 -8.332 1.00 98.88 537 ILE A CA 1
ATOM 4206 C C . ILE A 1 537 ? 0.919 -10.831 -7.899 1.00 98.88 537 ILE A C 1
ATOM 4208 O O . ILE A 1 537 ? -0.165 -10.299 -7.658 1.00 98.88 537 ILE A O 1
ATOM 4212 N N . ALA A 1 538 ? 2.085 -10.202 -7.762 1.00 98.62 538 ALA A N 1
ATOM 4213 C CA . ALA A 1 538 ? 2.227 -8.845 -7.246 1.00 98.62 538 ALA A CA 1
ATOM 4214 C C . ALA A 1 538 ? 2.495 -7.846 -8.372 1.00 98.62 538 ALA A C 1
ATOM 4216 O O . ALA A 1 538 ? 3.404 -8.045 -9.175 1.00 98.62 538 ALA A O 1
ATOM 4217 N N . MET A 1 539 ? 1.719 -6.761 -8.409 1.00 98.00 539 MET A N 1
ATOM 4218 C CA . MET A 1 539 ? 1.781 -5.730 -9.449 1.00 98.00 539 MET A CA 1
ATOM 4219 C C . MET A 1 539 ? 1.841 -4.344 -8.803 1.00 98.00 539 MET A C 1
ATOM 4221 O O . MET A 1 539 ? 0.914 -3.941 -8.093 1.00 98.00 539 MET A O 1
ATOM 4225 N N . ASN A 1 540 ? 2.942 -3.620 -9.023 1.00 97.62 540 ASN A N 1
ATOM 4226 C CA . ASN A 1 540 ? 3.192 -2.323 -8.390 1.00 97.62 540 ASN A CA 1
ATOM 4227 C C . ASN A 1 540 ? 3.786 -1.297 -9.368 1.00 97.62 540 ASN A C 1
ATOM 4229 O O . ASN A 1 540 ? 4.247 -1.632 -10.457 1.00 97.62 540 ASN A O 1
ATOM 4233 N N . THR A 1 541 ? 3.756 -0.021 -8.978 1.00 96.00 541 THR A N 1
ATOM 4234 C CA . THR A 1 541 ? 4.240 1.096 -9.801 1.00 96.00 541 THR A CA 1
ATOM 4235 C C . THR A 1 541 ? 5.470 1.746 -9.179 1.00 96.00 541 THR A C 1
ATOM 4237 O O . THR A 1 541 ? 5.347 2.301 -8.086 1.00 96.00 541 THR A O 1
ATOM 4240 N N . PRO A 1 542 ? 6.620 1.752 -9.875 1.00 97.00 542 PRO A N 1
ATOM 4241 C CA . PRO A 1 542 ? 7.781 2.518 -9.456 1.00 97.00 542 PRO A CA 1
ATOM 4242 C C . PRO A 1 542 ? 7.708 3.983 -9.929 1.00 97.00 542 PRO A C 1
ATOM 4244 O O . PRO A 1 542 ? 6.951 4.351 -10.834 1.00 97.00 542 PRO A O 1
ATOM 4247 N N . VAL A 1 543 ? 8.548 4.824 -9.331 1.00 96.44 543 VAL A N 1
ATOM 4248 C CA . VAL A 1 543 ? 8.951 6.144 -9.840 1.00 96.44 543 VAL A CA 1
ATOM 4249 C C . VAL A 1 543 ? 9.763 5.980 -11.122 1.00 96.44 543 VAL A C 1
ATOM 4251 O O . VAL A 1 543 ? 9.445 6.592 -12.144 1.00 96.44 543 VAL A O 1
ATOM 4254 N N . GLU A 1 544 ? 10.789 5.136 -11.046 1.00 98.62 544 GLU A N 1
ATOM 4255 C CA . GLU A 1 544 ? 11.719 4.780 -12.114 1.00 98.62 544 GLU A CA 1
ATOM 4256 C C . GLU A 1 544 ? 12.287 3.383 -11.843 1.00 98.62 544 GLU A C 1
ATOM 4258 O O . GLU A 1 544 ? 12.285 2.900 -10.707 1.00 98.62 544 GLU A O 1
ATOM 4263 N N . PHE A 1 545 ? 12.791 2.739 -12.884 1.00 98.88 545 PHE A N 1
ATOM 4264 C CA . PHE A 1 545 ? 13.581 1.525 -12.771 1.00 98.88 545 PHE A CA 1
ATOM 4265 C C . PHE A 1 545 ? 14.772 1.603 -13.712 1.00 98.88 545 PHE A C 1
ATOM 4267 O O . PHE A 1 545 ? 14.730 2.307 -14.725 1.00 98.88 545 PHE A O 1
ATOM 4274 N N . ASP A 1 546 ? 15.851 0.917 -13.362 1.00 98.88 546 ASP A N 1
ATOM 4275 C CA . ASP A 1 546 ? 17.043 0.928 -14.195 1.00 98.88 546 ASP A CA 1
ATOM 4276 C C . ASP A 1 546 ? 17.111 -0.225 -15.185 1.00 98.88 546 ASP A C 1
ATOM 4278 O O . ASP A 1 546 ? 16.317 -1.165 -15.149 1.00 98.88 546 ASP A O 1
ATOM 4282 N N . ILE A 1 547 ? 18.069 -0.125 -16.105 1.00 98.88 547 ILE A N 1
ATOM 4283 C CA . ILE A 1 547 ? 18.303 -1.144 -17.126 1.00 98.88 547 ILE A CA 1
ATOM 4284 C C . ILE A 1 547 ? 18.652 -2.507 -16.509 1.00 98.88 547 ILE A C 1
ATOM 4286 O O . ILE A 1 547 ? 18.364 -3.529 -17.115 1.00 98.88 547 ILE A O 1
ATOM 4290 N N . TYR A 1 548 ? 19.192 -2.571 -15.292 1.00 98.88 548 TYR A N 1
ATOM 4291 C CA . TYR A 1 548 ? 19.486 -3.847 -14.634 1.00 98.88 548 TYR A CA 1
ATOM 4292 C C . TYR A 1 548 ? 18.288 -4.430 -13.888 1.00 98.88 548 TYR A C 1
ATOM 4294 O O . TYR A 1 548 ? 18.282 -5.618 -13.572 1.00 98.88 548 TYR A O 1
ATOM 4302 N N . GLY A 1 549 ? 17.222 -3.652 -13.720 1.00 98.56 549 GLY A N 1
ATOM 4303 C CA . GLY A 1 549 ? 15.990 -4.080 -13.083 1.00 98.56 549 GLY A CA 1
ATOM 4304 C C . GLY A 1 549 ? 15.984 -3.849 -11.577 1.00 98.56 549 GLY A C 1
ATOM 4305 O O . GLY A 1 549 ? 15.312 -4.591 -10.868 1.00 98.56 549 GLY A O 1
ATOM 4306 N N . HIS A 1 550 ? 16.688 -2.835 -11.076 1.00 98.88 550 HIS A N 1
ATOM 4307 C CA . HIS A 1 550 ? 16.373 -2.260 -9.767 1.00 98.88 550 HIS A CA 1
ATOM 4308 C C . HIS A 1 550 ? 15.219 -1.267 -9.910 1.00 98.88 550 HIS A C 1
ATOM 4310 O O . HIS A 1 550 ? 15.046 -0.647 -10.964 1.00 98.88 550 HIS A O 1
ATOM 4316 N N . ALA A 1 551 ? 14.426 -1.083 -8.855 1.00 98.56 551 ALA A N 1
ATOM 4317 C CA . ALA A 1 551 ? 13.312 -0.141 -8.861 1.00 98.56 551 ALA A CA 1
ATOM 4318 C C . ALA A 1 551 ? 13.348 0.837 -7.680 1.00 98.56 551 ALA A C 1
ATOM 4320 O O . ALA A 1 551 ? 13.662 0.481 -6.542 1.00 98.56 551 ALA A O 1
ATOM 4321 N N . ASN A 1 552 ? 12.963 2.074 -7.983 1.00 98.69 552 ASN A N 1
ATOM 4322 C CA . ASN A 1 552 ? 12.734 3.162 -7.045 1.00 98.69 552 ASN A CA 1
ATOM 4323 C C . ASN A 1 552 ? 11.229 3.413 -6.959 1.00 98.69 552 ASN A C 1
ATOM 4325 O O . ASN A 1 552 ? 10.611 3.766 -7.959 1.00 98.69 552 ASN A O 1
ATOM 4329 N N . SER A 1 553 ? 10.634 3.263 -5.788 1.00 97.38 553 SER A N 1
ATOM 4330 C CA . SER A 1 553 ? 9.216 3.493 -5.504 1.00 97.38 553 SER A CA 1
ATOM 4331 C C . SER A 1 553 ? 8.971 4.747 -4.653 1.00 97.38 553 SER A C 1
ATOM 4333 O O . SER A 1 553 ? 7.825 5.191 -4.544 1.00 97.38 553 SER A O 1
ATOM 4335 N N . THR A 1 554 ? 10.011 5.342 -4.059 1.00 97.94 554 THR A N 1
ATOM 4336 C CA . THR A 1 554 ? 9.844 6.326 -2.977 1.00 97.94 554 THR A CA 1
ATOM 4337 C C . THR A 1 554 ? 10.462 7.697 -3.231 1.00 97.94 554 THR A C 1
ATOM 4339 O O . THR A 1 554 ? 9.809 8.701 -2.921 1.00 97.94 554 THR A O 1
ATOM 4342 N N . LEU A 1 555 ? 11.683 7.780 -3.771 1.00 98.38 555 LEU A N 1
ATOM 4343 C CA . LEU A 1 555 ? 12.484 9.009 -3.757 1.00 98.38 555 LEU A CA 1
ATOM 4344 C C . LEU A 1 555 ? 12.683 9.599 -5.156 1.00 98.38 555 LEU A C 1
ATOM 4346 O O . LEU A 1 555 ? 13.458 9.093 -5.961 1.00 98.38 555 LEU A O 1
ATOM 4350 N N . VAL A 1 556 ? 12.073 10.748 -5.437 1.00 96.75 556 VAL A N 1
ATOM 4351 C CA . VAL A 1 556 ? 12.381 11.529 -6.644 1.00 96.75 556 VAL A CA 1
ATOM 4352 C C . VAL A 1 556 ? 13.817 12.046 -6.566 1.00 96.75 556 VAL A C 1
ATOM 4354 O O . VAL A 1 556 ? 14.186 12.702 -5.588 1.00 96.75 556 VAL A O 1
ATOM 4357 N N . ALA A 1 557 ? 14.612 11.772 -7.606 1.00 95.62 557 ALA A N 1
ATOM 4358 C CA . ALA A 1 557 ? 16.026 12.155 -7.687 1.00 95.62 557 ALA A CA 1
ATOM 4359 C C . ALA A 1 557 ? 16.826 11.746 -6.431 1.00 95.62 557 ALA A C 1
ATOM 4361 O O . ALA A 1 557 ? 17.621 12.522 -5.898 1.00 95.62 557 ALA A O 1
ATOM 4362 N N . GLY A 1 558 ? 16.539 10.551 -5.907 1.00 96.69 558 GLY A N 1
ATOM 4363 C CA . GLY A 1 558 ? 17.251 9.936 -4.785 1.00 96.69 558 GLY A CA 1
ATOM 4364 C C . GLY A 1 558 ? 17.070 10.605 -3.421 1.00 96.69 558 GLY A C 1
ATOM 4365 O O . GLY A 1 558 ? 17.686 10.172 -2.453 1.00 96.69 558 GLY A O 1
ATOM 4366 N N . SER A 1 559 ? 16.252 11.657 -3.315 1.00 96.44 559 SER A N 1
ATOM 4367 C CA . SER A 1 559 ? 16.143 12.454 -2.082 1.00 96.44 559 SER A CA 1
ATOM 4368 C C . SER A 1 559 ? 14.729 12.930 -1.750 1.00 96.44 559 SER A C 1
ATOM 4370 O O . SER A 1 559 ? 14.379 13.032 -0.577 1.00 96.44 559 SER A O 1
ATOM 4372 N N . GLY A 1 560 ? 13.897 13.218 -2.754 1.00 97.56 560 GLY A N 1
ATOM 4373 C CA . GLY A 1 560 ? 12.554 13.748 -2.545 1.00 97.56 560 GLY A CA 1
ATOM 4374 C C . GLY A 1 560 ? 11.530 12.652 -2.270 1.00 97.56 560 GLY A C 1
ATOM 4375 O O . GLY A 1 560 ? 11.008 12.061 -3.212 1.00 97.56 560 GLY A O 1
ATOM 4376 N N . MET A 1 561 ? 11.179 12.428 -1.005 1.00 98.19 561 MET A N 1
ATOM 4377 C CA . MET A 1 561 ? 10.133 11.484 -0.606 1.00 98.19 561 MET A CA 1
ATOM 4378 C C . MET A 1 561 ? 8.795 11.819 -1.275 1.00 98.19 561 MET A C 1
ATOM 4380 O O . MET A 1 561 ? 8.325 12.961 -1.217 1.00 98.19 561 MET A O 1
ATOM 4384 N N . LEU A 1 562 ? 8.168 10.810 -1.882 1.00 95.75 562 LEU A N 1
ATOM 4385 C CA . LEU A 1 562 ? 6.802 10.872 -2.393 1.00 95.75 562 LEU A CA 1
ATOM 4386 C C . LEU A 1 562 ? 5.788 10.554 -1.293 1.00 95.75 562 LEU A C 1
ATOM 4388 O O . LEU A 1 562 ? 5.158 11.469 -0.762 1.00 95.75 562 LEU A O 1
ATOM 4392 N N . ASN A 1 563 ? 5.650 9.272 -0.957 1.00 94.94 563 ASN A N 1
ATOM 4393 C CA . ASN A 1 563 ? 4.613 8.759 -0.058 1.00 94.94 563 ASN A CA 1
ATOM 4394 C C . ASN A 1 563 ? 5.205 7.830 1.021 1.00 94.94 563 ASN A C 1
ATOM 4396 O O . ASN A 1 563 ? 4.957 8.018 2.215 1.00 94.94 563 ASN A O 1
ATOM 4400 N N . GLY A 1 564 ? 6.011 6.860 0.580 1.00 94.31 564 GLY A N 1
ATOM 4401 C CA . GLY A 1 564 ? 6.663 5.813 1.372 1.00 94.31 564 GLY A CA 1
ATOM 4402 C C . GLY A 1 564 ? 6.601 4.469 0.636 1.00 94.31 564 GLY A C 1
ATOM 4403 O O . GLY A 1 564 ? 5.799 4.311 -0.283 1.00 94.31 564 GLY A O 1
ATOM 4404 N N . LEU A 1 565 ? 7.429 3.503 1.035 1.00 94.88 565 LEU A N 1
ATOM 4405 C CA . LEU A 1 565 ? 7.559 2.190 0.387 1.00 94.88 565 LEU A CA 1
ATOM 4406 C C . LEU A 1 565 ? 6.241 1.401 0.340 1.00 94.88 565 LEU A C 1
ATOM 4408 O O . LEU A 1 565 ? 5.960 0.674 -0.619 1.00 94.88 565 LEU A O 1
ATOM 4412 N N . GLY A 1 566 ? 5.433 1.535 1.393 1.00 96.25 566 GLY A N 1
ATOM 4413 C CA . GLY A 1 566 ? 4.182 0.801 1.549 1.00 96.25 566 GLY A CA 1
ATOM 4414 C C . GLY A 1 566 ? 4.401 -0.715 1.624 1.00 96.25 566 GLY A C 1
ATOM 4415 O O . GLY A 1 566 ? 5.423 -1.190 2.125 1.00 96.25 566 GLY A O 1
ATOM 4416 N N . GLY A 1 567 ? 3.427 -1.488 1.143 1.00 97.25 567 GLY A N 1
ATOM 4417 C CA . GLY A 1 567 ? 3.521 -2.946 1.054 1.00 97.25 567 GLY A CA 1
ATOM 4418 C C . GLY A 1 567 ? 4.256 -3.473 -0.176 1.00 97.25 567 GLY A C 1
ATOM 4419 O O . GLY A 1 567 ? 4.375 -4.686 -0.321 1.00 97.25 567 GLY A O 1
ATOM 4420 N N . SER A 1 568 ? 4.753 -2.610 -1.069 1.00 97.12 568 SER A N 1
ATOM 4421 C CA . SER A 1 568 ? 5.350 -3.042 -2.344 1.00 97.12 568 SER A CA 1
ATOM 4422 C C . SER A 1 568 ? 6.453 -4.087 -2.139 1.00 97.12 568 SER A C 1
ATOM 4424 O O . SER A 1 568 ? 6.407 -5.163 -2.729 1.00 97.12 568 SER A O 1
ATOM 4426 N N . GLY A 1 569 ? 7.394 -3.829 -1.228 1.00 97.75 569 GLY A N 1
ATOM 4427 C CA . GLY A 1 569 ? 8.462 -4.773 -0.906 1.00 97.75 569 GLY A CA 1
ATOM 4428 C C . GLY A 1 569 ? 8.002 -6.016 -0.132 1.00 97.75 569 GLY A C 1
ATOM 4429 O O . GLY A 1 569 ? 8.625 -7.064 -0.273 1.00 97.75 569 GLY A O 1
ATOM 4430 N N . ASP A 1 570 ? 6.903 -5.946 0.634 1.00 98.69 570 ASP A N 1
ATOM 4431 C CA . ASP A 1 570 ? 6.318 -7.138 1.273 1.00 98.69 570 ASP A CA 1
ATOM 4432 C C . ASP A 1 570 ? 5.832 -8.134 0.211 1.00 98.69 570 ASP A C 1
ATOM 4434 O O . ASP A 1 570 ? 6.085 -9.337 0.309 1.00 98.69 570 ASP A O 1
ATOM 4438 N N . PHE A 1 571 ? 5.171 -7.620 -0.828 1.00 98.81 571 PHE A N 1
ATOM 4439 C CA . PHE A 1 571 ? 4.624 -8.418 -1.916 1.00 98.81 571 PHE A CA 1
ATOM 4440 C C . PHE A 1 571 ? 5.685 -8.860 -2.920 1.00 98.81 571 PHE A C 1
ATOM 4442 O O . PHE A 1 571 ? 5.843 -10.057 -3.138 1.00 98.81 571 PHE A O 1
ATOM 4449 N N . LEU A 1 572 ? 6.449 -7.929 -3.490 1.00 98.62 572 LEU A N 1
ATOM 4450 C CA . LEU A 1 572 ? 7.383 -8.216 -4.584 1.00 98.62 572 LEU A CA 1
ATOM 4451 C C . LEU A 1 572 ? 8.517 -9.166 -4.163 1.00 98.62 572 LEU A C 1
ATOM 4453 O O . LEU A 1 572 ? 8.914 -10.036 -4.925 1.00 98.62 572 LEU A O 1
ATOM 4457 N N . ARG A 1 573 ? 8.992 -9.110 -2.915 1.00 98.69 573 ARG A N 1
ATOM 4458 C CA . ARG A 1 573 ? 9.998 -10.075 -2.429 1.00 98.69 573 ARG A CA 1
ATOM 4459 C C . ARG A 1 573 ? 9.464 -11.511 -2.334 1.00 98.69 573 ARG A C 1
ATOM 4461 O O . ARG A 1 573 ? 10.244 -12.461 -2.363 1.00 98.69 573 ARG A O 1
ATOM 4468 N N . ASN A 1 574 ? 8.161 -11.680 -2.114 1.00 98.81 574 ASN A N 1
ATOM 4469 C CA . ASN A 1 574 ? 7.579 -12.951 -1.668 1.00 98.81 574 ASN A CA 1
ATOM 4470 C C . ASN A 1 574 ? 6.568 -13.550 -2.650 1.00 98.81 574 ASN A C 1
ATOM 4472 O O . ASN A 1 574 ? 6.101 -14.667 -2.429 1.00 98.81 574 ASN A O 1
ATOM 4476 N N . ALA A 1 575 ? 6.215 -12.825 -3.706 1.00 98.69 575 ALA A N 1
ATOM 4477 C CA . ALA A 1 575 ? 5.270 -13.254 -4.718 1.00 98.69 575 ALA A CA 1
ATOM 4478 C C . ALA A 1 575 ? 5.811 -14.413 -5.572 1.00 98.69 575 ALA A C 1
ATOM 4480 O O . ALA A 1 575 ? 7.007 -14.691 -5.637 1.00 98.69 575 ALA A O 1
ATOM 4481 N N . LYS A 1 576 ? 4.892 -15.110 -6.244 1.00 98.56 576 LYS A N 1
ATOM 4482 C CA . LYS A 1 576 ? 5.216 -16.081 -7.295 1.00 98.56 576 LYS A CA 1
ATOM 4483 C C . LYS A 1 576 ? 5.657 -15.389 -8.587 1.00 98.56 576 LYS A C 1
ATOM 4485 O O . LYS A 1 576 ? 6.435 -15.977 -9.336 1.00 98.56 576 LYS A O 1
ATOM 4490 N N . LEU A 1 577 ? 5.093 -14.212 -8.853 1.00 98.62 577 LEU A N 1
ATOM 4491 C CA . LEU A 1 577 ? 5.458 -13.320 -9.949 1.00 98.62 577 LEU A CA 1
ATOM 4492 C C . LEU A 1 577 ? 5.451 -11.881 -9.442 1.00 98.62 577 LEU A C 1
ATOM 4494 O O . LEU A 1 577 ? 4.425 -11.419 -8.931 1.00 98.62 577 LEU A O 1
ATOM 4498 N N . SER A 1 578 ? 6.569 -11.192 -9.632 1.00 98.81 578 SER A N 1
ATOM 4499 C CA . SER A 1 578 ? 6.785 -9.815 -9.196 1.00 98.81 578 SER A CA 1
ATOM 4500 C C . SER A 1 578 ? 6.907 -8.882 -10.388 1.00 98.81 578 SER A C 1
ATOM 4502 O O . SER A 1 578 ? 7.882 -8.926 -11.139 1.00 98.81 578 SER A O 1
ATOM 4504 N N . ILE A 1 579 ? 5.888 -8.045 -10.568 1.00 98.81 579 ILE A N 1
ATOM 4505 C CA . ILE A 1 579 ? 5.702 -7.215 -11.755 1.00 98.81 579 ILE A CA 1
ATOM 4506 C C . ILE A 1 579 ? 5.739 -5.736 -11.369 1.00 98.81 579 ILE A C 1
ATOM 4508 O O . ILE A 1 579 ? 4.984 -5.280 -10.503 1.00 98.81 579 ILE A O 1
ATOM 4512 N N . MET A 1 580 ? 6.567 -4.971 -12.075 1.00 98.31 580 MET A N 1
ATOM 4513 C CA . MET A 1 580 ? 6.554 -3.511 -12.042 1.00 98.31 580 MET A CA 1
ATOM 4514 C C . MET A 1 580 ? 5.941 -2.952 -13.322 1.00 98.31 580 MET A C 1
ATOM 4516 O O . MET A 1 580 ? 6.288 -3.367 -14.427 1.00 98.31 580 MET A O 1
ATOM 4520 N N . HIS A 1 581 ? 5.048 -1.975 -13.181 1.00 97.88 581 HIS A N 1
ATOM 4521 C CA . HIS A 1 581 ? 4.412 -1.310 -14.311 1.00 97.88 581 HIS A CA 1
ATOM 4522 C C . HIS A 1 581 ? 4.431 0.214 -14.166 1.00 97.88 581 HIS A C 1
ATOM 4524 O O . HIS A 1 581 ? 4.067 0.771 -13.130 1.00 97.88 581 HIS A O 1
ATOM 4530 N N . THR A 1 582 ? 4.824 0.917 -15.220 1.00 97.81 582 THR A N 1
ATOM 4531 C CA . THR A 1 582 ? 4.880 2.387 -15.253 1.00 97.81 582 THR A CA 1
ATOM 4532 C C . THR A 1 582 ? 4.822 2.860 -16.704 1.00 97.81 582 THR A C 1
ATOM 4534 O O . THR A 1 582 ? 5.198 2.097 -17.590 1.00 97.81 582 THR A O 1
ATOM 4537 N N . PRO A 1 583 ? 4.399 4.101 -16.996 1.00 98.00 583 PRO A N 1
ATOM 4538 C CA . PRO A 1 583 ? 4.682 4.690 -18.296 1.00 98.00 583 PRO A CA 1
ATOM 4539 C C . PRO A 1 583 ? 6.196 4.713 -18.527 1.00 98.00 583 PRO A C 1
ATOM 4541 O O . PRO A 1 583 ? 6.956 4.857 -17.565 1.00 98.00 583 PRO A O 1
ATOM 4544 N N . SER A 1 584 ? 6.639 4.609 -19.776 1.00 98.69 584 SER A N 1
ATOM 4545 C CA . SER A 1 584 ? 8.062 4.696 -20.118 1.00 98.69 584 SER A CA 1
ATOM 4546 C C . SER A 1 584 ? 8.622 6.115 -19.948 1.00 98.69 584 SER A C 1
ATOM 4548 O O . SER A 1 584 ? 9.825 6.274 -19.734 1.00 98.69 584 SER A O 1
ATOM 4550 N N . THR A 1 585 ? 7.762 7.144 -19.991 1.00 98.50 585 THR A N 1
ATOM 4551 C CA . THR A 1 585 ? 8.121 8.550 -19.741 1.00 98.50 585 THR A CA 1
ATOM 4552 C C . THR A 1 585 ? 7.051 9.316 -18.967 1.00 98.50 585 THR A C 1
ATOM 4554 O O . THR A 1 585 ? 5.890 8.911 -18.880 1.00 98.50 585 THR A O 1
ATOM 4557 N N . ARG A 1 586 ? 7.437 10.466 -18.406 1.00 97.50 586 ARG A N 1
ATOM 4558 C CA . ARG A 1 586 ? 6.540 11.450 -17.787 1.00 97.50 586 ARG A CA 1
ATOM 4559 C C . ARG A 1 586 ? 6.847 12.856 -18.320 1.00 97.50 586 ARG A C 1
ATOM 4561 O O . ARG A 1 586 ? 8.012 13.162 -18.585 1.00 97.50 586 ARG A O 1
ATOM 4568 N N . PRO A 1 587 ? 5.837 13.733 -18.447 1.00 97.50 587 PRO A N 1
ATOM 4569 C CA . PRO A 1 587 ? 6.051 15.094 -18.918 1.00 97.50 587 PRO A CA 1
ATOM 4570 C C . PRO A 1 587 ? 6.691 15.980 -17.843 1.00 97.50 587 PRO A C 1
ATOM 4572 O O . PRO A 1 587 ? 6.416 15.848 -16.648 1.00 97.50 587 PRO A O 1
ATOM 4575 N N . THR A 1 588 ? 7.479 16.955 -18.286 1.00 97.06 588 THR A N 1
ATOM 4576 C CA . THR A 1 588 ? 7.866 18.137 -17.507 1.00 97.06 588 THR A CA 1
ATOM 4577 C C . THR A 1 588 ? 7.098 19.362 -18.009 1.00 97.06 588 THR A C 1
ATOM 4579 O O . THR A 1 588 ? 6.279 19.278 -18.923 1.00 97.06 588 THR A O 1
ATOM 4582 N N . LYS A 1 589 ? 7.344 20.539 -17.415 1.00 95.38 589 LYS A N 1
ATOM 4583 C CA . LYS A 1 589 ? 6.731 21.794 -17.887 1.00 95.38 589 LYS A CA 1
ATOM 4584 C C . LYS A 1 589 ? 7.151 22.163 -19.316 1.00 95.38 589 LYS A C 1
ATOM 4586 O O . LYS A 1 589 ? 6.406 22.874 -19.983 1.00 95.38 589 LYS A O 1
ATOM 4591 N N . SER A 1 590 ? 8.335 21.734 -19.750 1.00 94.81 590 SER A N 1
ATOM 4592 C CA . SER A 1 590 ? 8.960 22.127 -21.019 1.00 94.81 590 SER A CA 1
ATOM 4593 C C . SER A 1 590 ? 9.076 20.990 -22.036 1.00 94.81 590 SER A C 1
ATOM 4595 O O . SER A 1 590 ? 9.318 21.269 -23.206 1.00 94.81 590 SER A O 1
ATOM 4597 N N . ASP A 1 591 ? 8.894 19.730 -21.633 1.00 97.06 591 ASP A N 1
ATOM 4598 C CA . ASP A 1 591 ? 9.100 18.564 -22.496 1.00 97.06 591 ASP A CA 1
ATOM 4599 C C . ASP A 1 591 ? 8.054 17.474 -22.212 1.00 97.06 591 ASP A C 1
ATOM 4601 O O . ASP A 1 591 ? 7.913 17.004 -21.082 1.00 97.06 591 ASP A O 1
ATOM 4605 N N . LYS A 1 592 ? 7.315 17.052 -23.246 1.00 96.75 592 LYS A N 1
ATOM 4606 C CA . LYS A 1 592 ? 6.231 16.057 -23.130 1.00 96.75 592 LYS A CA 1
ATOM 4607 C C . LYS A 1 592 ? 6.725 14.681 -22.688 1.00 96.75 592 LYS A C 1
ATOM 4609 O O . LYS A 1 592 ? 5.970 13.958 -22.048 1.00 96.75 592 LYS A O 1
ATOM 4614 N N . THR A 1 593 ? 7.969 14.346 -23.003 1.00 98.00 593 THR A N 1
ATOM 4615 C CA . THR A 1 593 ? 8.617 13.088 -22.614 1.00 98.00 593 THR A CA 1
ATOM 4616 C C . THR A 1 593 ? 9.809 13.355 -21.705 1.00 98.00 593 THR A C 1
ATOM 4618 O O . THR A 1 593 ? 10.681 12.513 -21.594 1.00 98.00 593 THR A O 1
ATOM 4621 N N . GLY A 1 594 ? 9.864 14.519 -21.047 1.00 98.00 594 GLY A N 1
ATOM 4622 C CA . GLY A 1 594 ? 11.080 15.029 -20.408 1.00 98.00 594 GLY A CA 1
ATOM 4623 C C . GLY A 1 594 ? 11.662 14.208 -19.259 1.00 98.00 594 GLY A C 1
ATOM 4624 O O . GLY A 1 594 ? 12.785 14.482 -18.848 1.00 98.00 594 GLY A O 1
ATOM 4625 N N . ILE A 1 595 ? 10.945 13.228 -18.716 1.00 98.62 595 ILE A N 1
ATOM 4626 C CA . ILE A 1 595 ? 11.460 12.296 -17.709 1.00 98.62 595 ILE A CA 1
ATOM 4627 C C . ILE A 1 595 ? 11.347 10.889 -18.282 1.00 98.62 595 ILE A C 1
ATOM 4629 O O . ILE A 1 595 ? 10.238 10.447 -18.569 1.00 98.62 595 ILE A O 1
ATOM 4633 N N . SER A 1 596 ? 12.463 10.172 -18.393 1.00 98.69 596 SER A N 1
ATOM 4634 C CA . SER A 1 596 ? 12.447 8.728 -18.635 1.00 98.69 596 SER A CA 1
ATOM 4635 C C . SER A 1 596 ? 12.164 7.986 -17.330 1.00 98.69 596 SER A C 1
ATOM 4637 O O . SER A 1 596 ? 12.746 8.312 -16.299 1.00 98.69 596 SER A O 1
ATOM 4639 N N . CYS A 1 597 ? 11.304 6.970 -17.371 1.00 98.62 597 CYS A N 1
ATOM 4640 C CA . CYS A 1 597 ? 11.129 6.030 -16.260 1.00 98.62 597 CYS A CA 1
ATOM 4641 C C . CYS A 1 597 ? 12.073 4.822 -16.349 1.00 98.62 597 CYS A C 1
ATOM 4643 O O . CYS A 1 597 ? 12.155 4.069 -15.382 1.00 98.62 597 CYS A O 1
ATOM 4645 N N . VAL A 1 598 ? 12.777 4.654 -17.476 1.00 98.88 598 VAL A N 1
ATOM 4646 C CA . VAL A 1 598 ? 13.877 3.693 -17.645 1.00 98.88 598 VAL A CA 1
ATOM 4647 C C . VAL A 1 598 ? 15.195 4.461 -17.633 1.00 98.88 598 VAL A C 1
ATOM 4649 O O . VAL A 1 598 ? 15.414 5.319 -18.492 1.00 98.88 598 VAL A O 1
ATOM 4652 N N . VAL A 1 599 ? 16.063 4.192 -16.662 1.00 98.88 599 VAL A N 1
ATOM 4653 C CA . VAL A 1 599 ? 17.298 4.967 -16.435 1.00 98.88 599 VAL A CA 1
ATOM 4654 C C . VAL A 1 599 ? 18.540 4.068 -16.401 1.00 98.88 599 VAL A C 1
ATOM 4656 O O . VAL A 1 599 ? 18.410 2.861 -16.228 1.00 98.88 599 VAL A O 1
ATOM 4659 N N . PRO A 1 600 ? 19.765 4.602 -16.558 1.00 98.81 600 PRO A N 1
ATOM 4660 C CA . PRO A 1 600 ? 20.974 3.789 -16.432 1.00 98.81 600 PRO A CA 1
ATOM 4661 C C . PRO A 1 600 ? 21.129 3.153 -15.052 1.00 98.81 600 PRO A C 1
ATOM 4663 O O . PRO A 1 600 ? 21.497 1.992 -14.962 1.00 98.81 600 PRO A O 1
ATOM 4666 N N . MET A 1 601 ? 20.860 3.921 -13.995 1.00 98.81 601 MET A N 1
ATOM 4667 C CA . MET A 1 601 ? 20.920 3.496 -12.597 1.00 98.81 601 MET A CA 1
ATOM 4668 C C . MET A 1 601 ? 19.814 4.212 -11.825 1.00 98.81 601 MET A C 1
ATOM 4670 O O . MET A 1 601 ? 19.639 5.424 -11.992 1.00 98.81 601 MET A O 1
ATOM 4674 N N . ALA A 1 602 ? 19.071 3.486 -10.992 1.00 98.62 602 ALA A N 1
ATOM 4675 C CA . ALA A 1 602 ? 18.029 4.086 -10.173 1.00 98.62 602 ALA A CA 1
ATOM 4676 C C . ALA A 1 602 ? 18.663 5.007 -9.116 1.00 98.62 602 ALA A C 1
ATOM 4678 O O . ALA A 1 602 ? 19.656 4.658 -8.477 1.00 98.62 602 ALA A O 1
ATOM 4679 N N . THR A 1 603 ? 18.102 6.201 -8.915 1.00 98.50 603 THR A N 1
ATOM 4680 C CA . THR A 1 603 ? 18.643 7.173 -7.940 1.00 98.50 603 THR A CA 1
ATOM 4681 C C . THR A 1 603 ? 18.432 6.760 -6.487 1.00 98.50 603 THR A C 1
ATOM 4683 O O . THR A 1 603 ? 19.084 7.280 -5.583 1.00 98.50 603 THR A O 1
ATOM 4686 N N . HIS A 1 604 ? 17.526 5.816 -6.265 1.00 98.69 604 HIS A N 1
ATOM 4687 C CA . HIS A 1 604 ? 17.289 5.129 -5.010 1.00 98.69 604 HIS A CA 1
ATOM 4688 C C . HIS A 1 604 ? 16.831 3.703 -5.327 1.00 98.69 604 HIS A C 1
ATOM 4690 O O . HIS A 1 604 ? 16.254 3.473 -6.387 1.00 98.69 604 HIS A O 1
ATOM 4696 N N . VAL A 1 605 ? 17.084 2.750 -4.434 1.00 98.62 605 VAL A N 1
ATOM 4697 C CA . VAL A 1 605 ? 16.712 1.345 -4.640 1.00 98.62 605 VAL A CA 1
ATOM 4698 C C . VAL A 1 605 ? 15.828 0.901 -3.487 1.00 98.62 605 VAL A C 1
ATOM 4700 O O . VAL A 1 605 ? 16.306 0.701 -2.372 1.00 98.62 605 VAL A O 1
ATOM 4703 N N . ASP A 1 606 ? 14.543 0.736 -3.785 1.00 98.62 606 ASP A N 1
ATOM 4704 C CA . ASP A 1 606 ? 13.552 0.150 -2.880 1.00 98.62 606 ASP A CA 1
ATOM 4705 C C . ASP A 1 606 ? 13.438 -1.363 -3.094 1.00 98.62 606 ASP A C 1
ATOM 4707 O O . ASP A 1 606 ? 13.245 -2.128 -2.148 1.00 98.62 606 ASP A O 1
ATOM 4711 N N . GLN A 1 607 ? 13.556 -1.798 -4.352 1.00 98.62 607 GLN A N 1
ATOM 4712 C CA . GLN A 1 607 ? 13.561 -3.201 -4.745 1.00 98.62 607 GLN A CA 1
ATOM 4713 C C . GLN A 1 607 ? 14.792 -3.491 -5.591 1.00 98.62 607 GLN A C 1
ATOM 4715 O O . GLN A 1 607 ? 15.071 -2.799 -6.574 1.00 98.62 607 GLN A O 1
ATOM 4720 N N . THR A 1 608 ? 15.516 -4.530 -5.193 1.00 98.88 608 THR A N 1
ATOM 4721 C CA . THR A 1 608 ? 16.686 -4.997 -5.933 1.00 98.88 608 THR A CA 1
ATOM 4722 C C . THR A 1 608 ? 16.260 -5.766 -7.171 1.00 98.88 608 THR A C 1
ATOM 4724 O O . THR A 1 608 ? 15.122 -6.223 -7.297 1.00 98.88 608 THR A O 1
ATOM 4727 N N . GLU A 1 609 ? 17.205 -5.973 -8.067 1.00 98.38 609 GLU A N 1
ATOM 4728 C CA . GLU A 1 609 ? 17.042 -6.772 -9.262 1.00 98.38 609 GLU A CA 1
ATOM 4729 C C . GLU A 1 609 ? 16.679 -8.234 -8.954 1.00 98.38 609 GLU A C 1
ATOM 4731 O O . GLU A 1 609 ? 16.094 -8.911 -9.799 1.00 98.38 609 GLU A O 1
ATOM 4736 N N . HIS A 1 610 ? 16.966 -8.722 -7.746 1.00 98.69 610 HIS A N 1
ATOM 4737 C CA . HIS A 1 610 ? 16.570 -10.050 -7.271 1.00 98.69 610 HIS A CA 1
ATOM 4738 C C . HIS A 1 610 ? 15.086 -10.180 -6.894 1.00 98.69 610 HIS A C 1
ATOM 4740 O O . HIS A 1 610 ? 14.604 -11.298 -6.714 1.00 98.69 610 HIS A O 1
ATOM 4746 N N . ASP A 1 611 ? 14.374 -9.062 -6.754 1.00 98.50 611 ASP A N 1
ATOM 4747 C CA . ASP A 1 611 ? 12.989 -9.035 -6.270 1.00 98.50 611 ASP A CA 1
ATOM 4748 C C . ASP A 1 611 ? 11.964 -9.037 -7.404 1.00 98.50 611 ASP A C 1
ATOM 4750 O O . ASP A 1 611 ? 10.767 -9.157 -7.151 1.00 98.50 611 ASP A O 1
ATOM 4754 N N . LEU A 1 612 ? 12.421 -8.835 -8.642 1.00 98.69 612 LEU A N 1
ATOM 4755 C CA . LEU A 1 612 ? 11.586 -8.404 -9.756 1.00 98.69 612 LEU A CA 1
ATOM 4756 C C . LEU A 1 612 ? 11.762 -9.321 -10.963 1.00 98.69 612 LEU A C 1
ATOM 4758 O O . LEU A 1 612 ? 12.870 -9.514 -11.463 1.00 98.69 612 LEU A O 1
ATOM 4762 N N . ASP A 1 613 ? 10.638 -9.844 -11.450 1.00 98.88 613 ASP A N 1
ATOM 4763 C CA . ASP A 1 613 ? 10.589 -10.791 -12.561 1.00 98.88 613 ASP A CA 1
ATOM 4764 C C . ASP A 1 613 ? 10.269 -10.101 -13.888 1.00 98.88 613 ASP A C 1
ATOM 4766 O O . ASP A 1 613 ? 10.811 -10.472 -14.926 1.00 98.88 613 ASP A O 1
ATOM 4770 N N . VAL A 1 614 ? 9.345 -9.133 -13.874 1.00 98.88 614 VAL A N 1
ATOM 4771 C CA . VAL A 1 614 ? 8.742 -8.577 -15.092 1.00 98.88 614 VAL A CA 1
ATOM 4772 C C . VAL A 1 614 ? 8.577 -7.063 -14.992 1.00 98.88 614 VAL A C 1
ATOM 4774 O O . VAL A 1 614 ? 8.125 -6.538 -13.975 1.00 98.88 614 VAL A O 1
ATOM 4777 N N . TYR A 1 615 ? 8.867 -6.372 -16.093 1.00 98.88 615 TYR A N 1
ATOM 4778 C CA . TYR A 1 615 ? 8.605 -4.945 -16.265 1.00 98.88 615 TYR A CA 1
ATOM 4779 C C . TYR A 1 615 ? 7.666 -4.693 -17.431 1.00 98.88 615 TYR A C 1
ATOM 4781 O O . TYR A 1 615 ? 7.811 -5.309 -18.485 1.00 98.88 615 TYR A O 1
ATOM 4789 N N . VAL A 1 616 ? 6.735 -3.757 -17.258 1.00 98.81 616 VAL A N 1
ATOM 4790 C CA . VAL A 1 616 ? 5.752 -3.403 -18.286 1.00 98.81 616 VAL A CA 1
ATOM 4791 C C . VAL A 1 616 ? 5.661 -1.890 -18.436 1.00 98.81 616 VAL A C 1
ATOM 4793 O O . VAL A 1 616 ? 5.444 -1.168 -17.460 1.00 98.81 616 VAL A O 1
ATOM 4796 N N . THR A 1 617 ? 5.784 -1.417 -19.671 1.00 98.81 617 THR A N 1
ATOM 4797 C CA . THR A 1 617 ? 5.443 -0.046 -20.067 1.00 98.81 617 THR A CA 1
ATOM 4798 C C . THR A 1 617 ? 4.485 -0.092 -21.249 1.00 98.81 617 THR A C 1
ATOM 4800 O O . THR A 1 617 ? 4.155 -1.161 -21.756 1.00 98.81 617 THR A O 1
ATOM 4803 N N . GLU A 1 618 ? 4.002 1.057 -21.708 1.00 98.56 618 GLU A N 1
ATOM 4804 C CA . GLU A 1 618 ? 3.175 1.124 -22.916 1.00 98.56 618 GLU A CA 1
ATOM 4805 C C . GLU A 1 618 ? 3.944 0.762 -24.198 1.00 98.56 618 GLU A C 1
ATOM 4807 O O . GLU A 1 618 ? 3.337 0.638 -25.256 1.00 98.56 618 GLU A O 1
ATOM 4812 N N . GLN A 1 619 ? 5.270 0.602 -24.112 1.00 98.75 619 GLN A N 1
ATOM 4813 C CA . GLN A 1 619 ? 6.126 0.170 -25.220 1.00 98.75 619 GLN A CA 1
ATOM 4814 C C . GLN A 1 619 ? 6.172 -1.361 -25.360 1.00 98.75 619 GLN A C 1
ATOM 4816 O O . GLN A 1 619 ? 6.484 -1.875 -26.438 1.00 98.75 619 GLN A O 1
ATOM 4821 N N . GLY A 1 620 ? 5.890 -2.092 -24.276 1.00 98.75 620 GLY A N 1
ATOM 4822 C CA . GLY A 1 620 ? 5.993 -3.543 -24.235 1.00 98.75 620 GLY A CA 1
ATOM 4823 C C . GLY A 1 620 ? 6.282 -4.104 -22.843 1.00 98.75 620 GLY A C 1
ATOM 4824 O O . GLY A 1 620 ? 6.163 -3.429 -21.819 1.00 98.75 620 GLY A O 1
ATOM 4825 N N . LEU A 1 621 ? 6.660 -5.383 -22.821 1.00 98.81 621 LEU A N 1
ATOM 4826 C CA . LEU A 1 621 ? 6.924 -6.160 -21.612 1.00 98.81 621 LEU A CA 1
ATOM 4827 C C . LEU A 1 621 ? 8.300 -6.830 -21.687 1.00 98.81 621 LEU A C 1
ATOM 4829 O O . LEU A 1 621 ? 8.639 -7.468 -22.688 1.00 98.81 621 LEU A O 1
ATOM 4833 N N . ALA A 1 622 ? 9.074 -6.697 -20.612 1.00 98.88 622 ALA A N 1
ATOM 4834 C CA . ALA A 1 622 ? 10.359 -7.349 -20.397 1.00 98.88 622 ALA A CA 1
ATOM 4835 C C . ALA A 1 622 ? 10.219 -8.441 -19.326 1.00 98.88 622 ALA A C 1
ATOM 4837 O O . ALA A 1 622 ? 9.973 -8.133 -18.161 1.00 98.88 622 ALA A O 1
ATOM 4838 N N . ASP A 1 623 ? 10.389 -9.703 -19.719 1.00 98.88 623 ASP A N 1
ATOM 4839 C CA . ASP A 1 623 ? 10.469 -10.854 -18.811 1.00 98.88 623 ASP A CA 1
ATOM 4840 C C . ASP A 1 623 ? 11.940 -11.154 -18.504 1.00 98.88 623 ASP A C 1
ATOM 4842 O O . ASP A 1 623 ? 12.721 -11.443 -19.412 1.00 98.88 623 ASP A O 1
ATOM 4846 N N . LEU A 1 624 ? 12.324 -11.032 -17.234 1.00 98.81 624 LEU A N 1
ATOM 4847 C CA . LEU A 1 624 ? 13.714 -11.085 -16.774 1.00 98.81 624 LEU A CA 1
ATOM 4848 C C . LEU A 1 624 ? 14.079 -12.408 -16.103 1.00 98.81 624 LEU A C 1
ATOM 4850 O O . LEU A 1 624 ? 15.225 -12.601 -15.683 1.00 98.81 624 LEU A O 1
ATOM 4854 N N . ARG A 1 625 ? 13.123 -13.332 -15.993 1.00 98.75 625 ARG A N 1
ATOM 4855 C CA . ARG A 1 625 ? 13.310 -14.597 -15.282 1.00 98.75 625 ARG A CA 1
ATOM 4856 C C . ARG A 1 625 ? 14.431 -15.409 -15.932 1.00 98.75 625 ARG A C 1
ATOM 4858 O O . ARG A 1 625 ? 14.346 -15.808 -17.090 1.00 98.75 625 ARG A O 1
ATOM 4865 N N . GLY A 1 626 ? 15.477 -15.689 -15.155 1.00 98.12 626 GLY A N 1
ATOM 4866 C CA . GLY A 1 626 ? 16.629 -16.485 -15.593 1.00 98.12 626 GLY A CA 1
ATOM 4867 C C . GLY A 1 626 ? 17.695 -15.723 -16.388 1.00 98.12 626 GLY A C 1
ATOM 4868 O O . GLY A 1 626 ? 18.610 -16.362 -16.904 1.00 98.12 626 GLY A O 1
ATOM 4869 N N . LEU A 1 627 ? 17.607 -14.392 -16.483 1.00 98.75 627 LEU A N 1
ATOM 4870 C CA . LEU A 1 627 ? 18.575 -13.560 -17.204 1.00 98.75 627 LEU A CA 1
ATOM 4871 C C . LEU A 1 627 ? 19.690 -13.025 -16.292 1.00 98.75 627 LEU A C 1
ATOM 4873 O O . LEU A 1 627 ? 19.461 -12.706 -15.125 1.00 98.75 627 LEU A O 1
ATOM 4877 N N . CYS A 1 628 ? 20.901 -12.877 -16.840 1.00 98.44 628 CYS A N 1
ATOM 4878 C CA . CYS A 1 628 ? 21.995 -12.163 -16.170 1.00 98.44 628 CYS A CA 1
ATOM 4879 C C . CYS A 1 628 ? 21.874 -10.636 -16.377 1.00 98.44 628 CYS A C 1
ATOM 4881 O O . CYS A 1 628 ? 21.170 -10.221 -17.300 1.00 98.44 628 CYS A O 1
ATOM 4883 N N . PRO A 1 629 ? 22.560 -9.776 -15.591 1.00 98.69 629 PRO A N 1
ATOM 4884 C CA . PRO A 1 629 ? 22.358 -8.320 -15.642 1.00 98.69 629 PRO A CA 1
ATOM 4885 C C . PRO A 1 629 ? 22.444 -7.701 -17.045 1.00 98.69 629 PRO A C 1
ATOM 4887 O O . PRO A 1 629 ? 21.584 -6.917 -17.434 1.00 98.69 629 PRO A O 1
ATOM 4890 N N . ARG A 1 630 ? 23.421 -8.103 -17.866 1.00 98.19 630 ARG A N 1
ATOM 4891 C CA . ARG A 1 630 ? 23.563 -7.574 -19.237 1.00 98.19 630 ARG A CA 1
ATOM 4892 C C . ARG A 1 630 ? 22.411 -7.974 -20.162 1.00 98.19 630 ARG A C 1
ATOM 4894 O O . ARG A 1 630 ? 21.967 -7.155 -20.962 1.00 98.19 630 ARG A O 1
ATOM 4901 N N . ASP A 1 631 ? 21.896 -9.195 -20.023 1.00 98.69 631 ASP A N 1
ATOM 4902 C CA . ASP A 1 631 ? 20.741 -9.653 -20.803 1.00 98.69 631 ASP A CA 1
ATOM 4903 C C . ASP A 1 631 ? 19.466 -8.928 -20.355 1.00 98.69 631 ASP A C 1
ATOM 4905 O O . ASP A 1 631 ? 18.647 -8.539 -21.187 1.00 98.69 631 ASP A O 1
ATOM 4909 N N . ARG A 1 632 ? 19.329 -8.671 -19.045 1.00 98.81 632 ARG A N 1
ATOM 4910 C CA . ARG A 1 632 ? 18.236 -7.856 -18.495 1.00 98.81 632 ARG A CA 1
ATOM 4911 C C . ARG A 1 632 ? 18.251 -6.447 -19.072 1.00 98.81 632 ARG A C 1
ATOM 4913 O O . ARG A 1 632 ? 17.219 -6.003 -19.567 1.00 98.81 632 ARG A O 1
ATOM 4920 N N . ALA A 1 633 ? 19.419 -5.803 -19.087 1.00 98.88 633 ALA A N 1
ATOM 4921 C CA . ALA A 1 633 ? 19.605 -4.478 -19.673 1.00 98.88 633 ALA A CA 1
ATOM 4922 C C . ALA A 1 633 ? 19.186 -4.428 -21.132 1.00 98.88 633 ALA A C 1
ATOM 4924 O O . ALA A 1 633 ? 18.402 -3.557 -21.510 1.00 98.88 633 ALA A O 1
ATOM 4925 N N . GLN A 1 634 ? 19.613 -5.402 -21.933 1.00 98.75 634 GLN A N 1
ATOM 4926 C CA . GLN A 1 634 ? 19.212 -5.458 -23.331 1.00 98.75 634 GLN A CA 1
ATOM 4927 C C . GLN A 1 634 ? 17.687 -5.580 -23.485 1.00 98.75 634 GLN A C 1
ATOM 4929 O O . GLN A 1 634 ? 17.079 -4.813 -24.232 1.00 98.75 634 GLN A O 1
ATOM 4934 N N . VAL A 1 635 ? 17.052 -6.498 -22.748 1.00 98.81 635 VAL A N 1
ATOM 4935 C CA . VAL A 1 635 ? 15.603 -6.742 -22.847 1.00 98.81 635 VAL A CA 1
ATOM 4936 C C . VAL A 1 635 ? 14.793 -5.547 -22.332 1.00 98.81 635 VAL A C 1
ATOM 4938 O O . VAL A 1 635 ? 13.839 -5.143 -22.995 1.00 98.81 635 VAL A O 1
ATOM 4941 N N . ILE A 1 636 ? 15.175 -4.939 -21.205 1.00 98.94 636 ILE A N 1
ATOM 4942 C CA . ILE A 1 636 ? 14.522 -3.735 -20.666 1.00 98.94 636 ILE A CA 1
ATOM 4943 C C . ILE A 1 636 ? 14.594 -2.586 -21.672 1.00 98.94 636 ILE A C 1
ATOM 4945 O O . ILE A 1 636 ? 13.569 -1.974 -21.984 1.00 98.94 636 ILE A O 1
ATOM 4949 N N . ILE A 1 637 ? 15.777 -2.305 -22.220 1.00 98.94 637 ILE A N 1
ATOM 4950 C CA . ILE A 1 637 ? 15.948 -1.230 -23.201 1.00 98.94 637 ILE A CA 1
ATOM 4951 C C 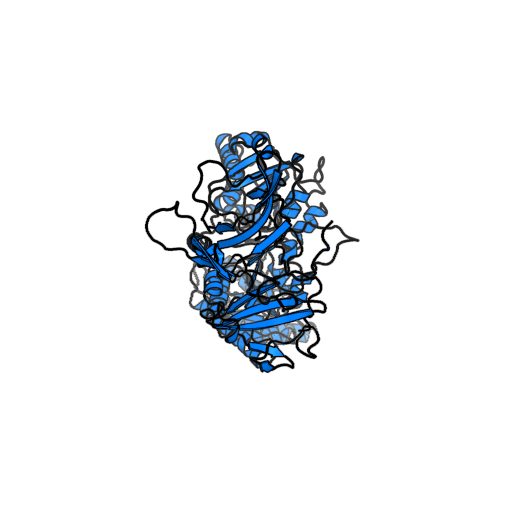. ILE A 1 637 ? 15.129 -1.528 -24.462 1.00 98.94 637 ILE A C 1
ATOM 4953 O O . ILE A 1 637 ? 14.475 -0.642 -25.014 1.00 98.94 637 ILE A O 1
ATOM 4957 N N . ASP A 1 638 ? 15.122 -2.777 -24.926 1.00 98.81 638 ASP A N 1
ATOM 4958 C CA . ASP A 1 638 ? 14.427 -3.136 -26.155 1.00 98.81 638 ASP A CA 1
ATOM 4959 C C . ASP A 1 638 ? 12.905 -3.149 -26.038 1.00 98.81 638 ASP A C 1
ATOM 4961 O O . ASP A 1 638 ? 12.237 -2.840 -27.030 1.00 98.81 638 ASP A O 1
ATOM 4965 N N . LYS A 1 639 ? 12.365 -3.502 -24.871 1.00 98.88 639 LYS A N 1
ATOM 4966 C CA . LYS A 1 639 ? 10.926 -3.711 -24.674 1.00 98.88 639 LYS A CA 1
ATOM 4967 C C . LYS A 1 639 ? 10.225 -2.587 -23.927 1.00 98.88 639 LYS A C 1
ATOM 4969 O O . LYS A 1 639 ? 9.050 -2.369 -24.186 1.00 98.88 639 LYS A O 1
ATOM 4974 N N . CYS A 1 640 ? 10.915 -1.889 -23.029 1.00 98.88 640 CYS A N 1
ATOM 4975 C CA . CYS A 1 640 ? 10.270 -0.975 -22.089 1.00 98.88 640 CYS A CA 1
ATOM 4976 C C . CYS A 1 640 ? 10.671 0.494 -22.270 1.00 98.88 640 CYS A C 1
ATOM 4978 O O . CYS A 1 640 ? 9.887 1.377 -21.916 1.00 98.88 640 CYS A O 1
ATOM 4980 N N . ALA A 1 641 ? 11.870 0.778 -22.789 1.00 98.81 641 ALA A N 1
ATOM 4981 C CA . ALA A 1 641 ? 12.333 2.153 -22.959 1.00 98.81 641 ALA A CA 1
ATOM 4982 C C . ALA A 1 641 ? 11.586 2.878 -24.088 1.00 98.81 641 ALA A C 1
ATOM 4984 O O . ALA A 1 641 ? 11.353 2.325 -25.165 1.00 98.81 641 ALA A O 1
ATOM 4985 N N . HIS A 1 642 ? 11.265 4.149 -23.851 1.00 98.81 642 HIS A N 1
ATOM 4986 C CA . HIS A 1 642 ? 10.656 5.016 -24.855 1.00 98.81 642 HIS A CA 1
ATOM 4987 C C . HIS A 1 642 ? 11.607 5.253 -26.039 1.00 98.81 642 HIS A C 1
ATOM 4989 O O . HIS A 1 642 ? 12.813 5.399 -25.806 1.00 98.81 642 HIS A O 1
ATOM 4995 N N . PRO A 1 643 ? 11.101 5.389 -27.280 1.00 98.62 643 PRO A N 1
ATOM 4996 C CA . PRO A 1 643 ? 11.923 5.691 -28.454 1.00 98.62 643 PRO A CA 1
ATOM 4997 C C . PRO A 1 643 ? 12.901 6.860 -28.256 1.00 98.62 643 PRO A C 1
ATOM 4999 O O . PRO A 1 643 ? 14.074 6.719 -28.580 1.00 98.62 643 PRO A O 1
ATOM 5002 N N . ASP A 1 644 ? 12.460 7.956 -27.627 1.00 98.50 644 ASP A N 1
ATOM 5003 C CA . ASP A 1 644 ? 13.297 9.134 -27.316 1.00 98.50 644 ASP A CA 1
ATOM 5004 C C . ASP A 1 644 ? 14.549 8.844 -26.466 1.00 98.50 644 ASP A C 1
ATOM 5006 O O . ASP A 1 644 ? 15.495 9.628 -26.491 1.00 98.50 644 ASP A O 1
ATOM 5010 N N . TYR A 1 645 ? 14.552 7.762 -25.684 1.00 98.75 645 TYR A N 1
ATOM 5011 C CA . TYR A 1 645 ? 15.644 7.419 -24.763 1.00 98.75 645 TYR A CA 1
ATOM 5012 C C . TYR A 1 645 ? 16.350 6.113 -25.118 1.00 98.75 645 TYR A C 1
ATOM 5014 O O . TYR A 1 645 ? 17.410 5.824 -24.568 1.00 98.75 645 TYR A O 1
ATOM 5022 N N . LYS A 1 646 ? 15.786 5.316 -26.027 1.00 98.50 646 LYS A N 1
ATOM 5023 C CA . LYS A 1 646 ? 16.275 3.973 -26.339 1.00 98.50 646 LYS A CA 1
ATOM 5024 C C . LYS A 1 646 ? 17.711 3.984 -26.853 1.00 98.50 646 LYS A C 1
ATOM 5026 O O . LYS A 1 646 ? 18.535 3.236 -26.337 1.00 98.50 646 LYS A O 1
ATOM 5031 N N . ASP A 1 647 ? 18.023 4.860 -27.805 1.00 98.31 647 ASP A N 1
ATOM 5032 C CA . ASP A 1 647 ? 19.371 4.953 -28.377 1.00 98.31 647 ASP A CA 1
ATOM 5033 C C . ASP A 1 647 ? 20.388 5.481 -27.356 1.00 98.31 647 ASP A C 1
ATOM 5035 O O . ASP A 1 647 ? 21.497 4.958 -27.269 1.00 98.31 647 ASP A O 1
ATOM 5039 N N . LEU A 1 648 ? 19.984 6.436 -26.507 1.00 98.38 648 LEU A N 1
ATOM 5040 C CA . LEU A 1 648 ? 20.809 6.907 -25.391 1.00 98.38 648 LEU A CA 1
ATOM 5041 C C . LEU A 1 648 ? 21.124 5.763 -24.419 1.00 98.38 648 LEU A C 1
ATOM 5043 O O . LEU A 1 648 ? 22.281 5.556 -24.067 1.00 98.38 648 LEU A O 1
ATOM 5047 N N . LEU A 1 649 ? 20.129 4.985 -23.996 1.00 98.81 649 LEU A N 1
ATOM 5048 C CA . LEU A 1 649 ? 20.347 3.870 -23.070 1.00 98.81 649 LEU A CA 1
ATOM 5049 C C . LEU A 1 649 ? 21.207 2.754 -23.689 1.00 98.81 649 LEU A C 1
ATOM 5051 O O . LEU A 1 649 ? 22.027 2.167 -22.983 1.00 98.81 649 LEU A O 1
ATOM 5055 N N . LYS A 1 650 ? 21.072 2.490 -24.997 1.00 98.62 650 LYS A N 1
ATOM 5056 C CA . LYS A 1 650 ? 21.948 1.553 -25.724 1.00 98.62 650 LYS A CA 1
ATOM 5057 C C . LYS A 1 650 ? 23.396 2.030 -25.737 1.00 98.62 650 LYS A C 1
ATOM 5059 O O . LYS A 1 650 ? 24.279 1.270 -25.351 1.00 98.62 650 LYS A O 1
ATOM 5064 N N . ASP A 1 651 ? 23.630 3.294 -26.089 1.00 98.56 651 ASP A N 1
ATOM 5065 C CA . ASP A 1 651 ? 24.978 3.875 -26.094 1.00 98.56 651 ASP A CA 1
ATOM 5066 C C . ASP A 1 651 ? 25.623 3.839 -24.696 1.00 98.56 651 ASP A C 1
ATOM 5068 O O . ASP A 1 651 ? 26.811 3.526 -24.559 1.00 98.56 651 ASP A O 1
ATOM 5072 N N . TYR A 1 652 ? 24.832 4.065 -23.637 1.00 98.81 652 TYR A N 1
ATOM 5073 C CA . TYR A 1 652 ? 25.295 3.899 -22.258 1.00 98.81 652 TYR A CA 1
ATOM 5074 C C . TYR A 1 652 ? 25.757 2.468 -21.984 1.00 98.81 652 TYR A C 1
ATOM 5076 O O . TYR A 1 652 ? 26.879 2.271 -21.509 1.00 98.81 652 TYR A O 1
ATOM 5084 N N . LEU A 1 653 ? 24.898 1.480 -22.266 1.00 98.75 653 LEU A N 1
ATOM 5085 C CA . LEU A 1 653 ? 25.166 0.069 -21.994 1.00 98.75 653 LEU A CA 1
ATOM 5086 C C . LEU A 1 653 ? 26.396 -0.420 -22.765 1.00 98.75 653 LEU A C 1
ATOM 5088 O O . LEU A 1 653 ? 27.263 -1.071 -22.177 1.00 98.75 653 LEU A O 1
ATOM 5092 N N . ASP A 1 654 ? 26.513 -0.069 -24.045 1.00 98.56 654 ASP A N 1
ATOM 5093 C CA . ASP A 1 654 ? 27.639 -0.454 -24.898 1.00 98.56 654 ASP A CA 1
ATOM 5094 C C . ASP A 1 654 ? 28.953 0.160 -24.402 1.00 98.56 654 ASP A C 1
ATOM 5096 O O . ASP A 1 654 ? 29.966 -0.536 -24.234 1.00 98.56 654 ASP A O 1
ATOM 5100 N N . SER A 1 655 ? 28.936 1.461 -24.101 1.00 98.12 655 SER A N 1
ATOM 5101 C CA . SER A 1 655 ? 30.097 2.192 -23.590 1.00 98.12 655 SER A CA 1
ATOM 5102 C C . SER A 1 655 ? 30.544 1.674 -22.222 1.00 98.12 655 SER A C 1
ATOM 5104 O O . SER A 1 655 ? 31.734 1.396 -22.023 1.00 98.12 655 SER A O 1
ATOM 5106 N N . ALA A 1 656 ? 29.599 1.481 -21.296 1.00 98.50 656 ALA A N 1
ATOM 5107 C CA . ALA A 1 656 ? 29.862 0.928 -19.973 1.00 98.50 656 ALA A CA 1
ATOM 5108 C C . ALA A 1 656 ? 30.398 -0.504 -20.073 1.00 98.50 656 ALA A C 1
ATOM 5110 O O . ALA A 1 656 ? 31.414 -0.823 -19.457 1.00 98.50 656 ALA A O 1
ATOM 5111 N N . THR A 1 657 ? 29.794 -1.348 -20.914 1.00 98.56 657 THR A N 1
ATOM 5112 C CA . THR A 1 657 ? 30.247 -2.727 -21.139 1.00 98.56 657 THR A CA 1
ATOM 5113 C C . THR A 1 657 ? 31.676 -2.752 -21.661 1.00 98.56 657 THR A C 1
ATOM 5115 O O . THR A 1 657 ? 32.527 -3.434 -21.090 1.00 98.56 657 THR A O 1
ATOM 5118 N N . LYS A 1 658 ? 31.991 -1.970 -22.699 1.00 98.19 658 LYS A N 1
ATOM 5119 C CA . LYS A 1 658 ? 33.348 -1.895 -23.255 1.00 98.19 658 LYS A CA 1
ATOM 5120 C C . LYS A 1 658 ? 34.370 -1.443 -22.209 1.00 98.19 658 LYS A C 1
ATOM 5122 O O . LYS A 1 658 ? 35.457 -2.019 -22.122 1.00 98.19 658 LYS A O 1
ATOM 5127 N N . PHE A 1 659 ? 34.030 -0.427 -21.415 1.00 97.31 659 PHE A N 1
ATOM 5128 C CA . PHE A 1 659 ? 34.887 0.078 -20.345 1.00 97.31 659 PHE A CA 1
ATOM 5129 C C . PHE A 1 659 ? 35.127 -0.979 -19.256 1.00 97.31 659 PHE A C 1
ATOM 5131 O O . PHE A 1 659 ? 36.280 -1.317 -18.978 1.00 97.31 659 PHE A O 1
ATOM 5138 N N . CYS A 1 660 ? 34.055 -1.529 -18.684 1.00 98.25 660 CYS A N 1
ATOM 5139 C CA . CYS A 1 660 ? 34.096 -2.470 -17.568 1.00 98.25 660 CYS A CA 1
ATOM 5140 C C . CYS A 1 660 ? 34.738 -3.809 -17.949 1.00 98.25 660 CYS A C 1
ATOM 5142 O O . CYS A 1 660 ? 35.503 -4.365 -17.163 1.00 98.25 660 CYS A O 1
ATOM 5144 N N . MET A 1 661 ? 34.492 -4.313 -19.163 1.00 97.94 661 MET A N 1
ATOM 5145 C CA . MET A 1 661 ? 35.112 -5.552 -19.649 1.00 97.94 661 MET A CA 1
ATOM 5146 C C . MET A 1 661 ? 36.634 -5.427 -19.748 1.00 97.94 661 MET A C 1
ATOM 5148 O O . MET A 1 661 ? 37.348 -6.349 -19.362 1.00 97.94 661 MET A O 1
ATOM 5152 N N . ARG A 1 662 ? 37.146 -4.273 -20.197 1.00 97.81 662 ARG A N 1
ATOM 5153 C CA . ARG A 1 662 ? 38.593 -4.015 -20.287 1.00 97.81 662 ARG A CA 1
ATOM 5154 C C . ARG A 1 662 ? 39.291 -4.068 -18.923 1.00 97.81 662 ARG A C 1
ATOM 5156 O O . ARG A 1 662 ? 40.463 -4.422 -18.870 1.00 97.81 662 ARG A O 1
ATOM 5163 N N . VAL A 1 663 ? 38.593 -3.706 -17.846 1.00 97.06 663 VAL A N 1
ATOM 5164 C CA . VAL A 1 663 ? 39.143 -3.663 -16.477 1.00 97.06 663 VAL A CA 1
ATOM 5165 C C . VAL A 1 663 ? 38.697 -4.842 -15.601 1.00 97.06 663 VAL A C 1
ATOM 5167 O O . VAL A 1 663 ? 38.992 -4.859 -14.413 1.00 97.06 663 VAL A O 1
ATOM 5170 N N . GLY A 1 664 ? 37.997 -5.834 -16.165 1.00 97.12 664 GLY A N 1
ATOM 5171 C CA . GLY A 1 664 ? 37.566 -7.033 -15.434 1.00 97.12 664 GLY A CA 1
ATOM 5172 C C . GLY A 1 664 ? 36.381 -6.832 -14.478 1.00 97.12 664 GLY A C 1
ATOM 5173 O O . GLY A 1 664 ? 36.199 -7.637 -13.573 1.00 97.12 664 GLY A O 1
ATOM 5174 N N . MET A 1 665 ? 35.560 -5.793 -14.673 1.00 96.75 665 MET A N 1
ATOM 5175 C CA . MET A 1 665 ? 34.408 -5.440 -13.819 1.00 96.75 665 MET A CA 1
ATOM 5176 C C . MET A 1 665 ? 33.063 -5.529 -14.570 1.00 96.75 665 MET A C 1
ATOM 5178 O O . MET A 1 665 ? 32.171 -4.714 -14.373 1.00 96.75 665 MET A O 1
ATOM 5182 N N . GLY A 1 666 ? 32.928 -6.479 -15.499 1.00 97.06 666 GLY A N 1
ATOM 5183 C CA . GLY A 1 666 ? 31.843 -6.510 -16.493 1.00 97.06 666 GLY A CA 1
ATOM 5184 C C . GLY A 1 666 ? 30.564 -7.273 -16.124 1.00 97.06 666 GLY A C 1
ATOM 5185 O O . GLY A 1 666 ? 29.786 -7.556 -17.032 1.00 97.06 666 GLY A O 1
ATOM 5186 N N . HIS A 1 667 ? 30.358 -7.662 -14.860 1.00 98.25 667 HIS A N 1
ATOM 5187 C CA . HIS A 1 667 ? 29.140 -8.382 -14.452 1.00 98.25 667 HIS A CA 1
ATOM 5188 C C . HIS A 1 667 ? 27.889 -7.511 -14.623 1.00 98.25 667 HIS A C 1
ATOM 5190 O O . HIS A 1 667 ? 26.958 -7.908 -15.321 1.00 98.25 667 HIS A O 1
ATOM 5196 N N . GLU A 1 668 ? 27.939 -6.307 -14.053 1.00 98.06 668 GLU A N 1
ATOM 5197 C CA . GLU A 1 668 ? 26.917 -5.268 -14.148 1.00 98.06 668 GLU A CA 1
ATOM 5198 C C . GLU A 1 668 ? 27.604 -3.932 -14.498 1.00 98.06 668 GLU A C 1
ATOM 5200 O O . GLU A 1 668 ? 28.128 -3.242 -13.620 1.00 98.06 668 GLU A O 1
ATOM 5205 N N . PRO A 1 669 ? 27.766 -3.624 -15.798 1.00 98.31 669 PRO A N 1
ATOM 5206 C CA . PRO A 1 669 ? 28.594 -2.500 -16.236 1.00 98.31 669 PRO A CA 1
ATOM 5207 C C . PRO A 1 669 ? 28.031 -1.105 -15.908 1.00 98.31 669 PRO A C 1
ATOM 5209 O O . PRO A 1 669 ? 26.943 -0.742 -16.349 1.00 98.31 669 PRO A O 1
ATOM 5212 N N . HIS A 1 670 ? 28.827 -0.251 -15.262 1.00 98.50 670 HIS A N 1
ATOM 5213 C CA . HIS A 1 670 ? 28.485 1.158 -15.029 1.00 98.50 670 HIS A CA 1
ATOM 5214 C C . HIS A 1 670 ? 29.666 2.104 -15.273 1.00 98.50 670 HIS A C 1
ATOM 5216 O O . HIS A 1 670 ? 30.814 1.804 -14.950 1.00 98.50 670 HIS A O 1
ATOM 5222 N N . MET A 1 671 ? 29.356 3.301 -15.776 1.00 97.56 671 MET A N 1
ATOM 5223 C CA . MET A 1 671 ? 30.253 4.465 -15.775 1.00 97.56 671 MET A CA 1
ATOM 5224 C C . MET A 1 671 ? 29.839 5.408 -14.639 1.00 97.56 671 MET A C 1
ATOM 5226 O O . MET A 1 671 ? 28.897 6.187 -14.797 1.00 97.56 671 MET A O 1
ATOM 5230 N N . LEU A 1 672 ? 30.493 5.300 -13.476 1.00 96.81 672 LEU A N 1
ATOM 5231 C CA . LEU A 1 672 ? 30.083 5.986 -12.236 1.00 96.81 672 LEU A CA 1
ATOM 5232 C C . LEU A 1 672 ? 30.099 7.519 -12.332 1.00 96.81 672 LEU A C 1
ATOM 5234 O O . LEU A 1 672 ? 29.337 8.188 -11.644 1.00 96.81 672 LEU A O 1
ATOM 5238 N N . ASP A 1 673 ? 30.930 8.085 -13.200 1.00 96.88 673 ASP A N 1
ATOM 5239 C CA . ASP A 1 673 ? 30.973 9.520 -13.490 1.00 96.88 673 ASP A CA 1
ATOM 5240 C C . ASP A 1 673 ? 29.761 10.007 -14.308 1.00 96.88 673 ASP A C 1
ATOM 5242 O O . ASP A 1 673 ? 29.525 11.210 -14.406 1.00 96.88 673 ASP A O 1
ATOM 5246 N N . LYS A 1 674 ? 28.974 9.082 -14.880 1.00 97.69 674 LYS A N 1
ATOM 5247 C CA . LYS A 1 674 ? 27.891 9.372 -15.835 1.00 97.69 674 LYS A CA 1
ATOM 5248 C C . LYS A 1 674 ? 26.523 8.810 -15.455 1.00 97.69 674 LYS A C 1
ATOM 5250 O O . LYS A 1 674 ? 25.533 9.256 -16.029 1.00 97.69 674 LYS A O 1
ATOM 5255 N N . VAL A 1 675 ? 26.440 7.862 -14.514 1.00 97.62 675 VAL A N 1
ATOM 5256 C CA . VAL A 1 675 ? 25.193 7.141 -14.153 1.00 97.62 675 VAL A CA 1
ATOM 5257 C C . VAL A 1 675 ? 23.986 8.059 -13.931 1.00 97.62 675 VAL A C 1
ATOM 5259 O O . VAL A 1 675 ? 22.893 7.741 -14.385 1.00 97.62 675 VAL A O 1
ATOM 5262 N N . PHE A 1 676 ? 24.187 9.224 -13.308 1.00 98.31 676 PHE A N 1
ATOM 5263 C CA . PHE A 1 676 ? 23.115 10.172 -12.982 1.00 98.31 676 PHE A CA 1
ATOM 5264 C C . PHE A 1 676 ? 23.060 11.394 -13.907 1.00 98.31 676 PHE A C 1
ATOM 5266 O O . PHE A 1 676 ? 22.401 12.384 -13.590 1.00 98.31 676 PHE A O 1
ATOM 5273 N N . LYS A 1 677 ? 23.732 11.362 -15.066 1.00 98.38 677 LYS A N 1
ATOM 5274 C CA . LYS A 1 677 ? 23.789 12.510 -15.986 1.00 98.38 677 LYS A CA 1
ATOM 5275 C C . LYS A 1 677 ? 22.405 12.930 -16.492 1.00 98.38 677 LYS A C 1
ATOM 5277 O O . LYS A 1 677 ? 22.136 14.126 -16.580 1.00 98.38 677 LYS A O 1
ATOM 5282 N N . MET A 1 678 ? 21.507 11.973 -16.745 1.00 98.56 678 MET A N 1
ATOM 5283 C CA . MET A 1 678 ? 20.107 12.249 -17.102 1.00 98.56 678 MET A CA 1
ATOM 5284 C C . MET A 1 678 ? 19.374 13.012 -15.987 1.00 98.56 678 MET A C 1
ATOM 5286 O O . MET A 1 678 ? 18.735 14.028 -16.253 1.00 98.56 678 MET A O 1
ATOM 5290 N N . HIS A 1 679 ? 19.502 12.579 -14.727 1.00 98.50 679 HIS A N 1
ATOM 5291 C CA . HIS A 1 679 ? 18.887 13.249 -13.573 1.00 98.50 679 HIS A CA 1
ATOM 5292 C C . HIS A 1 679 ? 19.472 14.638 -13.321 1.00 98.50 679 HIS A C 1
ATOM 5294 O O . HIS A 1 679 ? 18.728 15.583 -13.065 1.00 98.50 679 HIS A O 1
ATOM 5300 N N . VAL A 1 680 ? 20.793 14.789 -13.441 1.00 98.06 680 VAL A N 1
ATOM 5301 C CA . VAL A 1 680 ? 21.465 16.094 -13.345 1.00 98.06 680 VAL A CA 1
ATOM 5302 C C . VAL A 1 680 ? 20.949 17.045 -14.423 1.00 98.06 680 VAL A C 1
ATOM 5304 O O . VAL A 1 680 ? 20.649 18.204 -14.136 1.00 98.06 680 VAL A O 1
ATOM 5307 N N . ASN A 1 681 ? 20.768 16.557 -15.650 1.00 98.12 681 ASN A N 1
ATOM 5308 C CA . ASN A 1 681 ? 20.219 17.366 -16.730 1.00 98.12 681 ASN A CA 1
ATOM 5309 C C . ASN A 1 681 ? 18.752 17.745 -16.489 1.00 98.12 681 ASN A C 1
ATOM 5311 O O . ASN A 1 681 ? 18.373 18.885 -16.744 1.00 98.12 681 ASN A O 1
ATOM 5315 N N . LEU A 1 682 ? 17.946 16.846 -15.916 1.00 97.81 682 LEU A N 1
ATOM 5316 C CA . LEU A 1 682 ? 16.573 17.160 -15.522 1.00 97.81 682 LEU A CA 1
ATOM 5317 C C . LEU A 1 682 ? 16.527 18.316 -14.514 1.00 97.81 682 LEU A C 1
ATOM 5319 O O . LEU A 1 682 ? 15.706 19.219 -14.667 1.00 97.81 682 LEU A O 1
ATOM 5323 N N . MET A 1 683 ? 17.416 18.313 -13.518 1.00 95.88 683 MET A N 1
ATOM 5324 C CA . MET A 1 683 ? 17.489 19.378 -12.510 1.00 95.88 683 MET A CA 1
ATOM 5325 C C . MET A 1 683 ? 17.923 20.723 -13.101 1.00 95.88 683 MET A C 1
ATOM 5327 O O . MET A 1 683 ? 17.382 21.758 -12.717 1.00 95.88 683 MET A O 1
ATOM 5331 N N . ASN A 1 684 ? 18.868 20.713 -14.042 1.00 96.75 684 ASN A N 1
ATOM 5332 C CA . ASN A 1 684 ? 19.429 21.939 -14.613 1.00 96.75 684 ASN A CA 1
ATOM 5333 C C . ASN A 1 684 ? 18.579 22.515 -15.755 1.00 96.75 684 ASN A C 1
ATOM 5335 O O . ASN A 1 684 ? 18.453 23.730 -15.878 1.00 96.75 684 ASN A O 1
ATOM 5339 N N . ASN A 1 685 ? 17.996 21.645 -16.582 1.00 97.00 685 ASN A N 1
ATOM 5340 C CA . ASN A 1 685 ? 17.421 22.002 -17.882 1.00 97.00 685 ASN A CA 1
ATOM 5341 C C . ASN A 1 685 ? 15.953 21.569 -18.046 1.00 97.00 685 ASN A C 1
ATOM 5343 O O . ASN A 1 685 ? 15.336 21.844 -19.074 1.00 97.00 685 ASN A O 1
ATOM 5347 N N . GLY A 1 686 ? 15.364 20.891 -17.057 1.00 96.50 686 GLY A N 1
ATOM 5348 C CA . GLY A 1 686 ? 13.962 20.468 -17.106 1.00 96.50 686 GLY A CA 1
ATOM 5349 C C . GLY A 1 686 ? 13.674 19.306 -18.065 1.00 96.50 686 GLY A C 1
ATOM 5350 O O . GLY A 1 686 ? 12.510 19.079 -18.393 1.00 96.50 686 GLY A O 1
ATOM 5351 N N . THR A 1 687 ? 14.698 18.569 -18.509 1.00 98.00 687 THR A N 1
ATOM 5352 C CA . THR A 1 687 ? 14.563 17.332 -19.299 1.00 98.00 687 THR A CA 1
ATOM 5353 C C . THR A 1 687 ? 15.722 16.369 -19.029 1.00 98.00 687 THR A C 1
ATOM 5355 O O 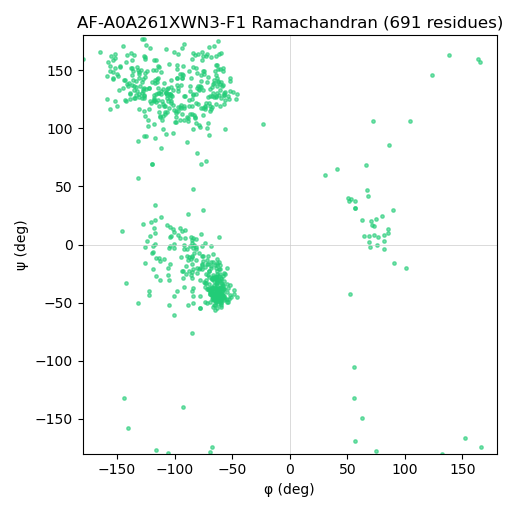. THR A 1 687 ? 16.850 16.792 -18.799 1.00 98.00 687 THR A O 1
ATOM 5358 N N . MET A 1 688 ? 15.469 15.063 -19.078 1.00 98.50 688 MET A N 1
ATOM 5359 C CA . MET A 1 688 ? 16.487 14.012 -19.005 1.00 98.50 688 MET A CA 1
ATOM 5360 C C . MET A 1 688 ? 17.225 13.787 -20.332 1.00 98.50 688 MET A C 1
ATOM 5362 O O . MET A 1 688 ? 18.170 13.002 -20.371 1.00 98.50 688 MET A O 1
ATOM 5366 N N . LYS A 1 689 ? 16.801 14.431 -21.426 1.00 98.00 689 LYS A N 1
ATOM 5367 C CA . LYS A 1 689 ? 17.454 14.300 -22.735 1.00 98.00 689 LYS A CA 1
ATOM 5368 C C . LYS A 1 689 ? 18.817 14.985 -22.705 1.00 98.00 689 LYS A C 1
ATOM 5370 O O . LYS A 1 689 ? 18.899 16.174 -22.410 1.00 98.00 689 LYS A O 1
ATOM 5375 N N . ILE A 1 690 ? 19.865 14.226 -22.999 1.00 97.81 690 ILE A N 1
ATOM 5376 C CA . ILE A 1 690 ? 21.253 14.694 -23.050 1.00 97.81 690 ILE A CA 1
ATOM 5377 C C . ILE A 1 690 ? 21.785 14.555 -24.474 1.00 97.81 690 ILE A C 1
ATOM 5379 O O . ILE A 1 690 ? 21.379 13.643 -25.190 1.00 97.81 690 ILE A O 1
ATOM 5383 N N . ASP A 1 691 ? 22.719 15.422 -24.862 1.00 92.56 691 ASP A N 1
ATOM 5384 C CA . ASP A 1 691 ? 23.318 15.376 -26.203 1.00 92.56 691 ASP A CA 1
ATOM 5385 C C . ASP A 1 691 ? 24.290 14.192 -26.368 1.00 92.56 691 ASP A C 1
ATOM 5387 O O . ASP A 1 691 ? 24.455 13.663 -27.465 1.00 92.56 691 ASP A O 1
ATOM 5391 N N . SER A 1 692 ? 24.946 13.773 -25.277 1.00 92.25 692 SER A N 1
ATOM 5392 C CA . SER A 1 692 ? 25.868 12.627 -25.225 1.00 92.25 692 SER A CA 1
ATOM 5393 C C . SER A 1 692 ? 26.150 12.189 -23.779 1.00 92.25 692 SER A C 1
ATOM 5395 O O . SER A 1 692 ? 25.912 12.965 -22.845 1.00 92.25 692 SER A O 1
ATOM 5397 N N . TRP A 1 693 ? 26.728 10.995 -23.574 1.00 95.31 693 TRP A N 1
ATOM 5398 C CA . TRP A 1 693 ? 27.159 10.479 -22.258 1.00 95.31 693 TRP A CA 1
ATOM 5399 C C . TRP A 1 693 ? 28.454 11.067 -21.728 1.00 95.31 693 TRP A C 1
ATOM 5401 O O . TRP A 1 693 ? 29.482 11.080 -22.439 1.00 95.31 693 TRP A O 1
#